Protein 8PQR (pdb70)

Secondary structure (DSSP, 8-state):
---EEEEE-SGGGBHHHHHHTHHHHHHHHHHTTPEEE-HHHHTTTS-TTSTTHHHHHHHHHHHHHHH-SEEEEE--TTTT-HHHHHHHHHHHHTT-EEEEE--B--EEESSSSSSB-GGGGTTS-SSSGGGGEE-SGGGTT-TTSHHHHHHHT-/---EEEEE-SGGGBHHHHHHTHHHHHHHHHHTTPEEE-HHHHTTTS-TTSTTHHHHHHHHHHHHHHH-SEEEEE--TTTT-HHHHHHHHHHHHTT-EEEEE--B--EEESSSSSSB-GGGGTTS-SSSGGGGEE-SGGGTT-TTSHHHHHHHT-/---EEEEE-SGGGBHHHHHHTHHHHHHHHHHTTPEEE-HHHHTTTS-TTSTTHHHHHHHHHHHHHHH-SEEEEE--TTTT-HHHHHHHHHHHHTT-EEEEE--B--EEESSSSSSB-GGGGTTS-SSSGGGGEE-SGGGGG-TTSHHHHHHHT-/---EEEEE-SGGGBHHHHHHTHHHHHHHHHHTTPEEE-HHHHGGGS-TTSTTHHHHHHHHHHHHHHH-SEEEEE--SSS--HHHHHHHHHHHHTT-EEEEE--B--EEESSSS-SB-GGGGTTS-SSSGGGGEE-SGGGGG-TTSHHHHHH-

Radius of gyration: 23.98 Å; Cα contacts (8 Å, |Δi|>4): 1236; chains: 4; bounding box: 65×73×54 Å

Solvent-accessible surface area: 23538 Å² total; per-residue (Å²): 212,138,72,9,0,0,0,0,6,20,2,5,13,2,104,13,19,96,88,56,0,7,68,50,0,31,187,8,0,94,69,32,39,2,39,24,26,15,9,46,56,104,12,98,161,18,72,102,96,97,66,52,44,1,45,124,17,0,47,32,7,13,84,12,0,83,88,0,59,0,0,0,0,0,0,7,22,15,13,0,11,4,4,3,0,0,9,0,0,0,0,14,17,52,139,46,22,6,1,0,0,5,12,10,123,24,98,2,8,15,15,138,83,1,19,0,5,9,6,0,1,6,37,6,54,58,138,31,17,92,47,66,22,0,69,21,27,136,49,0,80,35,108,106,25,6,0,50,60,58,39,71,72,139,222,140,68,11,0,0,0,0,6,20,3,7,15,3,106,14,19,94,88,62,0,6,49,31,0,29,144,7,0,87,72,32,38,2,43,23,31,18,9,48,54,109,14,104,179,31,82,105,96,103,76,25,32,1,44,138,14,1,46,33,9,17,83,13,0,90,88,1,59,0,0,0,0,0,0,7,21,16,11,0,12,5,4,3,0,0,10,0,0,2,0,10,14,56,138,46,28,5,2,0,0,4,10,9,122,23,80,2,7,14,6,148,80,1,22,0,7,9,6,0,1,4,35,7,60,74,153,40,38,92,36,56,18,0,71,19,28,130,48,0,75,34,114,108,12,7,0,61,72,56,52,68,69,188,220,135,71,10,0,0,0,0,6,20,4,5,13,2,106,12,19,94,87,58,0,6,47,33,0,29,144,6,0,88,75,32,39,2,51,23,30,18,8,44,53,107,14,105,181,31,94,107,101,91,74,20,32,2,47,120,14,1,44,37,7,20,79,15,0,93,91,1,57,0,0,0,0,0,0,8,21,17,12,0,11,4,5,3,0,0,8,0,0,2,0,13,8,49,131,45,26,8,2,0,0,6,10,8,119,23,79,2,5,13,10,147,100,2,23,0,6,8,5,0,1,5,34,7,53,67,142,34,18,91,42,67,22,0,69,21,26,126,46,0,73,36,113,109,26,6,0,76,105,58,56,150,214,140,69,8,0,0,0,0,6,20,3,6,14,3,98,13,19,93,88,58,0,7,47,32,0,30,140,7,0,88,72,30,38,1,52,23,31,17,10,48,52,110,11,92,160,34,77,99,101,103,76,35,44,1,42,136,15,1,46,36,8,14,87,15,0,90,84,0,46,0,0,0,0,0,0,7,21,15,12,0,11,5,3,3,0,0,9,0,0,0,0,12,14,52,138,44,26,4,2,0,0,6,10,9,126,24,93,3,7,12,10,139,79,1,24,0,6,10,6,0,1,5,35,7,58,74,152,40,39,96,40,57,19,0,70,22,24,134,48,0,69,31,112,110,13,5,0,61,70,55,53,64,70,189

Sequence (614 aa):
KRKIIYLASPYGFSQQQKTLLLPPIVRALEALGIEVWEPFARNNQIDFSQADWAYRVAQADLQDVKNCDGIFAVVNGTPPDEGVMVELGMAIALNKAIFLFRDDFRRCSDNERYPLNLMLFAGLPEIGWENYYYTSVDEIQSHDKALYKWLTGMKRKIIYLASPYGFSQQQKTLLLPPIVRALEALGIEVWEPFARNNQIDFSQADWAYRVAQADLQDVKNCDGIFAVVNGTPPDEGVMVELGMAIALNKAIFLFRDDFRRCSDNERYPLNLMLFAGLPEIGWENYYYTSVDEIQSHDKALYKWLTGMKRKIIYLASPYGFSQQQKTLLLPPIVRALEALGIEVWEPFARNNQIDFSQADWAYRVAQADLQDVKNCDGIFAVVNGTPPDEGVMVELGMAIALNKAIFLFRDDFRRCSDNERYPLNLMLFAGLPEIGWENYYYTSVDEIQQSHDKALYKWLTKRKIIYLASPYGFSQQQKTLLLPPIVRALEALGIEVWEPFARNNQIDFSQADWAYRVAQADLQDVKNCDGIFAVVNGTPPDEGVMVELGMAIALNKAIFLFRDDFRRCSDNERYPLNLMLFAGLPEIGWENYYYTSVDEIQSHDKALYKWLTGM

InterPro domains:
  IPR007710 Nucleoside 2-deoxyribosyltransferase [PF05014] (6-120)
  IPR051239 2'-Deoxynucleoside 5'-phosphate N-hydrolase [PTHR15364] (2-120)

B-factor: mean 40.91, std 13.9, range [23.42, 128.22]

Foldseek 3Di:
DAAEEEEAAPQLVDPVSVVPVPVLLVVLCVVLVHHYHYLVVVLPPQDPVDPCSVVVSVVVLLVSLLPGQEYEAEQEDQGGDPVSVVSLVSNLVNLHHYAYEYLHPQAREDDDPDSHDPVSCPSPDPPPSVLRYHNDSVCSNDCSGDVSCVRVVD/DAAEEEEAAPQLVDPVSVVPPPVLLVVLLVVLVHHYHYLSVVLVPQDPVDPCSVVVSVVVLLVVLLPGQEYEAEQEDQGGDPVSVVSLVSNLVSLHHYAYEYLHPQAREDDDPDSHDCVSQPSPDPPPSCLRYHNDSVCSNPCSGDSNCVVVVD/DAAEEEEAAPQLVDPVSVVPVPVLLVVLCVVLVHHYDYLSVVLVPFDPPPPCSVVVSVVVLLVSLLPGQEYEAECEDQGRDPVSVVSLVSNLVNLHHYAYEYLHPQAREPDDPDSHDCVSCPSPDPPPSVLRYHNDSVCSNDCSGDVSVVSD/DAAEEEEAAPQLVDPVSVVPVPVLLCVLCVVLVHHYHYLSVVLVPQDVVDPCSVVVSVVVLLVVLLVGQEYEAEQEDQGGDPVSVVSLVSNLVNLHHYAYEYLHPDAREDDDPDSHDCVSQVSPDPPPSCLRYHNDSVCSNPCSGDSVCVVVVD

Organism: Chroococcidiopsis thermalis (strain PCC 7203) (NCBI:txid251229)

Structure (mmCIF, N/CA/C/O backbone):
data_8PQR
#
_entry.id   8PQR
#
_cell.length_a   97.280
_cell.length_b   97.280
_cell.length_c   65.850
_cell.angle_alpha   90.00
_cell.angle_beta   90.00
_cell.angle_gamma   120.00
#
_symmetry.space_group_name_H-M   'P 32'
#
loop_
_entity.id
_entity.type
_entity.pdbx_description
1 polymer 'Nucleoside 2-deoxyribosyltransferase'
2 non-polymer 7-[[(3R,4R)-3-(hydroxymethyl)-4-oxidanyl-pyrrolidin-1-ium-1-yl]methyl]-3,5-dihydropyrrolo[3,2-d]pyrimidin-4-one
3 water water
#
loop_
_atom_site.group_PDB
_atom_site.id
_atom_site.type_symbol
_atom_site.label_atom_id
_atom_site.label_alt_id
_atom_site.label_comp_id
_atom_site.label_asym_id
_atom_site.label_entity_id
_atom_site.label_seq_id
_atom_site.pdbx_PDB_ins_code
_atom_site.Cartn_x
_atom_site.Cartn_y
_atom_site.Cartn_z
_atom_site.occupancy
_atom_site.B_iso_or_equiv
_atom_site.auth_seq_id
_atom_site.auth_comp_id
_atom_site.auth_asym_id
_atom_site.auth_atom_id
_atom_site.pdbx_PDB_model_num
ATOM 1 N N . LYS A 1 1 ? -10.466 -66.533 10.134 1.00 70.70 2 LYS B N 1
ATOM 2 C CA . LYS A 1 1 ? -10.133 -65.485 9.183 1.00 68.42 2 LYS B CA 1
ATOM 3 C C . LYS A 1 1 ? -10.398 -64.048 9.659 1.00 62.22 2 LYS B C 1
ATOM 4 O O . LYS A 1 1 ? -11.453 -63.739 10.221 1.00 59.98 2 LYS B O 1
ATOM 10 N N . ARG A 1 2 ? -9.409 -63.184 9.405 1.00 56.46 3 ARG B N 1
ATOM 11 C CA . ARG A 1 2 ? -9.499 -61.781 9.783 1.00 49.57 3 ARG B CA 1
ATOM 12 C C . ARG A 1 2 ? -10.610 -61.105 8.993 1.00 44.79 3 ARG B C 1
ATOM 13 O O . ARG A 1 2 ? -10.817 -61.402 7.814 1.00 46.64 3 ARG B O 1
ATOM 21 N N . LYS A 1 3 ? -11.328 -60.194 9.645 1.00 40.58 4 LYS B N 1
ATOM 22 C CA . LYS A 1 3 ? -12.252 -59.337 8.914 1.00 36.27 4 LYS B CA 1
ATOM 23 C C . LYS A 1 3 ? -11.463 -58.457 7.948 1.00 40.95 4 LYS B C 1
ATOM 24 O O . LYS A 1 3 ? -10.343 -58.025 8.245 1.00 42.00 4 LYS B O 1
ATOM 30 N N . ILE A 1 4 ? -12.058 -58.175 6.788 1.00 34.22 5 ILE B N 1
ATOM 31 C CA . ILE A 1 4 ? -11.398 -57.402 5.738 1.00 33.96 5 ILE B CA 1
ATOM 32 C C . ILE A 1 4 ? -11.984 -55.994 5.709 1.00 34.14 5 ILE B C 1
ATOM 33 O O . ILE A 1 4 ? -13.197 -55.819 5.516 1.00 34.85 5 ILE B O 1
ATOM 38 N N . ILE A 1 5 ? -11.121 -54.991 5.877 1.00 32.64 6 ILE B N 1
ATOM 39 C CA . ILE A 1 5 ? -11.501 -53.586 5.752 1.00 33.67 6 ILE B CA 1
ATOM 40 C C . ILE A 1 5 ? -10.903 -53.025 4.472 1.00 31.89 6 ILE B C 1
ATOM 41 O O . ILE A 1 5 ? -9.689 -53.128 4.244 1.00 32.50 6 ILE B O 1
ATOM 46 N N . TYR A 1 6 ? -11.756 -52.403 3.654 1.00 31.65 7 TYR B N 1
ATOM 47 C CA . TYR A 1 6 ? -11.322 -51.596 2.520 1.00 29.69 7 TYR B CA 1
ATOM 48 C C . TYR A 1 6 ? -11.088 -50.176 3.019 1.00 29.75 7 TYR B C 1
ATOM 49 O O . TYR A 1 6 ? -12.031 -49.521 3.486 1.00 29.86 7 TYR B O 1
ATOM 58 N N . LEU A 1 7 ? -9.837 -49.725 2.948 1.00 30.23 8 LEU B N 1
ATOM 59 C CA . LEU A 1 7 ? -9.419 -48.413 3.451 1.00 27.74 8 LEU B CA 1
ATOM 60 C C . LEU A 1 7 ? -9.477 -47.415 2.300 1.00 28.09 8 LEU B C 1
ATOM 61 O O . LEU A 1 7 ? -8.527 -47.258 1.542 1.00 30.82 8 LEU B O 1
ATOM 66 N N . ALA A 1 8 ? -10.614 -46.732 2.160 1.00 31.28 9 ALA B N 1
ATOM 67 C CA . ALA A 1 8 ? -10.802 -45.782 1.070 1.00 30.05 9 ALA B CA 1
ATOM 68 C C . ALA A 1 8 ? -10.321 -44.409 1.501 1.00 29.51 9 ALA B C 1
ATOM 69 O O . ALA A 1 8 ? -10.704 -43.922 2.567 1.00 30.63 9 ALA B O 1
ATOM 71 N N . SER A 1 9 ? -9.486 -43.781 0.677 1.00 27.48 10 SER B N 1
ATOM 72 C CA . SER A 1 9 ? -8.956 -42.472 1.035 1.00 26.19 10 SER B CA 1
ATOM 73 C C . SER A 1 9 ? -8.469 -41.780 -0.238 1.00 28.57 10 SER B C 1
ATOM 74 O O . SER A 1 9 ? -8.218 -42.436 -1.252 1.00 28.96 10 SER B O 1
ATOM 77 N N . PRO A 1 10 ? -8.353 -40.454 -0.201 1.00 28.08 11 PRO B N 1
ATOM 78 C CA . PRO A 1 10 ? -7.640 -39.727 -1.273 1.00 27.08 11 PRO B CA 1
ATOM 79 C C . PRO A 1 10 ? -6.149 -39.580 -1.034 1.00 27.82 11 PRO B C 1
ATOM 80 O O . PRO A 1 10 ? -5.489 -38.835 -1.772 1.00 28.97 11 PRO B O 1
ATOM 84 N N . TYR A 1 11 ? -5.610 -40.257 -0.026 1.00 27.67 12 TYR B N 1
ATOM 85 C CA . TYR A 1 11 ? -4.256 -39.950 0.408 1.00 29.51 12 TYR B CA 1
ATOM 86 C C . TYR A 1 11 ? -3.198 -40.468 -0.560 1.00 29.52 12 TYR B C 1
ATOM 87 O O . TYR A 1 11 ? -2.053 -40.005 -0.510 1.00 35.42 12 TYR B O 1
ATOM 96 N N . GLY A 1 12 ? -3.554 -41.397 -1.448 1.00 26.68 13 GLY B N 1
ATOM 97 C CA . GLY A 1 12 ? -2.616 -41.858 -2.453 1.00 24.64 13 GLY B CA 1
ATOM 98 C C . GLY A 1 12 ? -2.338 -40.850 -3.553 1.00 28.73 13 GLY B C 1
ATOM 99 O O . GLY A 1 12 ? -1.390 -41.049 -4.317 1.00 30.48 13 GLY B O 1
ATOM 100 N N . PHE A 1 13 ? -3.147 -39.790 -3.664 1.00 31.69 14 PHE B N 1
ATOM 101 C CA . PHE A 1 13 ? -2.946 -38.823 -4.737 1.00 28.23 14 PHE B CA 1
ATOM 102 C C . PHE A 1 13 ? -1.793 -37.869 -4.465 1.00 29.21 14 PHE B C 1
ATOM 103 O O . PHE A 1 13 ? -1.269 -37.270 -5.410 1.00 33.06 14 PHE B O 1
ATOM 111 N N . SER A 1 14 ? -1.405 -37.686 -3.206 1.00 29.06 15 SER B N 1
ATOM 112 C CA . SER A 1 14 ? -0.334 -36.767 -2.843 1.00 30.17 15 SER B CA 1
ATOM 113 C C . SER A 1 14 ? 0.864 -37.581 -2.383 1.00 30.93 15 SER B C 1
ATOM 114 O O . SER A 1 14 ? 0.726 -38.453 -1.518 1.00 29.94 15 SER B O 1
ATOM 117 N N . GLN A 1 15 ? 2.033 -37.284 -2.947 1.00 27.54 16 GLN B N 1
ATOM 118 C CA . GLN A 1 15 ? 3.219 -38.089 -2.647 1.00 29.41 16 GLN B CA 1
ATOM 119 C C . GLN A 1 15 ? 3.502 -38.108 -1.150 1.00 33.90 16 GLN B C 1
ATOM 120 O O . GLN A 1 15 ? 3.749 -39.168 -0.562 1.00 31.78 16 GLN B O 1
ATOM 126 N N . GLN A 1 16 ? 3.454 -36.932 -0.512 1.00 30.67 17 GLN B N 1
ATOM 127 C CA . GLN A 1 16 ? 3.723 -36.846 0.918 1.00 30.39 17 GLN B CA 1
ATOM 128 C C . GLN A 1 16 ? 2.618 -37.501 1.738 1.00 29.41 17 GLN B C 1
ATOM 129 O O . GLN A 1 16 ? 2.893 -38.174 2.736 1.00 32.53 17 GLN B O 1
ATOM 135 N N . GLN A 1 17 ? 1.363 -37.310 1.342 1.00 27.15 18 GLN B N 1
ATOM 136 C CA . GLN A 1 17 ? 0.273 -37.903 2.109 1.00 26.83 18 GLN B CA 1
ATOM 137 C C . GLN A 1 17 ? 0.306 -39.422 2.021 1.00 30.03 18 GLN B C 1
ATOM 138 O O . GLN A 1 17 ? 0.005 -40.120 2.998 1.00 31.90 18 GLN B O 1
ATOM 144 N N . LYS A 1 18 ? 0.645 -39.949 0.845 1.00 31.00 19 LYS B N 1
ATOM 145 C CA . LYS A 1 18 ? 0.727 -41.392 0.690 1.00 32.50 19 LYS B CA 1
ATOM 146 C C . LYS A 1 18 ? 1.779 -41.969 1.623 1.00 37.15 19 LYS B C 1
ATOM 147 O O . LYS A 1 18 ? 1.525 -42.961 2.318 1.00 33.82 19 LYS B O 1
ATOM 153 N N . THR A 1 19 ? 2.937 -41.307 1.701 1.00 32.21 20 THR B N 1
ATOM 154 C CA . THR A 1 19 ? 4.079 -41.802 2.470 1.00 33.62 20 THR B CA 1
ATOM 155 C C . THR A 1 19 ? 3.849 -41.671 3.967 1.00 28.97 20 THR B C 1
ATOM 156 O O . THR A 1 19 ? 4.272 -42.541 4.741 1.00 33.57 20 THR B O 1
ATOM 160 N N . LEU A 1 20 ? 3.206 -40.574 4.397 1.00 30.21 21 LEU B N 1
ATOM 161 C CA . LEU A 1 20 ? 3.159 -40.204 5.809 1.00 30.29 21 LEU B CA 1
ATOM 162 C C . LEU A 1 20 ? 1.823 -40.453 6.489 1.00 28.81 21 LEU B C 1
ATOM 163 O O . LEU A 1 20 ? 1.810 -40.819 7.666 1.00 35.44 21 LEU B O 1
ATOM 168 N N . LEU A 1 21 ? 0.693 -40.261 5.797 1.00 27.48 22 LEU B N 1
ATOM 169 C CA . LEU A 1 21 ? -0.613 -40.350 6.452 1.00 28.46 22 LEU B CA 1
ATOM 170 C C . LEU A 1 21 ? -1.175 -41.761 6.455 1.00 30.05 22 LEU B C 1
ATOM 171 O O . LEU A 1 21 ? -1.795 -42.178 7.441 1.00 30.18 22 LEU B O 1
ATOM 176 N N . LEU A 1 22 ? -0.979 -42.502 5.365 1.00 27.79 23 LEU B N 1
ATOM 177 C CA . LEU A 1 22 ? -1.621 -43.808 5.255 1.00 29.66 23 LEU B CA 1
ATOM 178 C C . LEU A 1 22 ? -0.989 -44.859 6.169 1.00 29.61 23 LEU B C 1
ATOM 179 O O . LEU A 1 22 ? -1.737 -45.579 6.841 1.00 32.14 23 LEU B O 1
ATOM 184 N N . PRO A 1 23 ? 0.339 -44.988 6.249 1.00 30.65 24 PRO B N 1
ATOM 185 C CA . PRO A 1 23 ? 0.906 -46.082 7.067 1.00 29.52 24 PRO B CA 1
ATOM 186 C C . PRO A 1 23 ? 0.419 -46.064 8.504 1.00 36.46 24 PRO B C 1
ATOM 187 O O . PRO A 1 23 ? 0.053 -47.129 9.032 1.00 33.29 24 PRO B O 1
ATOM 191 N N . PRO A 1 24 ? 0.352 -44.906 9.184 1.00 30.74 25 PRO B N 1
ATOM 192 C CA . PRO A 1 24 ? -0.181 -44.921 10.560 1.00 33.76 25 PRO B CA 1
ATOM 193 C C . PRO A 1 24 ? -1.612 -45.423 10.659 1.00 30.96 25 PRO B C 1
ATOM 194 O O . PRO A 1 24 ? -1.965 -46.099 11.635 1.00 33.17 25 PRO B O 1
ATOM 198 N N . ILE A 1 25 ? -2.453 -45.111 9.671 1.00 30.47 26 ILE B N 1
ATOM 199 C CA . ILE A 1 25 ? -3.837 -45.568 9.689 1.00 30.77 26 ILE B CA 1
ATOM 200 C C . ILE A 1 25 ? -3.904 -47.066 9.431 1.00 32.56 26 ILE B C 1
ATOM 201 O O . ILE A 1 25 ? -4.587 -47.807 10.144 1.00 33.19 26 ILE B O 1
ATOM 206 N N . VAL A 1 26 ? -3.173 -47.532 8.414 1.00 28.87 27 VAL B N 1
ATOM 207 C CA . VAL A 1 26 ? -3.081 -48.967 8.144 1.00 29.48 27 VAL B CA 1
ATOM 208 C C . VAL A 1 26 ? -2.628 -49.707 9.395 1.00 36.42 27 VAL B C 1
ATOM 209 O O . VAL A 1 26 ? -3.181 -50.752 9.768 1.00 35.30 27 VAL B O 1
ATOM 213 N N . ARG A 1 27 ? -1.603 -49.173 10.057 1.00 31.88 28 ARG B N 1
ATOM 214 C CA . ARG A 1 27 ? -1.048 -49.842 11.226 1.00 32.77 28 ARG B CA 1
ATOM 215 C C . ARG A 1 27 ? -2.052 -49.887 12.375 1.00 34.23 28 ARG B C 1
ATOM 216 O O . ARG A 1 27 ? -2.148 -50.906 13.082 1.00 36.68 28 ARG B O 1
ATOM 224 N N . ALA A 1 28 ? -2.811 -48.802 12.577 1.00 34.93 29 ALA B N 1
ATOM 225 C CA . ALA A 1 28 ? -3.831 -48.814 13.626 1.00 35.01 29 ALA B CA 1
ATOM 226 C C . ALA A 1 28 ? -4.888 -49.873 13.346 1.00 35.39 29 ALA B C 1
ATOM 227 O O . ALA A 1 28 ? -5.287 -50.622 14.251 1.00 32.80 29 ALA B O 1
ATOM 229 N N . LEU A 1 29 ? -5.330 -49.983 12.091 1.00 35.78 30 LEU B N 1
ATOM 230 C CA . LEU A 1 29 ? -6.330 -51.001 11.766 1.00 33.21 30 LEU B CA 1
ATOM 231 C C . LEU A 1 29 ? -5.757 -52.406 11.922 1.00 37.18 30 LEU B C 1
ATOM 232 O O . LEU A 1 29 ? -6.417 -53.303 12.472 1.00 36.62 30 LEU B O 1
ATOM 237 N N . GLU A 1 30 ? -4.517 -52.615 11.471 1.00 37.82 31 GLU B N 1
ATOM 238 C CA . GLU A 1 30 ? -3.918 -53.943 11.568 1.00 36.19 31 GLU B CA 1
ATOM 239 C C . GLU A 1 30 ? -3.720 -54.366 13.017 1.00 40.47 31 GLU B C 1
ATOM 240 O O . GLU A 1 30 ? -3.795 -55.561 13.325 1.00 40.41 31 GLU B O 1
ATOM 246 N N . ALA A 1 31 ? -3.510 -53.404 13.923 1.00 39.14 32 ALA B N 1
ATOM 247 C CA . ALA A 1 31 ? -3.340 -53.731 15.333 1.00 41.63 32 ALA B CA 1
ATOM 248 C C . ALA A 1 31 ? -4.605 -54.320 15.937 1.00 46.12 32 ALA B C 1
ATOM 249 O O . ALA A 1 31 ? -4.533 -55.002 16.963 1.00 48.94 32 ALA B O 1
ATOM 251 N N . LEU A 1 32 ? -5.757 -54.065 15.327 1.00 41.09 33 LEU B N 1
ATOM 252 C CA . LEU A 1 32 ? -7.006 -54.691 15.730 1.00 41.55 33 LEU B CA 1
ATOM 253 C C . LEU A 1 32 ? -7.168 -56.102 15.184 1.00 46.20 33 LEU B C 1
ATOM 254 O O . LEU A 1 32 ? -8.170 -56.753 15.495 1.00 41.46 33 LEU B O 1
ATOM 259 N N . GLY A 1 33 ? -6.252 -56.569 14.342 1.00 40.18 34 GLY B N 1
ATOM 260 C CA . GLY A 1 33 ? -6.392 -57.878 13.738 1.00 42.64 34 GLY B CA 1
ATOM 261 C C . GLY A 1 33 ? -7.107 -57.879 12.410 1.00 42.16 34 GLY B C 1
ATOM 262 O O . GLY A 1 33 ? -7.537 -58.944 11.954 1.00 43.55 34 GLY B O 1
ATOM 263 N N . ILE A 1 34 ? -7.248 -56.720 11.781 1.00 36.75 35 ILE B N 1
ATOM 264 C CA . ILE A 1 34 ? -7.964 -56.546 10.525 1.00 37.30 35 ILE B CA 1
ATOM 265 C C . ILE A 1 34 ? -7.025 -56.805 9.356 1.00 39.88 35 ILE B C 1
ATOM 266 O O . ILE A 1 34 ? -5.847 -56.427 9.386 1.00 40.03 35 ILE B O 1
ATOM 271 N N . GLU A 1 35 ? -7.540 -57.458 8.317 1.00 39.05 36 GLU B N 1
ATOM 272 C CA . GLU A 1 35 ? -6.844 -57.460 7.038 1.00 35.32 36 GLU B CA 1
ATOM 273 C C . GLU A 1 35 ? -7.233 -56.188 6.292 1.00 31.71 36 GLU B C 1
ATOM 274 O O . GLU A 1 35 ? -8.411 -55.995 5.964 1.00 35.03 36 GLU B O 1
ATOM 280 N N . VAL A 1 36 ? -6.250 -55.331 6.005 1.00 33.62 37 VAL B N 1
ATOM 281 C CA . VAL A 1 36 ? -6.495 -54.021 5.403 1.00 30.68 37 VAL B CA 1
ATOM 282 C C . VAL A 1 36 ? -6.216 -54.125 3.914 1.00 31.65 37 VAL B C 1
ATOM 283 O O . VAL A 1 36 ? -5.128 -54.560 3.498 1.00 34.04 37 VAL B O 1
ATOM 287 N N . TRP A 1 37 ? -7.216 -53.749 3.125 1.00 31.69 38 TRP B N 1
ATOM 288 C CA . TRP A 1 37 ? -7.108 -53.601 1.683 1.00 34.03 38 TRP B CA 1
ATOM 289 C C . TRP A 1 37 ? -7.044 -52.107 1.418 1.00 32.14 38 TRP B C 1
ATOM 290 O O . TRP A 1 37 ? -8.057 -51.407 1.484 1.00 32.36 38 TRP B O 1
ATOM 301 N N . GLU A 1 38 ? -5.848 -51.619 1.142 1.00 31.60 39 GLU B N 1
ATOM 302 C CA . GLU A 1 38 ? -5.641 -50.216 0.827 1.00 34.00 39 GLU B CA 1
ATOM 303 C C . GLU A 1 38 ? -5.402 -50.112 -0.672 1.00 32.84 39 GLU B C 1
ATOM 304 O O . GLU A 1 38 ? -4.425 -50.688 -1.173 1.00 33.41 39 GLU B O 1
ATOM 310 N N . PRO A 1 39 ? -6.271 -49.427 -1.421 1.00 31.21 40 PRO B N 1
ATOM 311 C CA . PRO A 1 39 ? -6.257 -49.568 -2.890 1.00 32.76 40 PRO B CA 1
ATOM 312 C C . PRO A 1 39 ? -4.993 -49.083 -3.571 1.00 29.80 40 PRO B C 1
ATOM 313 O O . PRO A 1 39 ? -4.603 -49.660 -4.594 1.00 34.13 40 PRO B O 1
ATOM 317 N N . PHE A 1 40 ? -4.353 -48.032 -3.075 1.00 31.23 41 PHE B N 1
ATOM 318 C CA . PHE A 1 40 ? -3.160 -47.564 -3.771 1.00 30.85 41 PHE B CA 1
ATOM 319 C C . PHE A 1 40 ? -2.060 -48.613 -3.677 1.00 36.15 41 PHE B C 1
ATOM 320 O O . PHE A 1 40 ? -1.379 -48.906 -4.666 1.00 42.52 41 PHE B O 1
ATOM 328 N N . ALA A 1 41 ? -1.958 -49.272 -2.524 1.00 33.02 42 ALA B N 1
ATOM 329 C CA . ALA A 1 41 ? -1.008 -50.364 -2.370 1.00 35.39 42 ALA B CA 1
ATOM 330 C C . ALA A 1 41 ? -1.437 -51.582 -3.174 1.00 40.19 42 ALA B C 1
ATOM 331 O O . ALA A 1 41 ? -0.600 -52.245 -3.805 1.00 39.13 42 ALA B O 1
ATOM 333 N N . ARG A 1 42 ? -2.737 -51.887 -3.173 1.00 36.37 43 ARG B N 1
ATOM 334 C CA . ARG A 1 42 ? -3.188 -53.129 -3.783 1.00 39.88 43 ARG B CA 1
ATOM 335 C C . ARG A 1 42 ? -3.101 -53.112 -5.299 1.00 40.51 43 ARG B C 1
ATOM 336 O O . ARG A 1 42 ? -3.080 -54.185 -5.913 1.00 44.74 43 ARG B O 1
ATOM 344 N N . ASN A 1 43 ? -3.031 -51.941 -5.925 1.00 37.05 44 ASN B N 1
ATOM 345 C CA . ASN A 1 43 ? -2.943 -51.886 -7.375 1.00 46.14 44 ASN B CA 1
ATOM 346 C C . ASN A 1 43 ? -1.554 -51.479 -7.847 1.00 38.48 44 ASN B C 1
ATOM 347 O O . ASN A 1 43 ? -1.394 -50.947 -8.949 1.00 50.34 44 ASN B O 1
ATOM 352 N N . ASN A 1 44 ? -0.528 -51.802 -7.071 1.00 44.98 45 ASN B N 1
ATOM 353 C CA . ASN A 1 44 ? 0.822 -51.387 -7.424 1.00 51.61 45 ASN B CA 1
ATOM 354 C C . ASN A 1 44 ? 1.503 -52.344 -8.388 1.00 51.37 45 ASN B C 1
ATOM 355 O O . ASN A 1 44 ? 2.661 -52.127 -8.742 1.00 50.27 45 ASN B O 1
ATOM 360 N N . GLN A 1 45 ? 0.809 -53.379 -8.843 1.00 54.38 46 GLN B N 1
ATOM 361 C CA . GLN A 1 45 ? 1.360 -54.258 -9.862 1.00 56.81 46 GLN B CA 1
ATOM 362 C C . GLN A 1 45 ? 0.613 -54.106 -11.174 1.00 51.31 46 GLN B C 1
ATOM 363 O O . GLN A 1 45 ? 0.870 -54.856 -12.122 1.00 58.75 46 GLN B O 1
ATOM 369 N N . ILE A 1 46 ? -0.278 -53.120 -11.258 1.00 46.36 47 ILE B N 1
ATOM 370 C CA . ILE A 1 46 ? -0.838 -52.697 -12.530 1.00 47.88 47 ILE B CA 1
ATOM 371 C C . ILE A 1 46 ? 0.227 -51.940 -13.309 1.00 54.93 47 ILE B C 1
ATOM 372 O O . ILE A 1 46 ? 1.047 -51.207 -12.733 1.00 50.91 47 ILE B O 1
ATOM 377 N N . ASP A 1 47 ? 0.264 -52.164 -14.617 1.00 48.79 48 ASP B N 1
ATOM 378 C CA . ASP A 1 47 ? 1.199 -51.465 -15.492 1.00 47.45 48 ASP B CA 1
ATOM 379 C C . ASP A 1 47 ? 0.608 -50.099 -15.806 1.00 46.38 48 ASP B C 1
ATOM 380 O O . ASP A 1 47 ? -0.279 -49.972 -16.653 1.00 50.56 48 ASP B O 1
ATOM 385 N N . PHE A 1 48 ? 1.107 -49.064 -15.135 1.00 48.99 49 PHE B N 1
ATOM 386 C CA . PHE A 1 48 ? 0.546 -47.734 -15.329 1.00 49.99 49 PHE B CA 1
ATOM 387 C C . PHE A 1 48 ? 1.056 -47.054 -16.596 1.00 51.39 49 PHE B C 1
ATOM 388 O O . PHE A 1 48 ? 0.629 -45.934 -16.890 1.00 56.73 49 PHE B O 1
ATOM 396 N N . SER A 1 49 ? 1.937 -47.707 -17.357 1.00 55.97 50 SER B N 1
ATOM 397 C CA . SER A 1 49 ? 2.314 -47.220 -18.678 1.00 55.67 50 SER B CA 1
ATOM 398 C C . SER A 1 49 ? 1.291 -47.595 -19.747 1.00 63.84 50 SER B C 1
ATOM 399 O O . SER A 1 49 ? 1.326 -47.024 -20.843 1.00 58.07 50 SER B O 1
ATOM 402 N N . GLN A 1 50 ? 0.392 -48.542 -19.462 1.00 58.52 51 GLN B N 1
ATOM 403 C CA . GLN A 1 50 ? -0.577 -49.009 -20.444 1.00 56.27 51 GLN B CA 1
ATOM 404 C C . GLN A 1 50 ? -1.875 -48.225 -20.316 1.00 60.16 51 GLN B C 1
ATOM 405 O O . GLN A 1 50 ? -2.289 -47.841 -19.218 1.00 52.02 51 GLN B O 1
ATOM 411 N N . ALA A 1 51 ? -2.529 -48.012 -21.459 1.00 66.53 52 ALA B N 1
ATOM 412 C CA . ALA A 1 51 ? -3.639 -47.068 -21.510 1.00 62.92 52 ALA B CA 1
ATOM 413 C C . ALA A 1 51 ? -4.846 -47.552 -20.714 1.00 62.57 52 ALA B C 1
ATOM 414 O O . ALA A 1 51 ? -5.634 -46.732 -20.227 1.00 55.48 52 ALA B O 1
ATOM 416 N N . ASP A 1 52 ? -5.003 -48.862 -20.555 1.00 53.44 53 ASP B N 1
ATOM 417 C CA . ASP A 1 52 ? -6.163 -49.393 -19.851 1.00 47.77 53 ASP B CA 1
ATOM 418 C C . ASP A 1 52 ? -5.983 -49.432 -18.338 1.00 40.75 53 ASP B C 1
ATOM 419 O O . ASP A 1 52 ? -6.844 -49.992 -17.648 1.00 41.05 53 ASP B O 1
ATOM 424 N N . TRP A 1 53 ? -4.909 -48.847 -17.795 1.00 41.71 54 TRP B N 1
ATOM 425 C CA . TRP A 1 53 ? -4.669 -48.979 -16.361 1.00 38.29 54 TRP B CA 1
ATOM 426 C C . TRP A 1 53 ? -5.809 -48.389 -15.543 1.00 33.76 54 TRP B C 1
ATOM 427 O O . TRP A 1 53 ? -6.124 -48.903 -14.464 1.00 37.57 54 TRP B O 1
ATOM 438 N N . ALA A 1 54 ? -6.452 -47.320 -16.036 1.00 33.44 55 ALA B N 1
ATOM 439 C CA . ALA A 1 54 ? -7.520 -46.690 -15.264 1.00 32.34 55 ALA B CA 1
ATOM 440 C C . ALA A 1 54 ? -8.743 -47.589 -15.161 1.00 33.92 55 ALA B C 1
ATOM 441 O O . ALA A 1 54 ? -9.372 -47.669 -14.100 1.00 34.89 55 ALA B O 1
ATOM 443 N N . TYR A 1 55 ? -9.095 -48.275 -16.250 1.00 37.53 56 TYR B N 1
ATOM 444 C CA . TYR A 1 55 ? -10.189 -49.235 -16.175 1.00 33.47 56 TYR B CA 1
ATOM 445 C C . TYR A 1 55 ? -9.829 -50.394 -15.254 1.00 38.77 56 TYR B C 1
ATOM 446 O O . TYR A 1 55 ? -10.676 -50.882 -14.496 1.00 36.29 56 TYR B O 1
ATOM 455 N N . ARG A 1 56 ? -8.559 -50.797 -15.241 1.00 39.03 57 ARG B N 1
ATOM 456 C CA . ARG A 1 56 ? -8.219 -51.956 -14.426 1.00 37.60 57 ARG B CA 1
ATOM 457 C C . ARG A 1 56 ? -8.225 -51.602 -12.949 1.00 38.77 57 ARG B C 1
ATOM 458 O O . ARG A 1 56 ? -8.681 -52.408 -12.125 1.00 41.14 57 ARG B O 1
ATOM 466 N N . VAL A 1 57 ? -7.877 -50.360 -12.612 1.00 37.45 58 VAL B N 1
ATOM 467 C CA . VAL A 1 57 ? -7.979 -49.940 -11.221 1.00 40.17 58 VAL B CA 1
ATOM 468 C C . VAL A 1 57 ? -9.444 -49.857 -10.807 1.00 33.82 58 VAL B C 1
ATOM 469 O O . VAL A 1 57 ? -9.826 -50.339 -9.730 1.00 36.68 58 VAL B O 1
ATOM 473 N N . ALA A 1 58 ? -10.296 -49.305 -11.678 1.00 29.40 59 ALA B N 1
ATOM 474 C CA . ALA A 1 58 ? -11.721 -49.201 -11.365 1.00 30.13 59 ALA B CA 1
ATOM 475 C C . ALA A 1 58 ? -12.325 -50.568 -11.081 1.00 31.94 59 ALA B C 1
ATOM 476 O O . ALA A 1 58 ? -13.066 -50.742 -10.106 1.00 33.20 59 ALA B O 1
ATOM 478 N N . GLN A 1 59 ? -12.030 -51.553 -11.938 1.00 35.26 60 GLN B N 1
ATOM 479 C CA . GLN A 1 59 ? -12.607 -52.880 -11.746 1.00 35.72 60 GLN B CA 1
ATOM 480 C C . GLN A 1 59 ? -12.009 -53.572 -10.526 1.00 35.95 60 GLN B C 1
ATOM 481 O O . GLN A 1 59 ? -12.722 -54.266 -9.790 1.00 39.56 60 GLN B O 1
ATOM 487 N N . ALA A 1 60 ? -10.706 -53.392 -10.294 1.00 36.77 61 ALA B N 1
ATOM 488 C CA . ALA A 1 60 ? -10.088 -53.962 -9.099 1.00 37.49 61 ALA B CA 1
ATOM 489 C C . ALA A 1 60 ? -10.710 -53.381 -7.837 1.00 38.03 61 ALA B C 1
ATOM 490 O O . ALA A 1 60 ? -11.024 -54.117 -6.896 1.00 37.86 61 ALA B O 1
ATOM 492 N N . ASP A 1 61 ? -10.925 -52.065 -7.807 1.00 35.17 62 ASP B N 1
ATOM 493 C CA . ASP A 1 61 ? -11.526 -51.473 -6.617 1.00 35.32 62 ASP B CA 1
ATOM 494 C C . ASP A 1 61 ? -12.985 -51.881 -6.474 1.00 34.76 62 ASP B C 1
ATOM 495 O O . ASP A 1 61 ? -13.465 -52.105 -5.356 1.00 36.02 62 ASP B O 1
ATOM 500 N N . LEU A 1 62 ? -13.711 -51.984 -7.591 1.00 34.89 63 LEU B N 1
ATOM 501 C CA . LEU A 1 62 ? -15.081 -52.484 -7.535 1.00 33.98 63 LEU B CA 1
ATOM 502 C C . LEU A 1 62 ? -15.130 -53.878 -6.922 1.00 39.93 63 LEU B C 1
ATOM 503 O O . LEU A 1 62 ? -15.958 -54.159 -6.043 1.00 37.77 63 LEU B O 1
ATOM 508 N N . GLN A 1 63 ? -14.240 -54.764 -7.372 1.00 37.36 64 GLN B N 1
ATOM 509 C CA . GLN A 1 63 ? -14.214 -56.115 -6.828 1.00 38.21 64 GLN B CA 1
ATOM 510 C C . GLN A 1 63 ? -13.837 -56.116 -5.353 1.00 34.49 64 GLN B C 1
ATOM 511 O O . GLN A 1 63 ? -14.395 -56.896 -4.567 1.00 38.61 64 GLN B O 1
ATOM 517 N N . ASP A 1 64 ? -12.893 -55.254 -4.958 1.00 33.53 65 ASP B N 1
ATOM 518 C CA . ASP A 1 64 ? -12.456 -55.229 -3.565 1.00 36.30 65 ASP B CA 1
ATOM 519 C C . ASP A 1 64 ? -13.571 -54.743 -2.638 1.00 34.09 65 ASP B C 1
ATOM 520 O O . ASP A 1 64 ? -13.718 -55.256 -1.521 1.00 35.95 65 ASP B O 1
ATOM 525 N N . VAL A 1 65 ? -14.372 -53.767 -3.078 1.00 32.93 66 VAL B N 1
ATOM 526 C CA . VAL A 1 65 ? -15.484 -53.333 -2.235 1.00 32.78 66 VAL B CA 1
ATOM 527 C C . VAL A 1 65 ? -16.532 -54.437 -2.139 1.00 34.60 66 VAL B C 1
ATOM 528 O O . VAL A 1 65 ? -17.116 -54.674 -1.073 1.00 36.74 66 VAL B O 1
ATOM 532 N N . LYS A 1 66 ? -16.761 -55.157 -3.241 1.00 35.70 67 LYS B N 1
ATOM 533 C CA . LYS A 1 66 ? -17.690 -56.282 -3.209 1.00 36.72 67 LYS B CA 1
ATOM 534 C C . LYS A 1 66 ? -17.216 -57.381 -2.270 1.00 38.50 67 LYS B C 1
ATOM 535 O O . LYS A 1 66 ? -18.037 -58.062 -1.650 1.00 38.54 67 LYS B O 1
ATOM 541 N N . ASN A 1 67 ? -15.904 -57.562 -2.138 1.00 35.93 68 ASN B N 1
ATOM 542 C CA . ASN A 1 67 ? -15.361 -58.696 -1.404 1.00 34.77 68 ASN B CA 1
ATOM 543 C C . ASN A 1 67 ? -14.928 -58.356 0.015 1.00 34.36 68 ASN B C 1
ATOM 544 O O . ASN A 1 67 ? -14.670 -59.282 0.795 1.00 36.84 68 ASN B O 1
ATOM 549 N N . CYS A 1 68 ? -14.819 -57.072 0.361 1.00 34.43 69 CYS B N 1
ATOM 550 C CA . CYS A 1 68 ? -14.511 -56.682 1.730 1.00 39.18 69 CYS B CA 1
ATOM 551 C C . CYS A 1 68 ? -15.680 -57.003 2.662 1.00 42.12 69 CYS B C 1
ATOM 552 O O . CYS A 1 68 ? -16.805 -57.264 2.230 1.00 37.33 69 CYS B O 1
ATOM 555 N N . ASP A 1 69 ? -15.394 -56.978 3.964 1.00 33.48 70 ASP B N 1
ATOM 556 C CA . ASP A 1 69 ? -16.432 -57.052 4.988 1.00 37.25 70 ASP B CA 1
ATOM 557 C C . ASP A 1 69 ? -16.906 -55.677 5.447 1.00 33.85 70 ASP B C 1
ATOM 558 O O . ASP A 1 69 ? -18.080 -55.521 5.817 1.00 36.01 70 ASP B O 1
ATOM 563 N N . GLY A 1 70 ? -16.023 -54.683 5.429 1.00 32.66 71 GLY B N 1
ATOM 564 C CA . GLY A 1 70 ? -16.387 -53.334 5.818 1.00 28.25 71 GLY B CA 1
ATOM 565 C C . GLY A 1 70 ? -15.516 -52.343 5.081 1.00 30.04 71 GLY B C 1
ATOM 566 O O . GLY A 1 70 ? -14.442 -52.689 4.571 1.00 29.86 71 GLY B O 1
ATOM 567 N N . ILE A 1 71 ? -15.997 -51.106 5.017 1.00 30.25 72 ILE B N 1
ATOM 568 C CA . ILE A 1 71 ? -15.226 -49.998 4.468 1.00 28.84 72 ILE B CA 1
ATOM 569 C C . ILE A 1 71 ? -14.878 -49.050 5.604 1.00 29.81 72 ILE B C 1
ATOM 570 O O . ILE A 1 71 ? -15.707 -48.780 6.481 1.00 30.85 72 ILE B O 1
ATOM 575 N N . PHE A 1 72 ? -13.635 -48.579 5.610 1.00 25.89 73 PHE B N 1
ATOM 576 C CA . PHE A 1 72 ? -13.182 -47.514 6.500 1.00 28.36 73 PHE B CA 1
ATOM 577 C C . PHE A 1 72 ? -12.851 -46.356 5.565 1.00 31.51 73 PHE B C 1
ATOM 578 O O . PHE A 1 72 ? -11.864 -46.409 4.832 1.00 29.04 73 PHE B O 1
ATOM 586 N N . ALA A 1 73 ? -13.726 -45.357 5.514 1.00 27.68 74 ALA B N 1
ATOM 587 C CA . ALA A 1 73 ? -13.632 -44.292 4.523 1.00 26.10 74 ALA B CA 1
ATOM 588 C C . ALA A 1 73 ? -13.067 -43.039 5.171 1.00 31.16 74 ALA B C 1
ATOM 589 O O . ALA A 1 73 ? -13.680 -42.482 6.088 1.00 28.22 74 ALA B O 1
ATOM 591 N N . VAL A 1 74 ? -11.915 -42.585 4.675 1.00 27.49 75 VAL B N 1
ATOM 592 C CA . VAL A 1 74 ? -11.359 -41.298 5.076 1.00 27.28 75 VAL B CA 1
ATOM 593 C C . VAL A 1 74 ? -12.145 -40.230 4.319 1.00 31.81 75 VAL B C 1
ATOM 594 O O . VAL A 1 74 ? -12.054 -40.131 3.095 1.00 29.56 75 VAL B O 1
ATOM 598 N N . VAL A 1 75 ? -12.947 -39.450 5.040 1.00 25.57 76 VAL B N 1
ATOM 599 C CA . VAL A 1 75 ? -13.808 -38.464 4.388 1.00 26.76 76 VAL B CA 1
ATOM 600 C C . VAL A 1 75 ? -13.392 -37.049 4.785 1.00 31.61 76 VAL B C 1
ATOM 601 O O . VAL A 1 75 ? -14.237 -36.156 4.945 1.00 33.67 76 VAL B O 1
ATOM 605 N N . ASN A 1 76 ? -12.080 -36.834 4.936 1.00 28.05 77 ASN B N 1
ATOM 606 C CA . ASN A 1 76 ? -11.528 -35.492 5.034 1.00 28.47 77 ASN B CA 1
ATOM 607 C C . ASN A 1 76 ? -11.698 -34.745 3.717 1.00 29.39 77 ASN B C 1
ATOM 608 O O . ASN A 1 76 ? -11.858 -35.339 2.643 1.00 33.75 77 ASN B O 1
ATOM 613 N N . GLY A 1 77 ? -11.623 -33.428 3.810 1.00 34.08 78 GLY B N 1
ATOM 614 C CA . GLY A 1 77 ? -11.683 -32.547 2.667 1.00 37.39 78 GLY B CA 1
ATOM 615 C C . GLY A 1 77 ? -13.020 -31.833 2.586 1.00 33.60 78 GLY B C 1
ATOM 616 O O . GLY A 1 77 ? -13.998 -32.197 3.240 1.00 33.84 78 GLY B O 1
ATOM 617 N N . THR A 1 78 ? -13.041 -30.758 1.802 1.00 34.74 79 THR B N 1
ATOM 618 C CA . THR A 1 78 ? -14.283 -30.043 1.527 1.00 36.27 79 THR B CA 1
ATOM 619 C C . THR A 1 78 ? -14.401 -29.914 0.017 1.00 47.09 79 THR B C 1
ATOM 620 O O . THR A 1 78 ? -13.850 -28.979 -0.578 1.00 51.65 79 THR B O 1
ATOM 624 N N . PRO A 1 79 ? -15.113 -30.844 -0.648 1.00 38.75 80 PRO B N 1
ATOM 625 C CA . PRO A 1 79 ? -15.865 -31.954 -0.061 1.00 34.10 80 PRO B CA 1
ATOM 626 C C . PRO A 1 79 ? -15.034 -33.230 0.064 1.00 32.82 80 PRO B C 1
ATOM 627 O O . PRO A 1 79 ? -13.904 -33.271 -0.414 1.00 33.41 80 PRO B O 1
ATOM 631 N N . PRO A 1 80 ? -15.596 -34.269 0.677 1.00 29.81 81 PRO B N 1
ATOM 632 C CA . PRO A 1 80 ? -14.939 -35.585 0.644 1.00 28.49 81 PRO B CA 1
ATOM 633 C C . PRO A 1 80 ? -14.693 -36.032 -0.789 1.00 30.78 81 PRO B C 1
ATOM 634 O O . PRO A 1 80 ? -15.380 -35.614 -1.726 1.00 30.54 81 PRO B O 1
ATOM 638 N N . ASP A 1 81 ? -13.692 -36.897 -0.945 1.00 28.02 82 ASP B N 1
ATOM 639 C CA . ASP A 1 81 ? -13.237 -37.336 -2.261 1.00 31.37 82 ASP B CA 1
ATOM 640 C C . ASP A 1 81 ? -14.313 -38.115 -3.019 1.00 27.20 82 ASP B C 1
ATOM 641 O O . ASP A 1 81 ? -14.957 -39.018 -2.475 1.00 27.58 82 ASP B O 1
ATOM 646 N N . GLU A 1 82 ? -14.455 -37.796 -4.310 1.00 26.54 83 GLU B N 1
ATOM 647 C CA . GLU A 1 82 ? -15.550 -38.360 -5.105 1.00 27.58 83 GLU B CA 1
ATOM 648 C C . GLU A 1 82 ? -15.381 -39.858 -5.355 1.00 34.22 83 GLU B C 1
ATOM 649 O O . GLU A 1 82 ? -16.382 -40.575 -5.447 1.00 29.29 83 GLU B O 1
ATOM 655 N N . GLY A 1 83 ? -14.143 -40.344 -5.498 1.00 28.78 84 GLY B N 1
ATOM 656 C CA . GLY A 1 83 ? -13.930 -41.781 -5.615 1.00 28.15 84 GLY B CA 1
ATOM 657 C C . GLY A 1 83 ? -14.240 -42.515 -4.324 1.00 29.96 84 GLY B C 1
ATOM 658 O O . GLY A 1 83 ? -14.849 -43.590 -4.339 1.00 28.33 84 GLY B O 1
ATOM 659 N N . VAL A 1 84 ? -13.811 -41.951 -3.191 1.00 30.45 85 VAL B N 1
ATOM 660 C CA . VAL A 1 84 ? -14.185 -42.494 -1.889 1.00 31.03 85 VAL B CA 1
ATOM 661 C C . VAL A 1 84 ? -15.701 -42.550 -1.751 1.00 28.68 85 VAL B C 1
ATOM 662 O O . VAL A 1 84 ? -16.254 -43.513 -1.202 1.00 27.29 85 VAL B O 1
ATOM 666 N N . MET A 1 85 ? -16.397 -41.516 -2.231 1.00 27.42 86 MET B N 1
ATOM 667 C CA . MET A 1 85 ? -17.855 -41.474 -2.120 1.00 25.97 86 MET B CA 1
ATOM 668 C C . MET A 1 85 ? -18.518 -42.548 -2.972 1.00 29.11 86 MET B C 1
ATOM 669 O O . MET A 1 85 ? -19.493 -43.165 -2.537 1.00 28.31 86 MET B O 1
ATOM 674 N N . VAL A 1 86 ? -18.015 -42.784 -4.187 1.00 26.67 87 VAL B N 1
ATOM 675 C CA . VAL A 1 86 ? -18.548 -43.877 -5.007 1.00 26.85 87 VAL B CA 1
ATOM 676 C C . VAL A 1 86 ? -18.365 -45.208 -4.287 1.00 28.24 87 VAL B C 1
ATOM 677 O O . VAL A 1 86 ? -19.282 -46.037 -4.227 1.00 29.84 87 VAL B O 1
ATOM 681 N N . GLU A 1 87 ? -17.174 -45.433 -3.729 1.00 26.77 88 GLU B N 1
ATOM 682 C CA . GLU A 1 87 ? -16.926 -46.690 -3.017 1.00 27.75 88 GLU B CA 1
ATOM 683 C C . GLU A 1 87 ? -17.814 -46.809 -1.782 1.00 25.97 88 GLU B C 1
ATOM 684 O O . GLU A 1 87 ? -18.276 -47.906 -1.441 1.00 28.90 88 GLU B O 1
ATOM 690 N N . LEU A 1 88 ? -18.050 -45.689 -1.091 1.00 27.38 89 LEU B N 1
ATOM 691 C CA . LEU A 1 88 ? -18.957 -45.692 0.055 1.00 25.37 89 LEU B CA 1
ATOM 692 C C . LEU A 1 88 ? -20.384 -46.041 -0.360 1.00 28.38 89 LEU B C 1
ATOM 693 O O . LEU A 1 88 ? -21.055 -46.843 0.306 1.00 27.56 89 LEU B O 1
ATOM 698 N N . GLY A 1 89 ? -20.862 -45.457 -1.462 1.00 28.96 90 GLY B N 1
ATOM 699 C CA . GLY A 1 89 ? -22.189 -45.793 -1.951 1.00 27.21 90 GLY B CA 1
ATOM 700 C C . GLY A 1 89 ? -22.303 -47.262 -2.314 1.00 29.94 90 GLY B C 1
ATOM 701 O O . GLY A 1 89 ? -23.315 -47.902 -2.024 1.00 30.20 90 GLY B O 1
ATOM 702 N N . MET A 1 90 ? -21.260 -47.816 -2.947 1.00 28.82 91 MET B N 1
ATOM 703 C CA . MET A 1 90 ? -21.235 -49.253 -3.208 1.00 28.10 91 MET B CA 1
ATOM 704 C C . MET A 1 90 ? -21.350 -50.045 -1.910 1.00 31.68 91 MET B C 1
ATOM 705 O O . MET A 1 90 ? -22.168 -50.967 -1.802 1.00 31.24 91 MET B O 1
ATOM 710 N N . ALA A 1 91 ? -20.554 -49.679 -0.902 1.00 32.29 92 ALA B N 1
ATOM 711 C CA . ALA A 1 91 ? -20.571 -50.405 0.365 1.00 31.92 92 ALA B CA 1
ATOM 712 C C . ALA A 1 91 ? -21.943 -50.356 1.028 1.00 34.71 92 ALA B C 1
ATOM 713 O O . ALA A 1 91 ? -22.411 -51.365 1.570 1.00 35.64 92 ALA B O 1
ATOM 715 N N . ILE A 1 92 ? -22.593 -49.188 1.019 1.00 31.96 93 ILE B N 1
ATOM 716 C CA . ILE A 1 92 ? -23.932 -49.076 1.597 1.00 34.81 93 ILE B CA 1
ATOM 717 C C . ILE A 1 92 ? -24.899 -50.008 0.873 1.00 33.61 93 ILE B C 1
ATOM 718 O O . ILE A 1 92 ? -25.630 -50.789 1.497 1.00 32.35 93 ILE B O 1
ATOM 723 N N . ALA A 1 93 ? -24.893 -49.959 -0.463 1.00 33.65 94 ALA B N 1
ATOM 724 C CA . ALA A 1 93 ? -25.837 -50.763 -1.238 1.00 37.13 94 ALA B CA 1
ATOM 725 C C . ALA A 1 93 ? -25.583 -52.258 -1.073 1.00 35.55 94 ALA B C 1
ATOM 726 O O . ALA A 1 93 ? -26.523 -53.060 -1.172 1.00 35.05 94 ALA B O 1
ATOM 728 N N . LEU A 1 94 ? -24.334 -52.647 -0.812 1.00 34.22 95 LEU B N 1
ATOM 729 C CA . LEU A 1 94 ? -23.953 -54.045 -0.675 1.00 35.37 95 LEU B CA 1
ATOM 730 C C . LEU A 1 94 ? -23.986 -54.528 0.768 1.00 37.68 95 LEU B C 1
ATOM 731 O O . LEU A 1 94 ? -23.563 -55.654 1.043 1.00 37.62 95 LEU B O 1
ATOM 736 N N . ASN A 1 95 ? -24.545 -53.724 1.678 1.00 34.38 96 ASN B N 1
ATOM 737 C CA . ASN A 1 95 ? -24.737 -54.057 3.099 1.00 34.06 96 ASN B CA 1
ATOM 738 C C . ASN A 1 95 ? -23.426 -54.362 3.798 1.00 34.75 96 ASN B C 1
ATOM 739 O O . ASN A 1 95 ? -23.376 -55.187 4.716 1.00 38.31 96 ASN B O 1
ATOM 744 N N . LYS A 1 96 ? -22.356 -53.704 3.366 1.00 30.06 97 LYS B N 1
ATOM 745 C CA . LYS A 1 96 ? -21.107 -53.819 4.096 1.00 29.45 97 LYS B CA 1
ATOM 746 C C . LYS A 1 96 ? -21.138 -52.995 5.388 1.00 31.91 97 LYS B C 1
ATOM 747 O O . LYS A 1 96 ? -21.888 -52.024 5.530 1.00 34.07 97 LYS B O 1
ATOM 753 N N . ALA A 1 97 ? -20.275 -53.373 6.330 1.00 29.13 98 ALA B N 1
ATOM 754 C CA . ALA A 1 97 ? -20.059 -52.513 7.488 1.00 31.96 98 ALA B CA 1
ATOM 755 C C . ALA A 1 97 ? -19.440 -51.190 7.056 1.00 31.60 98 ALA B C 1
ATOM 756 O O . ALA A 1 97 ? -18.606 -51.140 6.146 1.00 29.38 98 ALA B O 1
ATOM 758 N N . ILE A 1 98 ? -19.862 -50.110 7.713 1.00 27.95 99 ILE B N 1
ATOM 759 C CA . ILE A 1 98 ? -19.482 -48.752 7.335 1.00 30.58 99 ILE B CA 1
ATOM 760 C C . ILE A 1 98 ? -18.837 -48.061 8.528 1.00 28.91 99 ILE B C 1
ATOM 761 O O . ILE A 1 98 ? -19.459 -47.944 9.590 1.00 32.98 99 ILE B O 1
ATOM 766 N N . PHE A 1 99 ? -17.616 -47.559 8.342 1.00 27.69 100 PHE B N 1
ATOM 767 C CA . PHE A 1 99 ? -16.960 -46.714 9.332 1.00 25.60 100 PHE B CA 1
ATOM 768 C C . PHE A 1 99 ? -16.386 -45.496 8.632 1.00 29.97 100 PHE B C 1
ATOM 769 O O . PHE A 1 99 ? -15.805 -45.616 7.550 1.00 28.78 100 PHE B O 1
ATOM 777 N N . LEU A 1 100 ? -16.546 -44.325 9.252 1.00 27.16 101 LEU B N 1
ATOM 778 C CA . LEU A 1 100 ? -16.137 -43.060 8.648 1.00 29.04 101 LEU B CA 1
ATOM 779 C C . LEU A 1 100 ? -15.026 -42.435 9.478 1.00 31.12 101 LEU B C 1
ATOM 780 O O . LEU A 1 100 ? -15.016 -42.557 10.705 1.00 30.64 101 LEU B O 1
ATOM 785 N N . PHE A 1 101 ? -14.062 -41.804 8.802 1.00 27.35 102 PHE B N 1
ATOM 786 C CA . PHE A 1 101 ? -12.939 -41.156 9.465 1.00 29.34 102 PHE B CA 1
ATOM 787 C C . PHE A 1 101 ? -12.841 -39.718 8.982 1.00 27.58 102 PHE B C 1
ATOM 788 O O . PHE A 1 101 ? -12.703 -39.482 7.779 1.00 29.20 102 PHE B O 1
ATOM 796 N N . ARG A 1 102 ? -12.868 -38.766 9.914 1.00 28.86 103 ARG B N 1
ATOM 797 C CA . ARG A 1 102 ? -12.680 -37.362 9.557 1.00 28.57 103 ARG B CA 1
ATOM 798 C C . ARG A 1 102 ? -11.994 -36.655 10.717 1.00 29.95 103 ARG B C 1
ATOM 799 O O . ARG A 1 102 ? -12.612 -36.466 11.768 1.00 29.69 103 ARG B O 1
ATOM 807 N N . ASP A 1 103 ? -10.718 -36.290 10.550 1.00 29.02 104 ASP B N 1
ATOM 808 C CA . ASP A 1 103 ? -10.041 -35.472 11.548 1.00 27.44 104 ASP B CA 1
ATOM 809 C C . ASP A 1 103 ? -9.884 -34.024 11.080 1.00 32.50 104 ASP B C 1
ATOM 810 O O . ASP A 1 103 ? -9.145 -33.249 11.695 1.00 31.17 104 ASP B O 1
ATOM 815 N N . ASP A 1 104 ? -10.585 -33.674 9.999 1.00 30.84 105 ASP B N 1
ATOM 816 C CA . ASP A 1 104 ? -10.777 -32.317 9.485 1.00 30.95 105 ASP B CA 1
ATOM 817 C C . ASP A 1 104 ? -11.876 -31.630 10.298 1.00 34.29 105 ASP B C 1
ATOM 818 O O . ASP A 1 104 ? -13.005 -32.135 10.359 1.00 33.97 105 ASP B O 1
ATOM 823 N N . PHE A 1 105 ? -11.561 -30.509 10.957 1.00 30.33 106 PHE B N 1
ATOM 824 C CA . PHE A 1 105 ? -12.572 -29.870 11.802 1.00 33.32 106 PHE B CA 1
ATOM 825 C C . PHE A 1 105 ? -13.535 -28.947 11.048 1.00 33.40 106 PHE B C 1
ATOM 826 O O . PHE A 1 105 ? -14.473 -28.438 11.666 1.00 40.26 106 PHE B O 1
ATOM 834 N N . ARG A 1 106 ? -13.337 -28.702 9.757 1.00 34.59 107 ARG B N 1
ATOM 835 C CA . ARG A 1 106 ? -14.257 -27.845 9.018 1.00 34.18 107 ARG B CA 1
ATOM 836 C C . ARG A 1 106 ? -15.596 -28.543 8.814 1.00 37.10 107 ARG B C 1
ATOM 837 O O . ARG A 1 106 ? -15.685 -29.774 8.733 1.00 37.44 107 ARG B O 1
ATOM 845 N N . ARG A 1 107 ? -16.656 -27.750 8.785 1.00 33.15 108 ARG B N 1
ATOM 846 C CA . ARG A 1 107 ? -17.958 -28.305 8.462 1.00 36.01 108 ARG B CA 1
ATOM 847 C C . ARG A 1 107 ? -18.322 -28.045 7.008 1.00 46.21 108 ARG B C 1
ATOM 848 O O . ARG A 1 107 ? -18.078 -26.965 6.475 1.00 49.65 108 ARG B O 1
ATOM 856 N N . CYS A 1 108 ? -18.849 -29.081 6.352 1.00 39.73 109 CYS B N 1
ATOM 857 C CA . CYS A 1 108 ? -19.197 -29.063 4.941 1.00 40.23 109 CYS B CA 1
ATOM 858 C C . CYS A 1 108 ? -20.478 -29.899 4.853 1.00 41.12 109 CYS B C 1
ATOM 859 O O . CYS A 1 108 ? -20.469 -31.092 4.534 1.00 42.93 109 CYS B O 1
ATOM 862 N N . SER A 1 109 ? -21.615 -29.264 5.147 1.00 35.97 110 SER B N 1
ATOM 863 C CA . SER A 1 109 ? -22.820 -30.037 5.408 1.00 39.67 110 SER B CA 1
ATOM 864 C C . SER A 1 109 ? -24.047 -29.355 4.825 1.00 40.42 110 SER B C 1
ATOM 865 O O . SER A 1 109 ? -24.097 -28.133 4.664 1.00 45.51 110 SER B O 1
ATOM 868 N N . ASP A 1 110 ? -25.066 -30.168 4.552 1.00 44.26 111 ASP B N 1
ATOM 869 C CA . ASP A 1 110 ? -26.343 -29.675 4.063 1.00 45.55 111 ASP B CA 1
ATOM 870 C C . ASP A 1 110 ? -27.450 -29.799 5.108 1.00 47.52 111 ASP B C 1
ATOM 871 O O . ASP A 1 110 ? -28.629 -29.706 4.763 1.00 47.92 111 ASP B O 1
ATOM 876 N N . ASN A 1 111 ? -27.090 -30.020 6.372 1.00 44.47 112 ASN B N 1
ATOM 877 C CA . ASN A 1 111 ? -28.069 -30.292 7.416 1.00 44.02 112 ASN B CA 1
ATOM 878 C C . ASN A 1 111 ? -27.431 -29.989 8.764 1.00 51.08 112 ASN B C 1
ATOM 879 O O . ASN A 1 111 ? -26.230 -29.725 8.857 1.00 53.72 112 ASN B O 1
ATOM 884 N N . GLU A 1 112 ? -28.253 -30.023 9.819 1.00 51.42 113 GLU B N 1
ATOM 885 C CA . GLU A 1 112 ? -27.757 -29.725 11.160 1.00 55.26 113 GLU B CA 1
ATOM 886 C C . GLU A 1 112 ? -27.374 -30.963 11.955 1.00 52.64 113 GLU B C 1
ATOM 887 O O . GLU A 1 112 ? -26.651 -30.841 12.949 1.00 68.44 113 GLU B O 1
ATOM 893 N N . ARG A 1 113 ? -27.842 -32.144 11.557 1.00 47.66 114 ARG B N 1
ATOM 894 C CA . ARG A 1 113 ? -27.587 -33.334 12.360 1.00 45.41 114 ARG B CA 1
ATOM 895 C C . ARG A 1 113 ? -26.169 -33.849 12.138 1.00 48.32 114 ARG B C 1
ATOM 896 O O . ARG A 1 113 ? -25.487 -34.241 13.093 1.00 52.54 114 ARG B O 1
ATOM 904 N N . TYR A 1 114 ? -25.720 -33.872 10.885 1.00 44.03 115 TYR B N 1
ATOM 905 C CA . TYR A 1 114 ? -24.449 -34.454 10.494 1.00 37.98 115 TYR B CA 1
ATOM 906 C C . TYR A 1 114 ? -23.431 -33.385 10.104 1.00 38.89 115 TYR B C 1
ATOM 907 O O . TYR A 1 114 ? -23.801 -32.305 9.622 1.00 37.54 115 TYR B O 1
ATOM 916 N N . PRO A 1 115 ? -22.135 -33.665 10.290 1.00 42.37 116 PRO B N 1
ATOM 917 C CA . PRO A 1 115 ? -21.099 -32.716 9.862 1.00 39.99 116 PRO B CA 1
ATOM 918 C C . PRO A 1 115 ? -20.819 -32.743 8.369 1.00 39.24 116 PRO B C 1
ATOM 919 O O . PRO A 1 115 ? -20.080 -31.875 7.884 1.00 39.00 116 PRO B O 1
ATOM 923 N N . LEU A 1 116 ? -21.381 -33.698 7.629 1.00 35.59 117 LEU B N 1
ATOM 924 C CA . LEU A 1 116 ? -21.187 -33.804 6.190 1.00 34.88 117 LEU B CA 1
ATOM 925 C C . LEU A 1 116 ? -22.541 -34.005 5.510 1.00 35.55 117 LEU B C 1
ATOM 926 O O . LEU A 1 116 ? -23.577 -34.134 6.174 1.00 34.50 117 LEU B O 1
ATOM 931 N N . ASN A 1 117 ? -22.513 -34.023 4.173 1.00 34.53 118 ASN B N 1
ATOM 932 C CA . ASN A 1 117 ? -23.697 -34.335 3.367 1.00 34.56 118 ASN B CA 1
ATOM 933 C C . ASN A 1 117 ? -24.412 -35.559 3.925 1.00 34.88 118 ASN B C 1
ATOM 934 O O . ASN A 1 117 ? -23.780 -36.579 4.223 1.00 32.36 118 ASN B O 1
ATOM 939 N N . LEU A 1 118 ? -25.740 -35.440 4.073 1.00 36.14 119 LEU B N 1
ATOM 940 C CA . LEU A 1 118 ? -26.522 -36.465 4.757 1.00 34.49 119 LEU B CA 1
ATOM 941 C C . LEU A 1 118 ? -26.416 -37.831 4.081 1.00 40.97 119 LEU B C 1
ATOM 942 O O . LEU A 1 118 ? -26.593 -38.848 4.759 1.00 37.01 119 LEU B O 1
ATOM 947 N N . MET A 1 119 ? -26.105 -37.886 2.778 1.00 32.41 120 MET B N 1
ATOM 948 C CA . MET A 1 119 ? -26.032 -39.180 2.090 1.00 36.05 120 MET B CA 1
ATOM 949 C C . MET A 1 119 ? -24.926 -40.066 2.645 1.00 42.07 120 MET B C 1
ATOM 950 O O . MET A 1 119 ? -25.005 -41.297 2.537 1.00 36.82 120 MET B O 1
ATOM 955 N N . LEU A 1 120 ? -23.864 -39.468 3.188 1.00 34.11 121 LEU B N 1
ATOM 956 C CA . LEU A 1 120 ? -22.737 -40.262 3.678 1.00 32.69 121 LEU B CA 1
ATOM 957 C C . LEU A 1 120 ? -23.122 -41.137 4.859 1.00 36.08 121 LEU B C 1
ATOM 958 O O . LEU A 1 120 ? -22.385 -42.073 5.193 1.00 36.85 121 LEU B O 1
ATOM 963 N N . PHE A 1 121 ? -24.242 -40.836 5.507 1.00 35.21 122 PHE B N 1
ATOM 964 C CA . PHE A 1 121 ? -24.689 -41.526 6.710 1.00 36.55 122 PHE B CA 1
ATOM 965 C C . PHE A 1 121 ? -25.869 -42.451 6.441 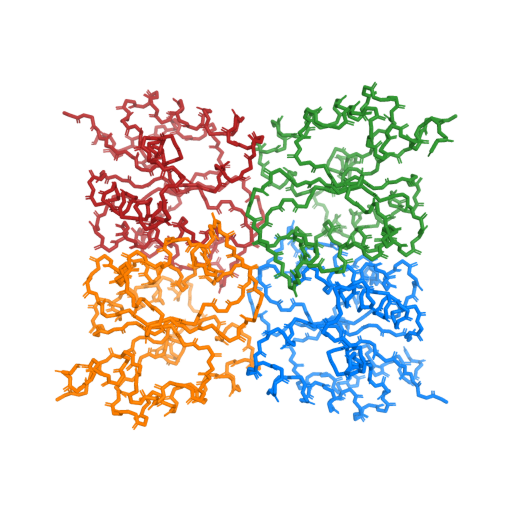1.00 40.71 122 PHE B C 1
ATOM 966 O O . PHE A 1 121 ? -26.485 -42.954 7.388 1.00 44.57 122 PHE B O 1
ATOM 974 N N . ALA A 1 122 ? -26.188 -42.698 5.165 1.00 41.39 123 ALA B N 1
ATOM 975 C CA . ALA A 1 122 ? -27.380 -43.469 4.821 1.00 42.17 123 ALA B CA 1
ATOM 976 C C . ALA A 1 122 ? -27.273 -44.931 5.247 1.00 45.99 123 ALA B C 1
ATOM 977 O O . ALA A 1 122 ? -28.298 -45.585 5.456 1.00 49.83 123 ALA B O 1
ATOM 979 N N . GLY A 1 123 ? -26.058 -45.462 5.369 1.00 40.87 124 GLY B N 1
ATOM 980 C CA . GLY A 1 123 ? -25.836 -46.814 5.834 1.00 43.43 124 GLY B CA 1
ATOM 981 C C . GLY A 1 123 ? -25.560 -46.939 7.311 1.00 43.70 124 GLY B C 1
ATOM 982 O O . GLY A 1 123 ? -25.248 -48.035 7.783 1.00 48.34 124 GLY B O 1
ATOM 983 N N . LEU A 1 124 ? -25.634 -45.843 8.056 1.00 41.30 125 LEU B N 1
ATOM 984 C CA . LEU A 1 124 ? -25.431 -45.828 9.496 1.00 39.56 125 LEU B CA 1
ATOM 985 C C . LEU A 1 124 ? -26.764 -45.697 10.217 1.00 39.50 125 LEU B C 1
ATOM 986 O O . LEU A 1 124 ? -27.754 -45.233 9.639 1.00 39.32 125 LEU B O 1
ATOM 991 N N . PRO A 1 125 ? -26.845 -46.133 11.473 1.00 46.64 126 PRO B N 1
ATOM 992 C CA . PRO A 1 125 ? -28.120 -46.035 12.193 1.00 45.89 126 PRO B CA 1
ATOM 993 C C . PRO A 1 125 ? -28.511 -44.588 12.464 1.00 45.52 126 PRO B C 1
ATOM 994 O O . PRO A 1 125 ? -27.669 -43.690 12.541 1.00 44.08 126 PRO B O 1
ATOM 998 N N . GLU A 1 126 ? -29.827 -44.369 12.610 1.00 49.32 127 GLU B N 1
ATOM 999 C CA . GLU A 1 126 ? -30.319 -43.032 12.941 1.00 47.74 127 GLU B CA 1
ATOM 1000 C C . GLU A 1 126 ? -29.746 -42.549 14.269 1.00 50.73 127 GLU B C 1
ATOM 1001 O O . GLU A 1 126 ? -29.319 -41.393 14.391 1.00 55.30 127 GLU B O 1
ATOM 1007 N N . ILE A 1 127 ? -29.742 -43.415 15.278 1.00 50.67 128 ILE B N 1
ATOM 1008 C CA . ILE A 1 127 ? -29.189 -43.110 16.589 1.00 53.81 128 ILE B CA 1
ATOM 1009 C C . ILE A 1 127 ? -27.901 -43.902 16.757 1.00 55.65 128 ILE B C 1
ATOM 1010 O O . ILE A 1 127 ? -27.834 -45.083 16.397 1.00 55.40 128 ILE B O 1
ATOM 1015 N N . GLY A 1 128 ? -26.888 -43.253 17.324 1.00 51.53 129 GLY B N 1
ATOM 1016 C CA . GLY A 1 128 ? -25.602 -43.867 17.563 1.00 46.19 129 GLY B CA 1
ATOM 1017 C C . GLY A 1 128 ? -24.681 -43.954 16.365 1.00 41.03 129 GLY B C 1
ATOM 1018 O O . GLY A 1 128 ? -23.671 -44.666 16.440 1.00 39.49 129 GLY B O 1
ATOM 1019 N N . TRP A 1 129 ? -24.975 -43.230 15.275 1.00 43.39 130 TRP B N 1
ATOM 1020 C CA . TRP A 1 129 ? -24.055 -43.187 14.135 1.00 39.29 130 TRP B CA 1
ATOM 1021 C C . TRP A 1 129 ? -22.692 -42.644 14.543 1.00 40.15 130 TRP B C 1
ATOM 1022 O O . TRP A 1 129 ? -21.676 -42.973 13.915 1.00 35.96 130 TRP B O 1
ATOM 1033 N N . GLU A 1 130 ? -22.646 -41.809 15.585 1.00 36.29 131 GLU B N 1
ATOM 1034 C CA . GLU A 1 130 ? -21.378 -41.225 15.997 1.00 39.30 131 GLU B CA 1
ATOM 1035 C C . GLU A 1 130 ? -20.396 -42.281 16.497 1.00 42.54 131 GLU B C 1
ATOM 1036 O O . GLU A 1 130 ? -19.177 -42.057 16.442 1.00 35.70 131 GLU B O 1
ATOM 1042 N N . ASN A 1 131 ? -20.892 -43.439 16.947 1.00 36.76 132 ASN B N 1
ATOM 1043 C CA . ASN A 1 131 ? -19.999 -44.515 17.367 1.00 36.37 132 ASN B CA 1
ATOM 1044 C C . ASN A 1 131 ? -19.213 -45.097 16.201 1.00 34.94 132 ASN B C 1
ATOM 1045 O O . ASN A 1 131 ? -18.185 -45.746 16.425 1.00 34.85 132 ASN B O 1
ATOM 1050 N N . TYR A 1 132 ? -19.669 -44.868 14.970 1.00 34.42 133 TYR B N 1
ATOM 1051 C CA . TYR A 1 132 ? -19.013 -45.331 13.752 1.00 31.57 133 TYR B CA 1
ATOM 1052 C C . TYR A 1 132 ? -18.157 -44.258 13.108 1.00 32.15 133 TYR B C 1
ATOM 1053 O O . TYR A 1 132 ? -17.603 -44.487 12.029 1.00 30.86 133 TYR B O 1
ATOM 1062 N N . TYR A 1 133 ? -18.073 -43.089 13.733 1.00 32.01 134 TYR B N 1
ATOM 1063 C CA . TYR A 1 133 ? -17.477 -41.885 13.166 1.00 30.24 134 TYR B CA 1
ATOM 1064 C C . TYR A 1 133 ? -16.224 -41.553 13.965 1.00 31.07 134 TYR B C 1
ATOM 1065 O O . TYR A 1 133 ? -16.321 -41.183 15.140 1.00 33.94 134 TYR B O 1
ATOM 1074 N N . TYR A 1 134 ? -15.065 -41.672 13.323 1.00 29.72 135 TYR B N 1
ATOM 1075 C CA . TYR A 1 134 ? -13.763 -41.516 13.967 1.00 31.96 135 TYR B CA 1
ATOM 1076 C C . TYR A 1 134 ? -13.176 -40.152 13.625 1.00 35.26 135 TYR B C 1
ATOM 1077 O O . TYR A 1 134 ? -13.154 -39.766 12.456 1.00 32.73 135 TYR B O 1
ATOM 1086 N N . THR A 1 135 ? -12.688 -39.431 14.640 1.00 32.60 136 THR B N 1
ATOM 1087 C CA . THR A 1 135 ? -12.188 -38.078 14.434 1.00 30.57 136 THR B CA 1
ATOM 1088 C C . THR A 1 135 ? -10.701 -37.946 14.759 1.00 32.77 136 THR B C 1
ATOM 1089 O O . THR A 1 135 ? -10.176 -36.828 14.758 1.00 33.90 136 THR B O 1
ATOM 1093 N N . SER A 1 136 ? -10.013 -39.053 15.033 1.00 35.66 137 SER B N 1
ATOM 1094 C CA . SER A 1 136 ? -8.560 -39.022 15.174 1.00 38.65 137 SER B CA 1
ATOM 1095 C C . SER A 1 136 ? -8.010 -40.423 14.968 1.00 36.17 137 SER B C 1
ATOM 1096 O O . SER A 1 136 ? -8.690 -41.418 15.234 1.00 34.82 137 SER B O 1
ATOM 1099 N N . VAL A 1 137 ? -6.751 -40.490 14.520 1.00 34.46 138 VAL B N 1
ATOM 1100 C CA . VAL A 1 137 ? -6.128 -41.790 14.314 1.00 34.94 138 VAL B CA 1
ATOM 1101 C C . VAL A 1 137 ? -6.032 -42.542 15.635 1.00 36.53 138 VAL B C 1
ATOM 1102 O O . VAL A 1 137 ? -6.189 -43.767 15.674 1.00 36.04 138 VAL B O 1
ATOM 1106 N N . ASP A 1 138 ? -5.827 -41.819 16.741 1.00 41.02 139 ASP B N 1
ATOM 1107 C CA . ASP A 1 138 ? -5.734 -42.457 18.052 1.00 41.07 139 ASP B CA 1
ATOM 1108 C C . ASP A 1 138 ? -7.039 -43.120 18.482 1.00 40.50 139 ASP B C 1
ATOM 1109 O O . ASP A 1 138 ? -7.014 -44.036 19.311 1.00 48.43 139 ASP B O 1
ATOM 1114 N N . GLU A 1 139 ? -8.173 -42.671 17.950 1.00 39.28 140 GLU B N 1
ATOM 1115 C CA . GLU A 1 139 ? -9.479 -43.219 18.308 1.00 36.42 140 GLU B CA 1
ATOM 1116 C C . GLU A 1 139 ? -9.779 -44.558 17.635 1.00 34.39 140 GLU B C 1
ATOM 1117 O O . GLU A 1 139 ? -10.695 -45.267 18.070 1.00 34.09 140 GLU B O 1
ATOM 1123 N N . ILE A 1 140 ? -9.030 -44.915 16.589 1.00 31.62 141 ILE B N 1
ATOM 1124 C CA . ILE A 1 140 ? -9.375 -46.072 15.767 1.00 29.36 141 ILE B CA 1
ATOM 1125 C C . ILE A 1 140 ? -9.407 -47.345 16.602 1.00 35.78 141 ILE B C 1
ATOM 1126 O O . ILE A 1 140 ? -10.264 -48.212 16.406 1.00 38.31 141 ILE B O 1
ATOM 1131 N N . GLN A 1 141 ? -8.478 -47.481 17.537 1.00 37.01 142 GLN B N 1
ATOM 1132 C CA . GLN A 1 141 ? -8.383 -48.708 18.309 1.00 44.19 142 GLN B CA 1
ATOM 1133 C C . GLN A 1 141 ? -9.244 -48.690 19.572 1.00 45.09 142 GLN B C 1
ATOM 1134 O O . GLN A 1 141 ? -9.145 -49.613 20.389 1.00 43.82 142 GLN B O 1
ATOM 1140 N N . SER A 1 142 ? -10.116 -47.696 19.728 1.00 34.97 143 SER B N 1
ATOM 1141 C CA . SER A 1 142 ? -10.933 -47.604 20.933 1.00 42.06 143 SER B CA 1
ATOM 1142 C C . SER A 1 142 ? -11.900 -48.780 21.053 1.00 40.97 143 SER B C 1
ATOM 1143 O O . SER A 1 142 ? -12.672 -49.073 20.133 1.00 38.57 143 SER B O 1
ATOM 1146 N N . HIS A 1 143 ? -11.895 -49.423 22.220 1.00 38.58 144 HIS B N 1
ATOM 1147 C CA . HIS A 1 143 ? -12.833 -50.511 22.465 1.00 45.52 144 HIS B CA 1
ATOM 1148 C C . HIS A 1 143 ? -14.265 -50.021 22.648 1.00 45.31 144 HIS B C 1
ATOM 1149 O O . HIS A 1 143 ? -15.182 -50.849 22.706 1.00 42.25 144 HIS B O 1
ATOM 1156 N N . ASP A 1 144 ? -14.470 -48.709 22.765 1.00 45.92 145 ASP B N 1
ATOM 1157 C CA . ASP A 1 144 ? -15.797 -48.126 22.917 1.00 50.59 145 ASP B CA 1
ATOM 1158 C C . ASP A 1 144 ? -16.440 -47.756 21.590 1.00 48.54 145 ASP B C 1
ATOM 1159 O O . ASP A 1 144 ? -17.596 -47.323 21.583 1.00 50.21 145 ASP B O 1
ATOM 1164 N N . LYS A 1 145 ? -15.719 -47.880 20.482 1.00 38.25 146 LYS B N 1
ATOM 1165 C CA . LYS A 1 145 ? -16.224 -47.459 19.186 1.00 37.40 146 LYS B CA 1
ATOM 1166 C C . LYS A 1 145 ? -16.577 -48.674 18.336 1.00 37.77 146 LYS B C 1
ATOM 1167 O O . LYS A 1 145 ? -16.236 -49.816 18.654 1.00 37.95 146 LYS B O 1
ATOM 1173 N N . ALA A 1 146 ? -17.267 -48.397 17.228 1.00 38.30 147 ALA B N 1
ATOM 1174 C CA . ALA A 1 146 ? -18.013 -49.435 16.527 1.00 35.49 147 ALA B CA 1
ATOM 1175 C C . ALA A 1 146 ? -17.116 -50.442 15.818 1.00 35.88 147 ALA B C 1
ATOM 1176 O O . ALA A 1 146 ? -17.478 -51.619 15.731 1.00 36.92 147 ALA B O 1
ATOM 1178 N N . LEU A 1 147 ? -15.963 -50.012 15.293 1.00 33.52 148 LEU B N 1
ATOM 1179 C CA . LEU A 1 147 ? -15.064 -50.949 14.619 1.00 34.01 148 LEU B CA 1
ATOM 1180 C C . LEU A 1 147 ? -14.643 -52.090 15.548 1.00 38.68 148 LEU B C 1
ATOM 1181 O O . LEU A 1 147 ? -14.728 -53.269 15.180 1.00 38.02 148 LEU B O 1
ATOM 1186 N N . TYR A 1 148 ? -14.222 -51.768 16.774 1.00 37.33 149 TYR B N 1
ATOM 1187 C CA . TYR A 1 148 ? -13.805 -52.821 17.697 1.00 37.49 149 TYR B CA 1
ATOM 1188 C C . TYR A 1 148 ? -14.982 -53.709 18.095 1.00 44.24 149 TYR B C 1
ATOM 1189 O O . TYR A 1 148 ? -14.840 -54.937 18.189 1.00 44.72 149 TYR B O 1
ATOM 1198 N N . LYS A 1 149 ? -16.143 -53.103 18.365 1.00 44.72 150 LYS B N 1
ATOM 1199 C CA . LYS A 1 149 ? -17.324 -53.889 18.721 1.00 49.90 150 LYS B CA 1
ATOM 1200 C C . LYS A 1 149 ? -17.723 -54.833 17.592 1.00 45.54 150 LYS B C 1
ATOM 1201 O O . LYS A 1 149 ? -18.136 -55.974 17.836 1.00 46.80 150 LYS B O 1
ATOM 1207 N N . TRP A 1 150 ? -17.640 -54.351 16.351 1.00 42.10 151 TRP B N 1
ATOM 1208 C CA . TRP A 1 150 ? -17.935 -55.171 15.179 1.00 43.28 151 TRP B CA 1
ATOM 1209 C C . TRP A 1 150 ? -17.011 -56.379 15.098 1.00 50.19 151 TRP B C 1
ATOM 1210 O O . TRP A 1 150 ? -17.458 -57.499 14.819 1.00 49.12 151 TRP B O 1
ATOM 1221 N N . LEU A 1 151 ? -15.711 -56.172 15.333 1.00 42.28 152 LEU B N 1
ATOM 1222 C CA . LEU A 1 151 ? -14.759 -57.270 15.208 1.00 46.89 152 LEU B CA 1
ATOM 1223 C C . LEU A 1 151 ? -14.980 -58.340 16.262 1.00 55.24 152 LEU B C 1
ATOM 1224 O O . LEU A 1 151 ? -14.682 -59.515 16.022 1.00 56.32 152 LEU B O 1
ATOM 1229 N N . THR A 1 152 ? -15.494 -57.964 17.426 1.00 58.06 153 THR B N 1
ATOM 1230 C CA . THR A 1 152 ? -15.671 -58.899 18.524 1.00 59.23 153 THR B CA 1
ATOM 1231 C C . THR A 1 152 ? -17.116 -59.348 18.687 1.00 69.75 153 THR B C 1
ATOM 1232 O O . THR A 1 152 ? -17.420 -60.078 19.635 1.00 74.96 153 THR B O 1
ATOM 1236 N N . GLY A 1 153 ? -18.004 -58.941 17.782 1.00 68.07 154 GLY B N 1
ATOM 1237 C CA . GLY A 1 153 ? -19.401 -59.341 17.839 1.00 76.21 154 GLY B CA 1
ATOM 1238 C C . GLY A 1 153 ? -20.148 -58.831 19.050 1.00 82.69 154 GLY B C 1
ATOM 1239 O O . GLY A 1 153 ? -21.083 -59.490 19.519 1.00 87.46 154 GLY B O 1
ATOM 1240 N N . MET A 1 154 ? -19.772 -57.666 19.565 1.00 83.02 155 MET B N 1
ATOM 1241 C CA . MET A 1 154 ? -20.449 -57.091 20.721 1.00 88.56 155 MET B CA 1
ATOM 1242 C C . MET A 1 154 ? -21.101 -55.767 20.340 1.00 83.93 155 MET B C 1
ATOM 1243 O O . MET A 1 154 ? -21.338 -54.900 21.184 1.00 83.04 155 MET B O 1
ATOM 1249 N N . LYS B 1 1 ? 19.296 -9.764 6.483 1.00 67.47 2 LYS A N 1
ATOM 1250 C CA . LYS B 1 1 ? 17.995 -10.219 6.974 1.00 69.67 2 LYS A CA 1
ATOM 1251 C C . LYS B 1 1 ? 17.453 -11.348 6.096 1.00 60.78 2 LYS A C 1
ATOM 1252 O O . LYS B 1 1 ? 17.493 -11.267 4.864 1.00 56.97 2 LYS A O 1
ATOM 1258 N N . ARG B 1 2 ? 16.936 -12.392 6.741 1.00 49.62 3 ARG A N 1
ATOM 1259 C CA . ARG B 1 2 ? 16.385 -13.527 6.018 1.00 40.44 3 ARG A CA 1
ATOM 1260 C C . ARG B 1 2 ? 15.133 -13.131 5.249 1.00 42.98 3 ARG A C 1
ATOM 1261 O O . ARG B 1 2 ? 14.317 -12.339 5.728 1.00 44.12 3 ARG A O 1
ATOM 1269 N N . LYS B 1 3 ? 14.970 -13.708 4.061 1.00 36.59 4 LYS A N 1
ATOM 1270 C CA . LYS B 1 3 ? 13.696 -13.597 3.364 1.00 34.51 4 LYS A CA 1
ATOM 1271 C C . LYS B 1 3 ? 12.611 -14.316 4.152 1.00 33.86 4 LYS A C 1
ATOM 1272 O O . LYS B 1 3 ? 12.869 -15.332 4.804 1.00 38.26 4 LYS A O 1
ATOM 1278 N N . ILE B 1 4 ? 11.401 -13.763 4.110 1.00 32.52 5 ILE A N 1
ATOM 1279 C CA . ILE B 1 4 ? 10.251 -14.286 4.848 1.00 29.90 5 ILE A CA 1
ATOM 1280 C C . ILE B 1 4 ? 9.303 -14.943 3.858 1.00 32.93 5 ILE A C 1
ATOM 1281 O O . ILE B 1 4 ? 8.847 -14.294 2.908 1.00 32.90 5 ILE A O 1
ATOM 1286 N N . ILE B 1 5 ? 8.988 -16.221 4.087 1.00 31.41 6 ILE A N 1
ATOM 1287 C CA . ILE B 1 5 ? 7.998 -16.949 3.297 1.00 31.68 6 ILE A CA 1
ATOM 1288 C C . ILE B 1 5 ? 6.758 -17.168 4.148 1.00 31.66 6 ILE A C 1
ATOM 1289 O O . ILE B 1 5 ? 6.855 -17.659 5.277 1.00 33.04 6 ILE A O 1
ATOM 1294 N N . TYR B 1 6 ? 5.597 -16.810 3.602 1.00 30.25 7 TYR A N 1
ATOM 1295 C CA . TYR B 1 6 ? 4.309 -17.181 4.174 1.00 28.08 7 TYR A CA 1
ATOM 1296 C C . TYR B 1 6 ? 3.927 -18.534 3.588 1.00 30.07 7 TYR A C 1
ATOM 1297 O O . TYR B 1 6 ? 3.748 -18.652 2.372 1.00 31.30 7 TYR A O 1
ATOM 1306 N N . LEU B 1 7 ? 3.830 -19.550 4.453 1.00 28.54 8 LEU A N 1
ATOM 1307 C CA . LEU B 1 7 ? 3.536 -20.931 4.059 1.00 27.54 8 LEU A CA 1
ATOM 1308 C C . LEU B 1 7 ? 2.034 -21.151 4.187 1.00 29.28 8 LEU A C 1
ATOM 1309 O O . LEU B 1 7 ? 1.524 -21.502 5.251 1.00 30.86 8 LEU A O 1
ATOM 1314 N N . ALA B 1 8 ? 1.318 -20.934 3.086 1.00 28.90 9 ALA A N 1
ATOM 1315 C CA . ALA B 1 8 ? -0.132 -21.060 3.051 1.00 27.57 9 ALA A CA 1
ATOM 1316 C C . ALA B 1 8 ? -0.507 -22.495 2.711 1.00 28.35 9 ALA A C 1
ATOM 1317 O O . ALA B 1 8 ? 0.045 -23.075 1.771 1.00 30.25 9 ALA A O 1
ATOM 1319 N N . SER B 1 9 ? -1.407 -23.085 3.496 1.00 28.06 10 SER A N 1
ATOM 1320 C CA . SER B 1 9 ? -1.762 -24.483 3.281 1.00 26.50 10 SER A CA 1
ATOM 1321 C C . SER B 1 9 ? -3.105 -24.753 3.932 1.00 28.12 10 SER A C 1
ATOM 1322 O O . SER B 1 9 ? -3.518 -24.017 4.841 1.00 28.08 10 SER A O 1
ATOM 1325 N N . PRO B 1 10 ? -3.815 -25.792 3.492 1.00 29.75 11 PRO A N 1
ATOM 1326 C CA . PRO B 1 10 ? -4.969 -26.299 4.247 1.00 27.15 11 PRO A CA 1
ATOM 1327 C C . PRO B 1 10 ? -4.618 -27.346 5.292 1.00 27.91 11 PRO A C 1
ATOM 1328 O O . PRO B 1 10 ? -5.529 -27.983 5.830 1.00 27.71 11 PRO A O 1
ATOM 1332 N N . TYR B 1 11 ? -3.330 -27.561 5.563 1.00 27.00 12 TYR A N 1
ATOM 1333 C CA . TYR B 1 11 ? -2.942 -28.714 6.359 1.00 27.75 12 TYR A CA 1
ATOM 1334 C C . TYR B 1 11 ? -3.259 -28.544 7.841 1.00 30.02 12 TYR A C 1
ATOM 1335 O O . TYR B 1 11 ? -3.354 -29.548 8.557 1.00 34.20 12 TYR A O 1
ATOM 1344 N N . GLY B 1 12 ? -3.494 -27.317 8.307 1.00 28.78 13 GLY A N 1
ATOM 1345 C CA . GLY B 1 12 ? -3.885 -27.110 9.692 1.00 29.56 13 GLY A CA 1
ATOM 1346 C C . GLY B 1 12 ? -5.298 -27.562 10.032 1.00 28.64 13 GLY A C 1
ATOM 1347 O O . GLY B 1 12 ? -5.638 -27.625 11.219 1.00 32.31 13 GLY A O 1
ATOM 1348 N N . PHE B 1 13 ? -6.133 -27.857 9.028 1.00 29.24 14 PHE A N 1
ATOM 1349 C CA . PHE B 1 13 ? -7.513 -28.247 9.293 1.00 29.91 14 PHE A CA 1
ATOM 1350 C C . PHE B 1 13 ? -7.640 -29.694 9.746 1.00 30.53 14 PHE A C 1
ATOM 1351 O O . PHE B 1 13 ? -8.632 -30.049 10.396 1.00 28.68 14 PHE A O 1
ATOM 1359 N N . SER B 1 14 ? -6.675 -30.542 9.406 1.00 30.74 15 SER A N 1
ATOM 1360 C CA . SER B 1 14 ? -6.705 -31.957 9.752 1.00 30.35 15 SER A CA 1
ATOM 1361 C C . SER B 1 14 ? -5.636 -32.233 10.800 1.00 31.33 15 SER A C 1
ATOM 1362 O O . SER B 1 14 ? -4.484 -31.825 10.631 1.00 31.69 15 SER A O 1
ATOM 1365 N N . GLN B 1 15 ? -6.020 -32.925 11.876 1.00 29.35 16 GLN A N 1
ATOM 1366 C CA . GLN B 1 15 ? -5.090 -33.153 12.979 1.00 32.21 16 GLN A CA 1
ATOM 1367 C C . GLN B 1 15 ? -3.829 -33.865 12.503 1.00 34.31 16 GLN A C 1
ATOM 1368 O O . GLN B 1 15 ? -2.709 -33.451 12.824 1.00 34.42 16 GLN A O 1
ATOM 1374 N N . GLN B 1 16 ? -3.995 -34.934 11.719 1.00 32.54 17 GLN A N 1
ATOM 1375 C CA . GLN B 1 16 ? -2.845 -35.706 11.255 1.00 29.58 17 GLN A CA 1
ATOM 1376 C C . GLN B 1 16 ? -2.016 -34.920 10.245 1.00 30.24 17 GLN A C 1
ATOM 1377 O O . GLN B 1 16 ? -0.776 -34.971 10.272 1.00 31.34 17 GLN A O 1
ATOM 1383 N N . GLN B 1 17 ? -2.676 -34.191 9.341 1.00 28.10 18 GLN A N 1
ATOM 1384 C CA . GLN B 1 17 ? -1.937 -33.424 8.342 1.00 28.63 18 GLN A CA 1
ATOM 1385 C C . GLN B 1 17 ? -1.134 -32.302 8.990 1.00 30.60 18 GLN A C 1
ATOM 1386 O O . GLN B 1 17 ? 0.015 -32.045 8.600 1.00 29.02 18 GLN A O 1
ATOM 1392 N N . LYS B 1 18 ? -1.710 -31.640 9.993 1.00 28.78 19 LYS A N 1
ATOM 1393 C CA . LYS B 1 18 ? -0.994 -30.580 10.690 1.00 29.37 19 LYS A CA 1
ATOM 1394 C C . LYS B 1 18 ? 0.262 -31.120 11.353 1.00 29.81 19 LYS A C 1
ATOM 1395 O O . LYS B 1 18 ? 1.334 -30.500 11.285 1.00 33.67 19 LYS A O 1
ATOM 1401 N N . THR B 1 19 ? 0.148 -32.281 11.994 1.00 31.14 20 THR A N 1
ATOM 1402 C CA . THR B 1 19 ? 1.255 -32.847 12.753 1.00 31.58 20 THR A CA 1
ATOM 1403 C C . THR B 1 19 ? 2.343 -33.405 11.841 1.00 34.98 20 THR A C 1
ATOM 1404 O O . THR B 1 19 ? 3.533 -33.321 12.170 1.00 35.04 20 THR A O 1
ATOM 1408 N N . LEU B 1 20 ? 1.962 -34.021 10.719 1.00 29.98 21 LEU A N 1
ATOM 1409 C CA . LEU B 1 20 ? 2.921 -34.786 9.926 1.00 30.70 21 LEU A CA 1
ATOM 1410 C C . LEU B 1 20 ? 3.377 -34.093 8.643 1.00 30.32 21 LEU A C 1
ATOM 1411 O O . LEU B 1 20 ? 4.530 -34.291 8.234 1.00 32.25 21 LEU A O 1
ATOM 1416 N N . LEU B 1 21 ? 2.515 -33.324 7.975 1.00 28.84 22 LEU A N 1
ATOM 1417 C CA . LEU B 1 21 ? 2.864 -32.784 6.660 1.00 30.03 22 LEU A CA 1
ATOM 1418 C C . LEU B 1 21 ? 3.571 -31.447 6.727 1.00 29.58 22 LEU A C 1
ATOM 1419 O O . LEU B 1 21 ? 4.455 -31.174 5.905 1.00 33.52 22 LEU A O 1
ATOM 1424 N N . LEU B 1 22 ? 3.180 -30.586 7.654 1.00 29.70 23 LEU A N 1
ATOM 1425 C CA . LEU B 1 22 ? 3.762 -29.251 7.651 1.00 24.81 23 LEU A CA 1
ATOM 1426 C C . LEU B 1 22 ? 5.209 -29.195 8.147 1.00 29.65 23 LEU A C 1
ATOM 1427 O O . LEU B 1 22 ? 6.017 -28.486 7.530 1.00 30.54 23 LEU A O 1
ATOM 1432 N N . PRO B 1 23 ? 5.589 -29.860 9.239 1.00 31.05 24 PRO A N 1
ATOM 1433 C CA . PRO B 1 23 ? 6.979 -29.710 9.735 1.00 30.49 24 PRO A CA 1
ATOM 1434 C C . PRO B 1 23 ? 8.021 -30.028 8.669 1.00 30.86 24 PRO A C 1
ATOM 1435 O O . PRO B 1 23 ? 9.012 -29.295 8.566 1.00 32.63 24 PRO A O 1
ATOM 1439 N N . PRO B 1 24 ? 7.859 -31.090 7.853 1.00 30.50 25 PRO A N 1
ATOM 1440 C CA . PRO B 1 24 ? 8.870 -31.319 6.796 1.00 32.09 25 PRO A CA 1
ATOM 1441 C C . PRO B 1 24 ? 8.961 -30.196 5.775 1.00 34.65 25 PRO A C 1
ATOM 1442 O O . PRO B 1 24 ? 10.065 -29.907 5.280 1.00 32.49 25 PRO A O 1
ATOM 1446 N N . ILE B 1 25 ? 7.832 -29.576 5.422 1.00 30.56 26 ILE A N 1
ATOM 1447 C CA . ILE B 1 25 ? 7.872 -28.457 4.487 1.00 27.50 26 ILE A CA 1
ATOM 1448 C C . ILE B 1 25 ? 8.530 -27.252 5.148 1.00 32.84 26 ILE A C 1
ATOM 1449 O O . ILE B 1 25 ? 9.376 -26.582 4.546 1.00 31.40 26 ILE A O 1
ATOM 1454 N N . VAL B 1 26 ? 8.145 -26.955 6.396 1.00 30.66 27 VAL A N 1
ATOM 1455 C CA . VAL B 1 26 ? 8.808 -25.892 7.148 1.00 29.57 27 VAL A CA 1
ATOM 1456 C C . VAL B 1 26 ? 10.317 -26.126 7.187 1.00 30.73 27 VAL A C 1
ATOM 1457 O O . VAL B 1 26 ? 11.108 -25.217 6.923 1.00 34.17 27 VAL A O 1
ATOM 1461 N N . ARG B 1 27 ? 10.742 -27.353 7.497 1.00 31.25 28 ARG A N 1
ATOM 1462 C CA . ARG B 1 27 ? 12.177 -27.624 7.602 1.00 32.19 28 ARG A CA 1
ATOM 1463 C C . ARG B 1 27 ? 12.885 -27.456 6.260 1.00 34.20 28 ARG A C 1
ATOM 1464 O O . ARG B 1 27 ? 14.035 -26.997 6.210 1.00 33.59 28 ARG A O 1
ATOM 1472 N N . ALA B 1 28 ? 12.224 -27.847 5.164 1.00 33.15 29 ALA A N 1
ATOM 1473 C CA . ALA B 1 28 ? 12.829 -27.705 3.843 1.00 34.88 29 ALA A CA 1
ATOM 1474 C C . ALA B 1 28 ? 13.061 -26.243 3.502 1.00 33.82 29 ALA A C 1
ATOM 1475 O O . ALA B 1 28 ? 14.122 -25.875 2.971 1.00 35.89 29 ALA A O 1
ATOM 1477 N N . LEU B 1 29 ? 12.091 -25.390 3.815 1.00 29.44 30 LEU A N 1
ATOM 1478 C CA . LEU B 1 29 ? 12.259 -23.960 3.557 1.00 29.69 30 LEU A CA 1
ATOM 1479 C C . LEU B 1 29 ? 13.333 -23.368 4.456 1.00 39.33 30 LEU A C 1
ATOM 1480 O O . LEU B 1 29 ? 14.165 -22.574 4.000 1.00 34.04 30 LEU A O 1
ATOM 1485 N N . GLU B 1 30 ? 13.348 -23.766 5.733 1.00 33.69 31 GLU A N 1
ATOM 1486 C CA . GLU B 1 30 ? 14.338 -23.227 6.659 1.00 35.78 31 GLU A CA 1
ATOM 1487 C C . GLU B 1 30 ? 15.745 -23.635 6.266 1.00 40.30 31 GLU A C 1
ATOM 1488 O O . GLU B 1 30 ? 16.695 -22.882 6.505 1.00 39.93 31 GLU A O 1
ATOM 1494 N N . ALA B 1 31 ? 15.896 -24.803 5.635 1.00 33.85 32 ALA A N 1
ATOM 1495 C CA . ALA B 1 31 ? 17.220 -25.251 5.220 1.00 34.99 32 ALA A CA 1
ATOM 1496 C C . ALA B 1 31 ? 17.805 -24.369 4.132 1.00 37.38 32 ALA A C 1
ATOM 1497 O O . ALA B 1 31 ? 19.032 -24.335 3.973 1.00 40.47 32 ALA A O 1
ATOM 1499 N N . LEU B 1 32 ? 16.962 -23.647 3.395 1.00 37.07 33 LEU A N 1
ATOM 1500 C CA . LEU B 1 32 ? 17.433 -22.653 2.439 1.00 34.32 33 LEU A CA 1
ATOM 1501 C C . LEU B 1 32 ? 17.831 -21.343 3.106 1.00 40.44 33 LEU A C 1
ATOM 1502 O O . LEU B 1 32 ? 18.380 -20.460 2.434 1.00 41.38 33 LEU A O 1
ATOM 1507 N N . GLY B 1 33 ? 17.587 -21.203 4.403 1.00 34.66 34 GLY A N 1
ATOM 1508 C CA . GLY B 1 33 ? 17.840 -19.973 5.120 1.00 36.56 34 GLY A CA 1
ATOM 1509 C C . GLY B 1 33 ? 16.660 -19.034 5.191 1.00 38.62 34 GLY A C 1
ATOM 1510 O O . GLY B 1 33 ? 16.841 -17.864 5.556 1.00 41.79 34 GLY A O 1
ATOM 1511 N N . ILE B 1 34 ? 15.456 -19.513 4.874 1.00 37.98 35 ILE A N 1
ATOM 1512 C CA . ILE B 1 34 ? 14.242 -18.701 4.845 1.00 35.13 35 ILE A CA 1
ATOM 1513 C C . ILE B 1 34 ? 13.630 -18.672 6.241 1.00 40.00 35 ILE A C 1
ATOM 1514 O O . ILE B 1 34 ? 13.632 -19.690 6.954 1.00 37.60 35 ILE A O 1
ATOM 1519 N N . GLU B 1 35 ? 13.105 -17.510 6.639 1.00 36.17 36 GLU A N 1
ATOM 1520 C CA . GLU B 1 35 ? 12.233 -17.425 7.807 1.00 34.75 36 GLU A CA 1
ATOM 1521 C C . GLU B 1 35 ? 10.817 -17.784 7.382 1.00 35.83 36 GLU A C 1
ATOM 1522 O O . GLU B 1 35 ? 10.254 -17.133 6.496 1.00 34.40 36 GLU A O 1
ATOM 1528 N N . VAL B 1 36 ? 10.245 -18.821 8.001 1.00 32.71 37 VAL A N 1
ATOM 1529 C CA . VAL B 1 36 ? 8.949 -19.358 7.601 1.00 31.17 37 VAL A CA 1
ATOM 1530 C C . VAL B 1 36 ? 7.870 -18.842 8.545 1.00 35.98 37 VAL A C 1
ATOM 1531 O O . VAL B 1 36 ? 7.964 -19.006 9.769 1.00 35.80 37 VAL A O 1
ATOM 1535 N N . TRP B 1 37 ? 6.842 -18.232 7.971 1.00 32.51 38 TRP A N 1
ATOM 1536 C CA . TRP B 1 37 ? 5.642 -17.803 8.687 1.00 39.24 38 TRP A CA 1
ATOM 1537 C C . TRP B 1 37 ? 4.532 -18.794 8.365 1.00 35.90 38 TRP A C 1
ATOM 1538 O O . TRP B 1 37 ? 3.971 -18.779 7.268 1.00 33.19 38 TRP A O 1
ATOM 1549 N N . GLU B 1 38 ? 4.222 -19.659 9.322 1.00 30.99 39 GLU A N 1
ATOM 1550 C CA . GLU B 1 38 ? 3.175 -20.645 9.140 1.00 34.49 39 GLU A CA 1
ATOM 1551 C C . GLU B 1 38 ? 1.944 -20.219 9.926 1.00 33.68 39 GLU A C 1
ATOM 1552 O O . GLU B 1 38 ? 1.994 -20.192 11.166 1.00 33.18 39 GLU A O 1
ATOM 1558 N N . PRO B 1 39 ? 0.824 -19.920 9.257 1.00 30.91 40 PRO A N 1
ATOM 1559 C CA . PRO B 1 39 ? -0.296 -19.242 9.939 1.00 31.06 40 PRO A CA 1
ATOM 1560 C C . PRO B 1 39 ? -0.960 -20.070 11.035 1.00 32.64 40 PRO A C 1
ATOM 1561 O O . PRO B 1 39 ? -1.424 -19.488 12.025 1.00 35.51 40 PRO A O 1
ATOM 1565 N N . PHE B 1 40 ? -1.061 -21.393 10.888 1.00 34.26 41 PHE A N 1
ATOM 1566 C CA . PHE B 1 40 ? -1.722 -22.170 11.935 1.00 31.83 41 PHE A CA 1
ATOM 1567 C C . PHE B 1 40 ? -0.924 -22.096 13.231 1.00 40.92 41 PHE A C 1
ATOM 1568 O O . PHE B 1 40 ? -1.498 -21.966 14.319 1.00 42.63 41 PHE A O 1
ATOM 1576 N N . ALA B 1 41 ? 0.404 -22.101 13.125 1.00 34.36 42 ALA A N 1
ATOM 1577 C CA . ALA B 1 41 ? 1.244 -21.913 14.302 1.00 37.05 42 ALA A CA 1
ATOM 1578 C C . ALA B 1 41 ? 1.208 -20.466 14.795 1.00 39.97 42 ALA A C 1
ATOM 1579 O O . ALA B 1 41 ? 1.150 -20.222 16.005 1.00 46.57 42 ALA A O 1
ATOM 1581 N N . ARG B 1 42 ? 1.230 -19.494 13.876 1.00 35.39 43 ARG A N 1
ATOM 1582 C CA . ARG B 1 42 ? 1.374 -18.092 14.268 1.00 35.71 43 ARG A CA 1
ATOM 1583 C C . ARG B 1 42 ? 0.135 -17.522 14.947 1.00 42.14 43 ARG A C 1
ATOM 1584 O O . ARG B 1 42 ? 0.232 -16.485 15.608 1.00 44.17 43 ARG A O 1
ATOM 1592 N N . ASN B 1 43 ? -1.014 -18.182 14.844 1.00 42.43 44 ASN A N 1
ATOM 1593 C CA . ASN B 1 43 ? -2.233 -17.677 15.454 1.00 50.77 44 ASN A CA 1
ATOM 1594 C C . ASN B 1 43 ? -2.533 -18.382 16.771 1.00 63.91 44 ASN A C 1
ATOM 1595 O O . ASN B 1 43 ? -3.700 -18.556 17.135 1.00 61.91 44 ASN A O 1
ATOM 1600 N N . ASN B 1 44 ? -1.488 -18.759 17.511 1.00 67.99 45 ASN A N 1
ATOM 1601 C CA . ASN B 1 44 ? -1.632 -19.489 18.763 1.00 77.60 45 ASN A CA 1
ATOM 1602 C C . ASN B 1 44 ? -1.846 -18.605 19.982 1.00 80.06 45 ASN A C 1
ATOM 1603 O O . ASN B 1 44 ? -1.998 -19.145 21.083 1.00 89.48 45 ASN A O 1
ATOM 1608 N N . GLN B 1 45 ? -1.883 -17.282 19.830 1.00 82.90 46 GLN A N 1
ATOM 1609 C CA . GLN B 1 45 ? -2.228 -16.435 20.963 1.00 97.27 46 GLN A CA 1
ATOM 1610 C C . GLN B 1 45 ? -3.492 -15.632 20.700 1.00 94.10 46 GLN A C 1
ATOM 1611 O O . GLN B 1 45 ? -3.799 -14.703 21.460 1.00 96.25 46 GLN A O 1
ATOM 1617 N N . ILE B 1 46 ? -4.235 -15.972 19.647 1.00 82.02 47 ILE A N 1
ATOM 1618 C CA . ILE B 1 46 ? -5.598 -15.484 19.512 1.00 64.85 47 ILE A CA 1
ATOM 1619 C C . ILE B 1 46 ? -6.469 -16.219 20.520 1.00 59.56 47 ILE A C 1
ATOM 1620 O O . ILE B 1 46 ? -6.300 -17.424 20.753 1.00 57.18 47 ILE A O 1
ATOM 1625 N N . ASP B 1 47 ? -7.380 -15.494 21.155 1.00 55.38 48 ASP A N 1
ATOM 1626 C CA . ASP B 1 47 ? -8.287 -16.097 22.127 1.00 53.43 48 ASP A CA 1
ATOM 1627 C C . ASP B 1 47 ? -9.446 -16.732 21.368 1.00 59.91 48 ASP A C 1
ATOM 1628 O O . ASP B 1 47 ? -10.377 -16.048 20.937 1.00 56.18 48 ASP A O 1
ATOM 1633 N N . PHE B 1 48 ? -9.400 -18.054 21.209 1.00 51.49 49 PHE A N 1
ATOM 1634 C CA . PHE B 1 48 ? -10.432 -18.744 20.449 1.00 51.07 49 PHE A CA 1
ATOM 1635 C C . PHE B 1 48 ? -11.702 -18.969 21.262 1.00 53.09 49 PHE A C 1
ATOM 1636 O O . PHE B 1 48 ? -12.658 -19.555 20.737 1.00 55.20 49 PHE A O 1
ATOM 1644 N N . SER B 1 49 ? -11.712 -18.433 22.481 1.00 51.26 50 SER A N 1
ATOM 1645 C CA . SER B 1 49 ? -12.920 -18.505 23.339 1.00 51.02 50 SER A CA 1
ATOM 1646 C C . SER B 1 49 ? -13.814 -17.315 23.007 1.00 61.30 50 SER A C 1
ATOM 1647 O O . SER B 1 49 ? -14.981 -17.320 23.409 1.00 67.57 50 SER A O 1
ATOM 1650 N N . GLN B 1 50 ? -13.263 -16.337 22.297 1.00 58.57 51 GLN A N 1
ATOM 1651 C CA . GLN B 1 50 ? -14.024 -15.112 21.970 1.00 56.08 51 GLN A CA 1
ATOM 1652 C C . GLN B 1 50 ? -14.635 -15.239 20.574 1.00 53.25 51 GLN A C 1
ATOM 1653 O O . GLN B 1 50 ? -13.970 -15.761 19.681 1.00 47.72 51 GLN A O 1
ATOM 1659 N N . ALA B 1 51 ? -15.835 -14.707 20.403 1.00 53.34 52 ALA A N 1
ATOM 1660 C CA . ALA B 1 51 ? -16.588 -14.858 19.142 1.00 53.11 52 ALA A CA 1
ATOM 1661 C C . ALA B 1 51 ? -15.908 -14.215 17.930 1.00 43.19 52 ALA A C 1
ATOM 1662 O O . ALA B 1 51 ? -16.224 -14.632 16.844 1.00 51.27 52 ALA A O 1
ATOM 1664 N N . ASP B 1 52 ? -15.086 -13.198 18.121 1.00 46.34 53 ASP A N 1
ATOM 1665 C CA . ASP B 1 52 ? -14.431 -12.508 17.018 1.00 39.46 53 ASP A CA 1
ATOM 1666 C C . ASP B 1 52 ? -13.140 -13.188 16.560 1.00 36.11 53 ASP A C 1
ATOM 1667 O O . ASP B 1 52 ? -12.429 -12.612 15.726 1.00 36.56 53 ASP A O 1
ATOM 1672 N N . TRP B 1 53 ? -12.823 -14.392 17.060 1.00 36.24 54 TRP A N 1
ATOM 1673 C CA . TRP B 1 53 ? -11.523 -14.987 16.747 1.00 37.70 54 TRP A CA 1
ATOM 1674 C C . TRP B 1 53 ? -11.322 -15.135 15.248 1.00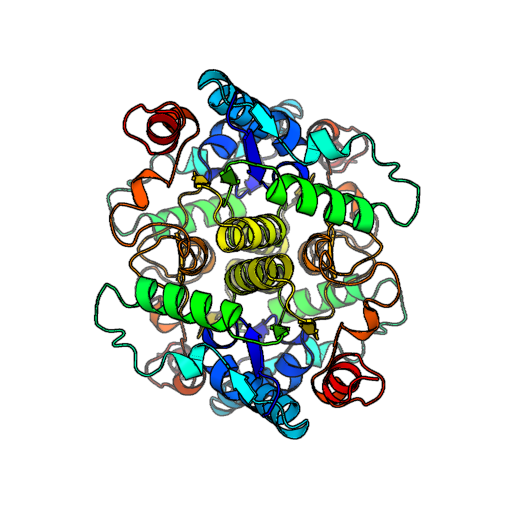 33.07 54 TRP A C 1
ATOM 1675 O O . TRP B 1 53 ? -10.207 -14.945 14.749 1.00 34.22 54 TRP A O 1
ATOM 1686 N N . ALA B 1 54 ? -12.391 -15.428 14.507 1.00 32.62 55 ALA A N 1
ATOM 1687 C CA . ALA B 1 54 ? -12.244 -15.632 13.069 1.00 36.24 55 ALA A CA 1
ATOM 1688 C C . ALA B 1 54 ? -11.885 -14.337 12.358 1.00 34.13 55 ALA A C 1
ATOM 1689 O O . ALA B 1 54 ? -11.066 -14.338 11.426 1.00 34.24 55 ALA A O 1
ATOM 1691 N N . TYR B 1 55 ? -12.485 -13.226 12.791 1.00 33.14 56 TYR A N 1
ATOM 1692 C CA . TYR B 1 55 ? -12.085 -11.927 12.262 1.00 33.88 56 TYR A CA 1
ATOM 1693 C C . TYR B 1 55 ? -10.642 -11.604 12.634 1.00 33.26 56 TYR A C 1
ATOM 1694 O O . TYR B 1 55 ? -9.897 -11.062 11.809 1.00 33.33 56 TYR A O 1
ATOM 1703 N N . ARG B 1 56 ? -10.194 -11.991 13.838 1.00 33.09 57 ARG A N 1
ATOM 1704 C CA . ARG B 1 56 ? -8.840 -11.591 14.204 1.00 35.38 57 ARG A CA 1
ATOM 1705 C C . ARG B 1 56 ? -7.826 -12.471 13.474 1.00 33.17 57 ARG A C 1
ATOM 1706 O O . ARG B 1 56 ? -6.710 -12.044 13.163 1.00 33.71 57 ARG A O 1
ATOM 1714 N N . VAL B 1 57 ? -8.196 -13.718 13.185 1.00 32.92 58 VAL A N 1
ATOM 1715 C CA . VAL B 1 57 ? -7.307 -14.558 12.399 1.00 35.22 58 VAL A CA 1
ATOM 1716 C C . VAL B 1 57 ? -7.219 -13.995 10.991 1.00 32.43 58 VAL A C 1
ATOM 1717 O O . VAL B 1 57 ? -6.136 -13.903 10.404 1.00 33.76 58 VAL A O 1
ATOM 1721 N N . ALA B 1 58 ? -8.366 -13.634 10.415 1.00 28.82 59 ALA A N 1
ATOM 1722 C CA . ALA B 1 58 ? -8.363 -13.109 9.061 1.00 31.21 59 ALA A CA 1
ATOM 1723 C C . ALA B 1 58 ? -7.448 -11.894 8.955 1.00 36.40 59 ALA A C 1
ATOM 1724 O O . ALA B 1 58 ? -6.634 -11.806 8.032 1.00 34.06 59 ALA A O 1
ATOM 1726 N N . GLN B 1 59 ? -7.548 -10.957 9.911 1.00 31.30 60 GLN A N 1
ATOM 1727 C CA . GLN B 1 59 ? -6.730 -9.748 9.854 1.00 32.87 60 GLN A CA 1
ATOM 1728 C C . GLN B 1 59 ? -5.258 -10.056 10.098 1.00 39.99 60 GLN A C 1
ATOM 1729 O O . GLN B 1 59 ? -4.377 -9.444 9.478 1.00 36.13 60 GLN A O 1
ATOM 1735 N N . ALA B 1 60 ? -4.976 -10.979 11.016 1.00 34.27 61 ALA A N 1
ATOM 1736 C CA . ALA B 1 60 ? -3.593 -11.374 11.268 1.00 36.76 61 ALA A CA 1
ATOM 1737 C C . ALA B 1 60 ? -2.960 -11.984 10.023 1.00 33.19 61 ALA A C 1
ATOM 1738 O O . ALA B 1 60 ? -1.813 -11.678 9.682 1.00 34.94 61 ALA A O 1
ATOM 1740 N N . ASP B 1 61 ? -3.701 -12.840 9.322 1.00 32.94 62 ASP A N 1
ATOM 1741 C CA . ASP B 1 61 ? -3.155 -13.460 8.123 1.00 35.70 62 ASP A CA 1
ATOM 1742 C C . ASP B 1 61 ? -3.000 -12.444 6.995 1.00 36.29 62 ASP A C 1
ATOM 1743 O O . ASP B 1 61 ? -2.030 -12.503 6.230 1.00 35.94 62 ASP A O 1
ATOM 1748 N N . LEU B 1 62 ? -3.946 -11.516 6.867 1.00 34.55 63 LEU A N 1
ATOM 1749 C CA . LEU B 1 62 ? -3.795 -10.457 5.876 1.00 31.98 63 LEU A CA 1
ATOM 1750 C C . LEU B 1 62 ? -2.527 -9.652 6.143 1.00 38.39 63 LEU A C 1
ATOM 1751 O O . LEU B 1 62 ? -1.739 -9.389 5.226 1.00 35.91 63 LEU A O 1
ATOM 1756 N N . GLN B 1 63 ? -2.290 -9.292 7.405 1.00 34.51 64 GLN A N 1
ATOM 1757 C CA . GLN B 1 63 ? -1.089 -8.534 7.748 1.00 31.93 64 GLN A CA 1
ATOM 1758 C C . GLN B 1 63 ? 0.174 -9.338 7.456 1.00 31.91 64 GLN A C 1
ATOM 1759 O O . GLN B 1 63 ? 1.193 -8.772 7.035 1.00 35.87 64 GLN A O 1
ATOM 1765 N N . ASP B 1 64 ? 0.138 -10.653 7.699 1.00 32.82 65 ASP A N 1
ATOM 1766 C CA . ASP B 1 64 ? 1.318 -11.475 7.435 1.00 33.51 65 ASP A CA 1
ATOM 1767 C C . ASP B 1 64 ? 1.620 -11.546 5.948 1.00 32.78 65 ASP A C 1
ATOM 1768 O O . ASP B 1 64 ? 2.785 -11.510 5.547 1.00 34.44 65 ASP A O 1
ATOM 1773 N N . VAL B 1 65 ? 0.587 -11.638 5.110 1.00 31.76 66 VAL A N 1
ATOM 1774 C CA . VAL B 1 65 ? 0.831 -11.651 3.672 1.00 33.37 66 VAL A CA 1
ATOM 1775 C C . VAL B 1 65 ? 1.362 -10.296 3.206 1.00 29.26 66 VAL A C 1
ATOM 1776 O O . VAL B 1 65 ? 2.245 -10.230 2.341 1.00 34.78 66 VAL A O 1
ATOM 1780 N N . LYS B 1 66 ? 0.862 -9.194 3.790 1.00 32.81 67 LYS A N 1
ATOM 1781 C CA . LYS B 1 66 ? 1.392 -7.875 3.459 1.00 34.86 67 LYS A CA 1
ATOM 1782 C C . LYS B 1 66 ? 2.856 -7.742 3.838 1.00 40.24 67 LYS A C 1
ATOM 1783 O O . LYS B 1 66 ? 3.599 -6.998 3.187 1.00 37.68 67 LYS A O 1
ATOM 1789 N N . ASN B 1 67 ? 3.278 -8.422 4.902 1.00 31.85 68 ASN A N 1
ATOM 1790 C CA . ASN B 1 67 ? 4.615 -8.230 5.452 1.00 32.69 68 ASN A CA 1
ATOM 1791 C C . ASN B 1 67 ? 5.618 -9.295 5.033 1.00 34.26 68 ASN A C 1
ATOM 1792 O O . ASN B 1 67 ? 6.815 -9.117 5.285 1.00 37.77 68 ASN A O 1
ATOM 1797 N N . CYS B 1 68 ? 5.168 -10.398 4.440 1.00 32.39 69 CYS A N 1
ATOM 1798 C CA . CYS B 1 68 ? 6.084 -11.404 3.918 1.00 31.97 69 CYS A CA 1
ATOM 1799 C C . CYS B 1 68 ? 6.842 -10.875 2.696 1.00 34.81 69 CYS A C 1
ATOM 1800 O O . CYS B 1 68 ? 6.516 -9.835 2.123 1.00 36.16 69 CYS A O 1
ATOM 1803 N N . ASP B 1 69 ? 7.891 -11.601 2.308 1.00 30.00 70 ASP A N 1
ATOM 1804 C CA . ASP B 1 69 ? 8.541 -11.356 1.023 1.00 30.65 70 ASP A CA 1
ATOM 1805 C C . ASP B 1 69 ? 7.991 -12.242 -0.089 1.00 33.47 70 ASP A C 1
ATOM 1806 O O . ASP B 1 69 ? 7.983 -11.840 -1.259 1.00 31.01 70 ASP A O 1
ATOM 1811 N N . GLY B 1 70 ? 7.545 -13.444 0.249 1.00 28.97 71 GLY A N 1
ATOM 1812 C CA . GLY B 1 70 ? 6.982 -14.344 -0.738 1.00 28.60 71 GLY A CA 1
ATOM 1813 C C . GLY B 1 70 ? 5.991 -15.262 -0.063 1.00 28.51 71 GLY A C 1
ATOM 1814 O O . GLY B 1 70 ? 6.001 -15.424 1.157 1.00 30.11 71 GLY A O 1
ATOM 1815 N N . ILE B 1 71 ? 5.131 -15.864 -0.874 1.00 28.52 72 ILE A N 1
ATOM 1816 C CA . ILE B 1 71 ? 4.199 -16.881 -0.400 1.00 25.31 72 ILE A CA 1
ATOM 1817 C C . ILE B 1 71 ? 4.639 -18.219 -0.980 1.00 29.10 72 ILE A C 1
ATOM 1818 O O . ILE B 1 71 ? 5.075 -18.288 -2.134 1.00 27.46 72 ILE A O 1
ATOM 1823 N N . PHE B 1 72 ? 4.599 -19.264 -0.157 1.00 25.34 73 PHE A N 1
ATOM 1824 C CA . PHE B 1 72 ? 4.771 -20.645 -0.611 1.00 29.00 73 PHE A CA 1
ATOM 1825 C C . PHE B 1 72 ? 3.411 -21.292 -0.382 1.00 25.97 73 PHE A C 1
ATOM 1826 O O . PHE B 1 72 ? 3.031 -21.566 0.758 1.00 29.27 73 PHE A O 1
ATOM 1834 N N . ALA B 1 73 ? 2.645 -21.473 -1.461 1.00 26.04 74 ALA A N 1
ATOM 1835 C CA . ALA B 1 73 ? 1.248 -21.877 -1.356 1.00 23.42 74 ALA A CA 1
ATOM 1836 C C . ALA B 1 73 ? 1.112 -23.357 -1.670 1.00 26.49 74 ALA A C 1
ATOM 1837 O O . ALA B 1 73 ? 1.438 -23.789 -2.782 1.00 26.89 74 ALA A O 1
ATOM 1839 N N . VAL B 1 74 ? 0.647 -24.126 -0.689 1.00 25.57 75 VAL A N 1
ATOM 1840 C CA . VAL B 1 74 ? 0.350 -25.535 -0.900 1.00 26.22 75 VAL A CA 1
ATOM 1841 C C . VAL B 1 74 ? -0.999 -25.592 -1.605 1.00 26.02 75 VAL A C 1
ATOM 1842 O O . VAL B 1 74 ? -2.037 -25.256 -1.019 1.00 27.49 75 VAL A O 1
ATOM 1846 N N . VAL B 1 75 ? -0.982 -25.989 -2.875 1.00 25.69 76 VAL A N 1
ATOM 1847 C CA . VAL B 1 75 ? -2.181 -25.963 -3.707 1.00 26.10 76 VAL A CA 1
ATOM 1848 C C . VAL B 1 75 ? -2.575 -27.386 -4.100 1.00 31.21 76 VAL A C 1
ATOM 1849 O O . VAL B 1 75 ? -3.116 -27.629 -5.187 1.00 31.60 76 VAL A O 1
ATOM 1853 N N . ASN B 1 76 ? -2.362 -28.323 -3.184 1.00 26.99 77 ASN A N 1
ATOM 1854 C CA . ASN B 1 76 ? -2.932 -29.654 -3.301 1.00 28.25 77 ASN A CA 1
ATOM 1855 C C . ASN B 1 76 ? -4.454 -29.607 -3.173 1.00 31.26 77 ASN A C 1
ATOM 1856 O O . ASN B 1 76 ? -5.028 -28.655 -2.636 1.00 33.16 77 ASN A O 1
ATOM 1861 N N . GLY B 1 77 ? -5.100 -30.666 -3.667 1.00 31.41 78 GLY A N 1
ATOM 1862 C CA . GLY B 1 77 ? -6.529 -30.851 -3.552 1.00 32.10 78 GLY A CA 1
ATOM 1863 C C . GLY B 1 77 ? -7.254 -30.552 -4.859 1.00 30.39 78 GLY A C 1
ATOM 1864 O O . GLY B 1 77 ? -6.722 -29.915 -5.776 1.00 32.47 78 GLY A O 1
ATOM 1865 N N . THR B 1 78 ? -8.498 -31.002 -4.937 1.00 31.67 79 THR A N 1
ATOM 1866 C CA . THR B 1 78 ? -9.352 -30.721 -6.090 1.00 31.15 79 THR A CA 1
ATOM 1867 C C . THR B 1 78 ? -10.646 -30.108 -5.565 1.00 37.23 79 THR A C 1
ATOM 1868 O O . THR B 1 78 ? -11.577 -30.825 -5.178 1.00 41.16 79 THR A O 1
ATOM 1872 N N . PRO B 1 79 ? -10.735 -28.772 -5.509 1.00 34.26 80 PRO A N 1
ATOM 1873 C CA . PRO B 1 79 ? -9.746 -27.791 -5.955 1.00 33.87 80 PRO A CA 1
ATOM 1874 C C . PRO B 1 79 ? -8.771 -27.389 -4.845 1.00 30.15 80 PRO A C 1
ATOM 1875 O O . PRO B 1 79 ? -8.917 -27.847 -3.711 1.00 29.21 80 PRO A O 1
ATOM 1879 N N . PRO B 1 80 ? -7.798 -26.547 -5.172 1.00 29.43 81 PRO A N 1
ATOM 1880 C CA . PRO B 1 80 ? -6.981 -25.928 -4.119 1.00 27.43 81 PRO A CA 1
ATOM 1881 C C . PRO B 1 80 ? -7.846 -25.192 -3.102 1.00 28.67 81 PRO A C 1
ATOM 1882 O O . PRO B 1 80 ? -8.954 -24.727 -3.399 1.00 29.89 81 PRO A O 1
ATOM 1886 N N . ASP B 1 81 ? -7.306 -25.072 -1.893 1.00 29.46 82 ASP A N 1
ATOM 1887 C CA . ASP B 1 81 ? -8.044 -24.516 -0.763 1.00 30.40 82 ASP A CA 1
ATOM 1888 C C . ASP B 1 81 ? -8.411 -23.054 -0.989 1.00 28.14 82 ASP A C 1
ATOM 1889 O O . ASP B 1 81 ? -7.576 -22.250 -1.402 1.00 28.36 82 ASP A O 1
ATOM 1894 N N . GLU B 1 82 ? -9.658 -22.703 -0.655 1.00 29.74 83 GLU A N 1
ATOM 1895 C CA . GLU B 1 82 ? -10.151 -21.358 -0.961 1.00 28.91 83 GLU A CA 1
ATOM 1896 C C . GLU B 1 82 ? -9.453 -20.289 -0.130 1.00 32.00 83 GLU A C 1
ATOM 1897 O O . GLU B 1 82 ? -9.222 -19.184 -0.631 1.00 28.68 83 GLU A O 1
ATOM 1903 N N . GLY B 1 83 ? -9.088 -20.595 1.117 1.00 27.29 84 GLY A N 1
ATOM 1904 C CA . GLY B 1 83 ? -8.324 -19.639 1.912 1.00 30.19 84 GLY A CA 1
ATOM 1905 C C . GLY B 1 83 ? -6.921 -19.407 1.373 1.00 29.52 84 GLY A C 1
ATOM 1906 O O . GLY B 1 83 ? -6.444 -18.267 1.320 1.00 29.78 84 GLY A O 1
ATOM 1907 N N . VAL B 1 84 ? -6.241 -20.485 0.973 1.00 25.87 85 VAL A N 1
ATOM 1908 C CA . VAL B 1 84 ? -4.953 -20.365 0.300 1.00 24.89 85 VAL A CA 1
ATOM 1909 C C . VAL B 1 84 ? -5.084 -19.517 -0.958 1.00 24.68 85 VAL A C 1
ATOM 1910 O O . VAL B 1 84 ? -4.220 -18.694 -1.261 1.00 26.71 85 VAL A O 1
ATOM 1914 N N . MET B 1 85 ? -6.165 -19.706 -1.713 1.00 24.95 86 MET A N 1
ATOM 1915 C CA . MET B 1 85 ? -6.326 -18.946 -2.947 1.00 28.60 86 MET A CA 1
ATOM 1916 C C . MET B 1 85 ? -6.513 -17.457 -2.680 1.00 28.25 86 MET A C 1
ATOM 1917 O O . MET B 1 85 ? -5.999 -16.618 -3.433 1.00 26.72 86 MET A O 1
ATOM 1922 N N . VAL B 1 86 ? -7.271 -17.101 -1.641 1.00 26.68 87 VAL A N 1
ATOM 1923 C CA . VAL B 1 86 ? -7.404 -15.690 -1.281 1.00 26.45 87 VAL A CA 1
ATOM 1924 C C . VAL B 1 86 ? -6.033 -15.106 -0.947 1.00 27.33 87 VAL A C 1
ATOM 1925 O O . VAL B 1 86 ? -5.642 -14.037 -1.445 1.00 27.65 87 VAL A O 1
ATOM 1929 N N . GLU B 1 87 ? -5.256 -15.833 -0.131 1.00 27.74 88 GLU A N 1
ATOM 1930 C CA . GLU B 1 87 ? -3.928 -15.353 0.249 1.00 27.87 88 GLU A CA 1
ATOM 1931 C C . GLU B 1 87 ? -3.006 -15.262 -0.960 1.00 27.79 88 GLU A C 1
ATOM 1932 O O . GLU B 1 87 ? -2.200 -14.329 -1.066 1.00 28.53 88 GLU A O 1
ATOM 1938 N N . LEU B 1 88 ? -3.123 -16.218 -1.891 1.00 25.88 89 LEU A N 1
ATOM 1939 C CA . LEU B 1 88 ? -2.358 -16.153 -3.133 1.00 27.17 89 LEU A CA 1
ATOM 1940 C C . LEU B 1 88 ? -2.733 -14.925 -3.957 1.00 29.90 89 LEU A C 1
ATOM 1941 O O . LEU B 1 88 ? -1.857 -14.262 -4.531 1.00 27.91 89 LEU A O 1
ATOM 1946 N N . GLY B 1 89 ? -4.034 -14.632 -4.066 1.00 25.97 90 GLY A N 1
ATOM 1947 C CA . GLY B 1 89 ? -4.456 -13.438 -4.787 1.00 25.85 90 GLY A CA 1
ATOM 1948 C C . GLY B 1 89 ? -3.930 -12.169 -4.144 1.00 26.98 90 GLY A C 1
ATOM 1949 O O . GLY B 1 89 ? -3.500 -11.239 -4.838 1.00 30.24 90 GLY A O 1
ATOM 1950 N N . MET B 1 90 ? -3.965 -12.109 -2.810 1.00 30.41 91 MET A N 1
ATOM 1951 C CA . MET B 1 90 ? -3.352 -10.982 -2.104 1.00 31.56 91 MET A CA 1
ATOM 1952 C C . MET B 1 90 ? -1.876 -10.848 -2.463 1.00 28.74 91 MET A C 1
ATOM 1953 O O . MET B 1 90 ? -1.402 -9.755 -2.799 1.00 29.19 91 MET A O 1
ATOM 1958 N N . ALA B 1 91 ? -1.138 -11.964 -2.412 1.00 30.80 92 ALA A N 1
ATOM 1959 C CA . ALA B 1 91 ? 0.298 -11.937 -2.698 1.00 31.85 92 ALA A CA 1
ATOM 1960 C C . ALA B 1 91 ? 0.577 -11.457 -4.119 1.00 32.12 92 ALA A C 1
ATOM 1961 O O . ALA B 1 91 ? 1.504 -10.668 -4.348 1.00 31.49 92 ALA A O 1
ATOM 1963 N N . ILE B 1 92 ? -0.211 -11.932 -5.090 1.00 32.82 93 ILE A N 1
ATOM 1964 C CA . ILE B 1 92 ? -0.050 -11.487 -6.472 1.00 29.16 93 ILE A CA 1
ATOM 1965 C C . ILE B 1 92 ? -0.262 -9.979 -6.576 1.00 33.66 93 ILE A C 1
ATOM 1966 O O . ILE B 1 92 ? 0.554 -9.259 -7.167 1.00 33.78 93 ILE A O 1
ATOM 1971 N N . ALA B 1 93 ? -1.360 -9.474 -5.999 1.00 30.20 94 ALA A N 1
ATOM 1972 C CA . ALA B 1 93 ? -1.663 -8.049 -6.109 1.00 33.26 94 ALA A CA 1
ATOM 1973 C C . ALA B 1 93 ? -0.628 -7.187 -5.389 1.00 33.07 94 ALA A C 1
ATOM 1974 O O . ALA B 1 93 ? -0.420 -6.018 -5.758 1.00 34.11 94 ALA A O 1
ATOM 1976 N N . LEU B 1 94 ? 0.014 -7.725 -4.359 1.00 32.53 95 LEU A N 1
ATOM 1977 C CA . LEU B 1 94 ? 1.024 -6.989 -3.606 1.00 31.81 95 LEU A CA 1
ATOM 1978 C C . LEU B 1 94 ? 2.440 -7.211 -4.143 1.00 31.75 95 LEU A C 1
ATOM 1979 O O . LEU B 1 94 ? 3.409 -6.797 -3.492 1.00 33.36 95 LEU A O 1
ATOM 1984 N N . ASN B 1 95 ? 2.575 -7.851 -5.309 1.00 31.90 96 ASN A N 1
ATOM 1985 C CA . ASN B 1 95 ? 3.866 -8.055 -5.978 1.00 29.74 96 ASN A CA 1
ATOM 1986 C C . ASN B 1 95 ? 4.845 -8.824 -5.106 1.00 31.85 96 ASN A C 1
ATOM 1987 O O . ASN B 1 95 ? 6.054 -8.566 -5.129 1.00 33.09 96 ASN A O 1
ATOM 1992 N N . LYS B 1 96 ? 4.331 -9.757 -4.310 1.00 31.04 97 LYS A N 1
ATOM 1993 C CA . LYS B 1 96 ? 5.200 -10.653 -3.572 1.00 29.63 97 LYS A CA 1
ATOM 1994 C C . LYS B 1 96 ? 5.761 -11.725 -4.504 1.00 30.20 97 LYS A C 1
ATOM 1995 O O . LYS B 1 96 ? 5.197 -12.023 -5.560 1.00 31.50 97 LYS A O 1
ATOM 2001 N N . ALA B 1 97 ? 6.869 -12.324 -4.091 1.00 30.13 98 ALA A N 1
ATOM 2002 C CA . ALA B 1 97 ? 7.340 -13.523 -4.773 1.00 31.17 98 ALA A CA 1
ATOM 2003 C C . ALA B 1 97 ? 6.331 -14.652 -4.581 1.00 31.05 98 ALA A C 1
ATOM 2004 O O . ALA B 1 97 ? 5.740 -14.799 -3.506 1.00 28.81 98 ALA A O 1
ATOM 2006 N N . ILE B 1 98 ? 6.120 -15.450 -5.630 1.00 28.20 99 ILE A N 1
ATOM 2007 C CA . ILE B 1 98 ? 5.062 -16.469 -5.643 1.00 25.47 99 ILE A CA 1
ATOM 2008 C C . ILE B 1 98 ? 5.702 -17.816 -5.928 1.00 29.31 99 ILE A C 1
ATOM 2009 O O . ILE B 1 98 ? 6.367 -17.982 -6.960 1.00 29.01 99 ILE A O 1
ATOM 2014 N N . PHE B 1 99 ? 5.481 -18.782 -5.034 1.00 27.90 100 PHE A N 1
ATOM 2015 C CA . PHE B 1 99 ? 5.934 -20.156 -5.230 1.00 26.34 100 PHE A CA 1
ATOM 2016 C C . PHE B 1 99 ? 4.775 -21.095 -4.934 1.00 28.57 100 PHE A C 1
ATOM 2017 O O . PHE B 1 99 ? 4.024 -20.887 -3.976 1.00 28.57 100 PHE A O 1
ATOM 2025 N N . LEU B 1 100 ? 4.608 -22.105 -5.783 1.00 28.22 101 LEU A N 1
ATOM 2026 C CA . LEU B 1 100 ? 3.469 -23.007 -5.697 1.00 25.23 101 LEU A CA 1
ATOM 2027 C C . LEU B 1 100 ? 3.960 -24.421 -5.428 1.00 24.93 101 LEU A C 1
ATOM 2028 O O . LEU B 1 100 ? 4.986 -24.850 -5.972 1.00 28.82 101 LEU A O 1
ATOM 2033 N N . PHE B 1 101 ? 3.229 -25.145 -4.583 1.00 27.01 102 PHE A N 1
ATOM 2034 C CA . PHE B 1 101 ? 3.578 -26.521 -4.245 1.00 27.92 102 PHE A CA 1
ATOM 2035 C C . PHE B 1 101 ? 2.382 -27.424 -4.496 1.00 27.93 102 PHE A C 1
ATOM 2036 O O . PHE B 1 101 ? 1.315 -27.221 -3.909 1.00 28.90 102 PHE A O 1
ATOM 2044 N N . ARG B 1 102 ? 2.572 -28.449 -5.322 1.00 26.34 103 ARG A N 1
ATOM 2045 C CA . ARG B 1 102 ? 1.509 -29.424 -5.546 1.00 26.14 103 ARG A CA 1
ATOM 2046 C C . ARG B 1 102 ? 2.156 -30.774 -5.820 1.00 26.94 103 ARG A C 1
ATOM 2047 O O . ARG B 1 102 ? 2.727 -30.975 -6.900 1.00 27.97 103 ARG A O 1
ATOM 2055 N N . ASP B 1 103 ? 2.070 -31.697 -4.859 1.00 26.23 104 ASP A N 1
ATOM 2056 C CA . ASP B 1 103 ? 2.529 -33.062 -5.084 1.00 26.91 104 ASP A CA 1
ATOM 2057 C C . ASP B 1 103 ? 1.363 -34.018 -5.279 1.00 29.32 104 ASP A C 1
ATOM 2058 O O . ASP B 1 103 ? 1.559 -35.238 -5.292 1.00 29.87 104 ASP A O 1
ATOM 2063 N N . ASP B 1 104 ? 0.167 -33.460 -5.429 1.00 29.02 105 ASP A N 1
ATOM 2064 C CA . ASP B 1 104 ? -1.059 -34.138 -5.832 1.00 28.87 105 ASP A CA 1
ATOM 2065 C C . ASP B 1 104 ? -0.992 -34.345 -7.341 1.00 36.41 105 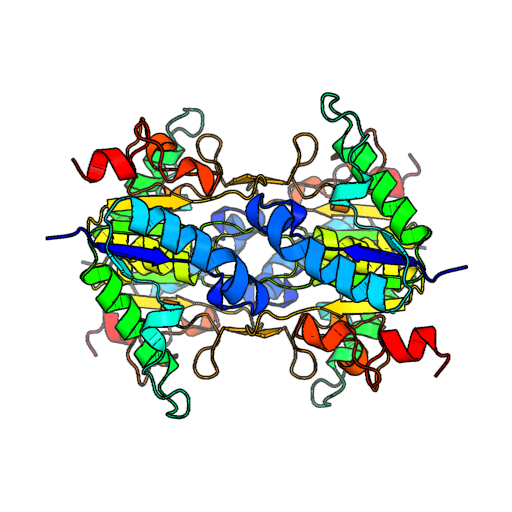ASP A C 1
ATOM 2066 O O . ASP B 1 104 ? -0.885 -33.369 -8.097 1.00 37.17 105 ASP A O 1
ATOM 2071 N N . PHE B 1 105 ? -1.013 -35.599 -7.794 1.00 30.80 106 PHE A N 1
ATOM 2072 C CA . PHE B 1 105 ? -0.820 -35.788 -9.226 1.00 35.97 106 PHE A CA 1
ATOM 2073 C C . PHE B 1 105 ? -2.089 -35.590 -10.041 1.00 35.35 106 PHE A C 1
ATOM 2074 O O . PHE B 1 105 ? -2.018 -35.627 -11.273 1.00 38.57 106 PHE A O 1
ATOM 2082 N N . ARG B 1 106 ? -3.235 -35.358 -9.409 1.00 30.47 107 ARG A N 1
ATOM 2083 C CA . ARG B 1 106 ? -4.452 -35.165 -10.185 1.00 27.54 107 ARG A CA 1
ATOM 2084 C C . ARG B 1 106 ? -4.377 -33.846 -10.949 1.00 32.51 107 ARG A C 1
ATOM 2085 O O . ARG B 1 106 ? -3.878 -32.835 -10.437 1.00 33.21 107 ARG A O 1
ATOM 2093 N N . ARG B 1 107 ? -4.929 -33.839 -12.156 1.00 34.38 108 ARG A N 1
ATOM 2094 C CA . ARG B 1 107 ? -5.000 -32.624 -12.953 1.00 38.81 108 ARG A CA 1
ATOM 2095 C C . ARG B 1 107 ? -6.367 -32.001 -12.742 1.00 33.44 108 ARG A C 1
ATOM 2096 O O . ARG B 1 107 ? -7.394 -32.684 -12.834 1.00 40.38 108 ARG A O 1
ATOM 2104 N N . CYS B 1 108 ? -6.376 -30.694 -12.476 1.00 31.60 109 CYS A N 1
ATOM 2105 C CA . CYS B 1 108 ? -7.587 -29.974 -12.111 1.00 33.79 109 CYS A CA 1
ATOM 2106 C C . CYS B 1 108 ? -7.480 -28.602 -12.776 1.00 32.58 109 CYS A C 1
ATOM 2107 O O . CYS B 1 108 ? -7.097 -27.621 -12.146 1.00 38.26 109 CYS A O 1
ATOM 2110 N N . SER B 1 109 ? -7.846 -28.527 -14.053 1.00 31.63 110 SER A N 1
ATOM 2111 C CA . SER B 1 109 ? -7.467 -27.369 -14.848 1.00 31.99 110 SER A CA 1
ATOM 2112 C C . SER B 1 109 ? -8.550 -27.003 -15.848 1.00 32.10 110 SER A C 1
ATOM 2113 O O . SER B 1 109 ? -9.374 -27.827 -16.250 1.00 32.49 110 SER A O 1
ATOM 2116 N N . ASP B 1 110 ? -8.514 -25.741 -16.268 1.00 34.34 111 ASP A N 1
ATOM 2117 C CA . ASP B 1 110 ? -9.389 -25.238 -17.314 1.00 34.39 111 ASP A CA 1
ATOM 2118 C C . ASP B 1 110 ? -8.623 -24.963 -18.600 1.00 41.99 111 ASP A C 1
ATOM 2119 O O . ASP B 1 110 ? -9.154 -24.304 -19.501 1.00 38.80 111 ASP A O 1
ATOM 2124 N N . ASN B 1 111 ? -7.397 -25.463 -18.717 1.00 32.86 112 ASN A N 1
ATOM 2125 C CA . ASN B 1 111 ? -6.558 -25.096 -19.846 1.00 32.57 112 ASN A CA 1
ATOM 2126 C C . ASN B 1 111 ? -5.511 -26.179 -20.057 1.00 37.76 112 ASN A C 1
ATOM 2127 O O . ASN B 1 111 ? -5.392 -27.123 -19.271 1.00 39.73 112 ASN A O 1
ATOM 2132 N N . GLU B 1 112 ? -4.768 -26.041 -21.153 1.00 34.99 113 GLU A N 1
ATOM 2133 C CA . GLU B 1 112 ? -3.768 -27.031 -21.532 1.00 39.07 113 GLU A CA 1
ATOM 2134 C C . GLU B 1 112 ? -2.357 -26.675 -21.082 1.00 42.29 113 GLU A C 1
ATOM 2135 O O . GLU B 1 112 ? -1.495 -27.559 -21.042 1.00 44.73 113 GLU A O 1
ATOM 2141 N N . ARG B 1 113 ? -2.093 -25.406 -20.761 1.00 36.66 114 ARG A N 1
ATOM 2142 C CA . ARG B 1 113 ? -0.729 -25.012 -20.424 1.00 37.81 114 ARG A CA 1
ATOM 2143 C C . ARG B 1 113 ? -0.393 -25.332 -18.974 1.00 33.39 114 ARG A C 1
ATOM 2144 O O . ARG B 1 113 ? 0.678 -25.877 -18.681 1.00 33.88 114 ARG A O 1
ATOM 2152 N N . TYR B 1 114 ? -1.305 -25.002 -18.052 1.00 32.90 115 TYR A N 1
ATOM 2153 C CA . TYR B 1 114 ? -1.046 -25.114 -16.629 1.00 30.51 115 TYR A CA 1
ATOM 2154 C C . TYR B 1 114 ? -1.824 -26.281 -16.034 1.00 29.45 115 TYR A C 1
ATOM 2155 O O . TYR B 1 114 ? -2.907 -26.615 -16.518 1.00 31.96 115 TYR A O 1
ATOM 2164 N N . PRO B 1 115 ? -1.319 -26.889 -14.957 1.00 29.59 116 PRO A N 1
ATOM 2165 C CA . PRO B 1 115 ? -2.030 -28.019 -14.335 1.00 32.97 116 PRO A CA 1
ATOM 2166 C C . PRO B 1 115 ? -3.200 -27.619 -13.457 1.00 33.85 116 PRO A C 1
ATOM 2167 O O . PRO B 1 115 ? -3.940 -28.505 -13.005 1.00 32.08 116 PRO A O 1
ATOM 2171 N N . LEU B 1 116 ? -3.383 -26.328 -13.186 1.00 30.75 117 LEU A N 1
ATOM 2172 C CA . LEU B 1 116 ? -4.480 -25.841 -12.364 1.00 27.98 117 LEU A CA 1
ATOM 2173 C C . LEU B 1 116 ? -5.141 -24.665 -13.073 1.00 27.93 117 LEU A C 1
ATOM 2174 O O . LEU B 1 116 ? -4.665 -24.197 -14.118 1.00 29.30 117 LEU A O 1
ATOM 2179 N N . ASN B 1 117 ? -6.235 -24.176 -12.480 1.00 26.34 118 ASN A N 1
ATOM 2180 C CA . ASN B 1 117 ? -6.911 -22.969 -12.964 1.00 27.84 118 ASN A CA 1
ATOM 2181 C C . ASN B 1 117 ? -5.885 -21.891 -13.307 1.00 30.42 118 ASN A C 1
ATOM 2182 O O . ASN B 1 117 ? -4.979 -21.610 -12.525 1.00 29.63 118 ASN A O 1
ATOM 2187 N N . LEU B 1 118 ? -6.035 -21.290 -14.489 1.00 27.54 119 LEU A N 1
ATOM 2188 C CA . LEU B 1 118 ? -5.009 -20.380 -14.996 1.00 30.19 119 LEU A CA 1
ATOM 2189 C C . LEU B 1 118 ? -4.776 -19.201 -14.061 1.00 30.26 119 LEU A C 1
ATOM 2190 O O . LEU B 1 118 ? -3.672 -18.638 -14.047 1.00 30.14 119 LEU A O 1
ATOM 2195 N N . MET B 1 119 ? -5.779 -18.830 -13.251 1.00 28.22 120 MET A N 1
ATOM 2196 C CA . MET B 1 119 ? -5.612 -17.662 -12.386 1.00 29.61 120 MET A CA 1
ATOM 2197 C C . MET B 1 119 ? -4.499 -17.854 -11.365 1.00 28.80 120 MET A C 1
ATOM 2198 O O . MET B 1 119 ? -3.906 -16.868 -10.909 1.00 31.95 120 MET A O 1
ATOM 2203 N N . LEU B 1 120 ? -4.230 -19.098 -10.959 1.00 27.60 121 LEU A N 1
ATOM 2204 C CA . LEU B 1 120 ? -3.211 -19.332 -9.942 1.00 28.27 121 LEU A CA 1
ATOM 2205 C C . LEU B 1 120 ? -1.824 -18.928 -10.416 1.00 32.05 121 LEU A C 1
ATOM 2206 O O . LEU B 1 120 ? -0.926 -18.720 -9.589 1.00 30.75 121 LEU A O 1
ATOM 2211 N N . PHE B 1 121 ? -1.635 -18.798 -11.725 1.00 32.94 122 PHE A N 1
ATOM 2212 C CA . PHE B 1 121 ? -0.330 -18.509 -12.310 1.00 33.02 122 PHE A CA 1
ATOM 2213 C C . PHE B 1 121 ? -0.225 -17.077 -12.809 1.00 34.99 122 PHE A C 1
ATOM 2214 O O . PHE B 1 121 ? 0.763 -16.724 -13.458 1.00 31.84 122 PHE A O 1
ATOM 2222 N N . ALA B 1 122 ? -1.212 -16.241 -12.503 1.00 31.74 123 ALA A N 1
ATOM 2223 C CA . ALA B 1 122 ? -1.260 -14.888 -13.041 1.00 30.08 123 ALA A CA 1
ATOM 2224 C C . ALA B 1 122 ? -0.132 -14.012 -12.517 1.00 36.18 123 ALA A C 1
ATOM 2225 O O . ALA B 1 122 ? 0.210 -13.017 -13.164 1.00 35.99 123 ALA A O 1
ATOM 2227 N N . GLY B 1 123 ? 0.435 -14.344 -11.356 1.00 34.51 124 GLY A N 1
ATOM 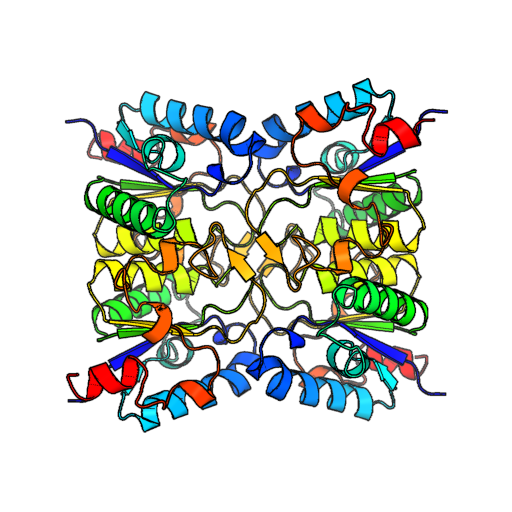2228 C CA . GLY B 1 123 ? 1.550 -13.611 -10.798 1.00 31.79 124 GLY A CA 1
ATOM 2229 C C . GLY B 1 123 ? 2.911 -14.164 -11.161 1.00 31.27 124 GLY A C 1
ATOM 2230 O O . GLY B 1 123 ? 3.928 -13.634 -10.702 1.00 35.73 124 GLY A O 1
ATOM 2231 N N . LEU B 1 124 ? 2.968 -15.181 -11.995 1.00 27.72 125 LEU A N 1
ATOM 2232 C CA . LEU B 1 124 ? 4.219 -15.769 -12.450 1.00 32.53 125 LEU A CA 1
ATOM 2233 C C . LEU B 1 124 ? 4.524 -15.304 -13.866 1.00 33.87 125 LEU A C 1
ATOM 2234 O O . LEU B 1 124 ? 3.623 -14.898 -14.608 1.00 34.54 125 LEU A O 1
ATOM 2239 N N . PRO B 1 125 ? 5.788 -15.316 -14.274 1.00 29.22 126 PRO A N 1
ATOM 2240 C CA . PRO B 1 125 ? 6.117 -14.872 -15.631 1.00 31.53 126 PRO A CA 1
ATOM 2241 C C . PRO B 1 125 ? 5.537 -15.825 -16.665 1.00 33.39 126 PRO A C 1
ATOM 2242 O O . PRO B 1 125 ? 5.271 -16.995 -16.391 1.00 31.16 126 PRO A O 1
ATOM 2246 N N . GLU B 1 126 ? 5.329 -15.292 -17.871 1.00 33.25 127 GLU A N 1
ATOM 2247 C CA . GLU B 1 126 ? 4.841 -16.115 -18.975 1.00 35.85 127 GLU A CA 1
ATOM 2248 C C . GLU B 1 126 ? 5.771 -17.296 -19.245 1.00 36.25 127 GLU A C 1
ATOM 2249 O O . GLU B 1 126 ? 5.313 -18.431 -19.435 1.00 34.69 127 GLU A O 1
ATOM 2255 N N . ILE B 1 127 ? 7.080 -17.057 -19.229 1.00 32.33 128 ILE A N 1
ATOM 2256 C CA . ILE B 1 127 ? 8.088 -18.075 -19.496 1.00 27.17 128 ILE A CA 1
ATOM 2257 C C . ILE B 1 127 ? 8.708 -18.509 -18.180 1.00 32.13 128 ILE A C 1
ATOM 2258 O O . ILE B 1 127 ? 9.003 -17.672 -17.313 1.00 32.10 128 ILE A O 1
ATOM 2263 N N . GLY B 1 128 ? 8.921 -19.810 -18.025 1.00 31.98 129 GLY A N 1
ATOM 2264 C CA . GLY B 1 128 ? 9.595 -20.298 -16.838 1.00 36.08 129 GLY A CA 1
ATOM 2265 C C . GLY B 1 128 ? 8.743 -20.341 -15.594 1.00 32.27 129 GLY A C 1
ATOM 2266 O O . GLY B 1 128 ? 9.289 -20.444 -14.489 1.00 30.71 129 GLY A O 1
ATOM 2267 N N . TRP B 1 129 ? 7.417 -20.266 -15.740 1.00 29.31 130 TRP A N 1
ATOM 2268 C CA . TRP B 1 129 ? 6.531 -20.371 -14.581 1.00 27.85 130 TRP A CA 1
ATOM 2269 C C . TRP B 1 129 ? 6.738 -21.696 -13.862 1.00 32.15 130 TRP A C 1
ATOM 2270 O O . TRP B 1 129 ? 6.611 -21.774 -12.637 1.00 30.41 130 TRP A O 1
ATOM 2281 N N . GLU B 1 130 ? 7.105 -22.744 -14.596 1.00 29.44 131 GLU A N 1
ATOM 2282 C CA . GLU B 1 130 ? 7.245 -24.046 -13.958 1.00 30.64 131 GLU A CA 1
ATOM 2283 C C . GLU B 1 130 ? 8.427 -24.077 -12.987 1.00 32.54 131 GLU A C 1
ATOM 2284 O O . GLU B 1 130 ? 8.482 -24.952 -12.113 1.00 30.93 131 GLU A O 1
ATOM 2290 N N . ASN B 1 131 ? 9.371 -23.140 -13.122 1.00 32.03 132 ASN A N 1
ATOM 2291 C CA . ASN B 1 131 ? 10.484 -23.057 -12.185 1.00 34.12 132 ASN A CA 1
ATOM 2292 C C . ASN B 1 131 ? 10.020 -22.694 -10.780 1.00 31.64 132 ASN A C 1
ATOM 2293 O O . ASN B 1 131 ? 10.747 -22.957 -9.813 1.00 32.70 132 ASN A O 1
ATOM 2298 N N . TYR B 1 132 ? 8.824 -22.136 -10.651 1.00 30.82 133 TYR A N 1
ATOM 2299 C CA . TYR B 1 132 ? 8.234 -21.770 -9.371 1.00 28.68 133 TYR A CA 1
ATOM 2300 C C . TYR B 1 132 ? 7.268 -22.812 -8.858 1.00 31.73 133 TYR A C 1
ATOM 2301 O O . TYR B 1 132 ? 6.638 -22.590 -7.824 1.00 30.43 133 TYR A O 1
ATOM 2310 N N . TYR B 1 133 ? 7.106 -23.911 -9.580 1.00 28.77 134 TYR A N 1
ATOM 2311 C CA . TYR B 1 133 ? 6.070 -24.900 -9.315 1.00 28.35 134 TYR A CA 1
ATOM 2312 C C . TYR B 1 133 ? 6.765 -26.161 -8.821 1.00 26.93 134 TYR A C 1
ATOM 2313 O O . TYR B 1 133 ? 7.487 -26.820 -9.579 1.00 31.90 134 TYR A O 1
ATOM 2322 N N . TYR B 1 134 ? 6.567 -26.477 -7.549 1.00 29.56 135 TYR A N 1
ATOM 2323 C CA . TYR B 1 134 ? 7.257 -27.581 -6.898 1.00 29.22 135 TYR A CA 1
ATOM 2324 C C . TYR B 1 134 ? 6.301 -28.754 -6.778 1.00 30.32 135 TYR A C 1
ATOM 2325 O O . TYR B 1 134 ? 5.144 -28.563 -6.391 1.00 30.52 135 TYR A O 1
ATOM 2334 N N . THR B 1 135 ? 6.782 -29.960 -7.122 1.00 30.16 136 THR A N 1
ATOM 2335 C CA . THR B 1 135 ? 5.916 -31.139 -7.119 1.00 29.47 136 THR A CA 1
ATOM 2336 C C . THR B 1 135 ? 6.328 -32.188 -6.100 1.00 31.82 136 THR A C 1
ATOM 2337 O O . THR B 1 135 ? 5.707 -33.260 -6.050 1.00 30.61 136 THR A O 1
ATOM 2341 N N . SER B 1 136 ? 7.311 -31.898 -5.250 1.00 28.60 137 SER A N 1
ATOM 2342 C CA . SER B 1 136 ? 7.648 -32.809 -4.158 1.00 29.98 137 SER A CA 1
ATOM 2343 C C . SER B 1 136 ? 8.385 -32.021 -3.082 1.00 32.96 137 SER A C 1
ATOM 2344 O O . SER B 1 136 ? 9.012 -30.990 -3.366 1.00 32.38 137 SER A O 1
ATOM 2347 N N . VAL B 1 137 ? 8.291 -32.514 -1.843 1.00 32.65 138 VAL A N 1
ATOM 2348 C CA . VAL B 1 137 ? 8.998 -31.857 -0.750 1.00 36.16 138 VAL A CA 1
ATOM 2349 C C . VAL B 1 137 ? 10.493 -31.888 -1.024 1.00 34.35 138 VAL A C 1
ATOM 2350 O O . VAL B 1 137 ? 11.203 -30.900 -0.795 1.00 34.67 138 VAL A O 1
ATOM 2354 N N . ASP B 1 138 ? 10.963 -32.979 -1.647 1.00 33.60 139 ASP A N 1
ATOM 2355 C CA . ASP B 1 138 ? 12.382 -33.147 -1.951 1.00 39.38 139 ASP A CA 1
ATOM 2356 C C . ASP B 1 138 ? 12.891 -32.110 -2.934 1.00 40.94 139 ASP A C 1
ATOM 2357 O O . ASP B 1 138 ? 14.084 -31.805 -2.934 1.00 45.15 139 ASP A O 1
ATOM 2362 N N . GLU B 1 139 ? 12.014 -31.573 -3.781 1.00 34.98 140 GLU A N 1
ATOM 2363 C CA . GLU B 1 139 ? 12.402 -30.593 -4.790 1.00 33.90 140 GLU A CA 1
ATOM 2364 C C . GLU B 1 139 ? 12.622 -29.194 -4.213 1.00 35.29 140 GLU A C 1
ATOM 2365 O O . GLU B 1 139 ? 13.202 -28.344 -4.896 1.00 32.67 140 GLU A O 1
ATOM 2371 N N . ILE B 1 140 ? 12.151 -28.926 -2.993 1.00 32.43 141 ILE A N 1
ATOM 2372 C CA . ILE B 1 140 ? 12.196 -27.562 -2.466 1.00 31.83 141 ILE A CA 1
ATOM 2373 C C . ILE B 1 140 ? 13.638 -27.046 -2.425 1.00 34.98 141 ILE A C 1
ATOM 2374 O O . ILE B 1 140 ? 13.912 -25.882 -2.753 1.00 37.92 141 ILE A O 1
ATOM 2379 N N . GLN B 1 141 ? 14.582 -27.909 -2.063 1.00 40.85 142 GLN A N 1
ATOM 2380 C CA . GLN B 1 141 ? 15.973 -27.490 -1.936 1.00 45.93 142 GLN A CA 1
ATOM 2381 C C . GLN B 1 141 ? 16.689 -27.318 -3.273 1.00 43.79 142 GLN A C 1
ATOM 2382 O O . GLN B 1 141 ? 17.874 -26.958 -3.270 1.00 41.19 142 GLN A O 1
ATOM 2388 N N . SER B 1 142 ? 16.025 -27.559 -4.404 1.00 37.64 143 SER A N 1
ATOM 2389 C CA . SER B 1 142 ? 16.738 -27.641 -5.677 1.00 42.31 143 SER A CA 1
ATOM 2390 C C . SER B 1 142 ? 17.383 -26.311 -6.040 1.00 36.14 143 SER A C 1
ATOM 2391 O O . SER B 1 142 ? 16.723 -25.271 -6.062 1.00 36.94 143 SER A O 1
ATOM 2394 N N . HIS B 1 143 ? 18.672 -26.355 -6.377 1.00 39.74 144 HIS A N 1
ATOM 2395 C CA . HIS B 1 143 ? 19.341 -25.126 -6.794 1.00 35.91 144 HIS A CA 1
ATOM 2396 C C . HIS B 1 143 ? 18.914 -24.660 -8.179 1.00 40.60 144 HIS A C 1
ATOM 2397 O O . HIS B 1 143 ? 19.294 -23.552 -8.584 1.00 42.67 144 HIS A O 1
ATOM 2404 N N . ASP B 1 144 ? 18.168 -25.476 -8.919 1.00 39.87 145 ASP A N 1
ATOM 2405 C CA . ASP B 1 144 ? 17.696 -25.102 -10.241 1.00 40.63 145 ASP A CA 1
ATOM 2406 C C . ASP B 1 144 ? 16.342 -24.411 -10.208 1.00 40.47 145 ASP A C 1
ATOM 2407 O O . ASP B 1 144 ? 15.922 -23.877 -11.238 1.00 42.21 145 ASP A O 1
ATOM 2412 N N . LYS B 1 145 ? 15.672 -24.371 -9.056 1.00 35.19 146 LYS A N 1
ATOM 2413 C CA . LYS B 1 145 ? 14.315 -23.855 -8.958 1.00 31.04 146 LYS A CA 1
ATOM 2414 C C . LYS B 1 145 ? 14.287 -22.465 -8.322 1.00 33.35 146 LYS A C 1
ATOM 2415 O O . LYS B 1 145 ? 15.273 -21.968 -7.776 1.00 33.10 146 LYS A O 1
ATOM 2421 N N . ALA B 1 146 ? 13.109 -21.841 -8.371 1.00 29.52 147 ALA A N 1
ATOM 2422 C CA . ALA B 1 146 ? 13.036 -20.393 -8.190 1.00 30.04 147 ALA A CA 1
ATOM 2423 C C . ALA B 1 146 ? 13.355 -19.953 -6.762 1.00 29.71 147 ALA A C 1
ATOM 2424 O O . ALA B 1 146 ? 13.890 -18.862 -6.571 1.00 29.92 147 ALA A O 1
ATOM 2426 N N . LEU B 1 147 ? 13.020 -20.753 -5.741 1.00 31.43 148 LEU A N 1
ATOM 2427 C CA . LEU B 1 147 ? 13.373 -20.348 -4.378 1.00 29.46 148 LEU A CA 1
ATOM 2428 C C . LEU B 1 147 ? 14.870 -20.091 -4.257 1.00 30.18 148 LEU A C 1
ATOM 2429 O O . LEU B 1 147 ? 15.304 -19.079 -3.684 1.00 31.60 148 LEU A O 1
ATOM 2434 N N . TYR B 1 148 ? 15.677 -21.010 -4.781 1.00 32.10 149 TYR A N 1
ATOM 2435 C CA . TYR B 1 148 ? 17.122 -20.866 -4.667 1.00 32.22 149 TYR A CA 1
ATOM 2436 C C . TYR B 1 148 ? 17.633 -19.688 -5.487 1.00 34.08 149 TYR A C 1
ATOM 2437 O O . TYR B 1 148 ? 18.482 -18.925 -5.019 1.00 35.27 149 TYR A O 1
ATOM 2446 N N . LYS B 1 149 ? 17.122 -19.523 -6.708 1.00 32.42 150 LYS A N 1
ATOM 2447 C CA . LYS B 1 149 ? 17.516 -18.381 -7.530 1.00 32.12 150 LYS A CA 1
ATOM 2448 C C . LYS B 1 149 ? 17.171 -17.066 -6.846 1.00 31.20 150 LYS A C 1
ATOM 2449 O O . LYS B 1 149 ? 17.948 -16.107 -6.887 1.00 33.05 150 LYS A O 1
ATOM 2455 N N . TRP B 1 150 ? 16.001 -17.014 -6.208 1.00 31.47 151 TRP A N 1
ATOM 2456 C CA . TRP B 1 150 ? 15.599 -15.830 -5.463 1.00 32.09 151 TRP A CA 1
ATOM 2457 C C . TRP B 1 150 ? 16.628 -15.486 -4.398 1.00 30.50 151 TRP A C 1
ATOM 2458 O O . TRP B 1 150 ? 17.086 -14.336 -4.298 1.00 34.01 151 TRP A O 1
ATOM 2469 N N . LEU B 1 151 ? 17.037 -16.491 -3.625 1.00 33.29 152 LEU A N 1
ATOM 2470 C CA . LEU B 1 151 ? 17.970 -16.281 -2.526 1.00 31.79 152 LEU A CA 1
ATOM 2471 C C . LEU B 1 151 ? 19.374 -15.926 -3.003 1.00 35.78 152 LEU A C 1
ATOM 2472 O O . LEU B 1 151 ? 20.128 -15.294 -2.261 1.00 40.73 152 LEU A O 1
ATOM 2477 N N . THR B 1 152 ? 19.769 -16.358 -4.200 1.00 36.27 153 THR A N 1
ATOM 2478 C CA . THR B 1 152 ? 21.106 -16.075 -4.703 1.00 36.71 153 THR A CA 1
ATOM 2479 C C . THR B 1 152 ? 21.121 -14.951 -5.731 1.00 36.30 153 THR A C 1
ATOM 2480 O O . THR B 1 152 ? 22.171 -14.695 -6.327 1.00 41.21 153 THR A O 1
ATOM 2484 N N . GLY B 1 153 ? 19.986 -14.289 -5.959 1.00 35.20 154 GLY A N 1
ATOM 2485 C CA . GLY B 1 153 ? 19.959 -13.176 -6.895 1.00 40.01 154 GLY A CA 1
ATOM 2486 C C . GLY B 1 153 ? 20.203 -13.557 -8.338 1.00 34.78 154 GLY A C 1
ATOM 2487 O O . GLY B 1 153 ? 20.796 -12.772 -9.096 1.00 38.50 154 GLY A O 1
ATOM 2488 N N . MET B 1 154 ? 19.753 -14.741 -8.744 1.00 40.63 155 MET A N 1
ATOM 2489 C CA . MET B 1 154 ? 19.933 -15.188 -10.115 1.00 37.14 155 MET A CA 1
ATOM 2490 C C . MET B 1 154 ? 18.578 -15.352 -10.789 1.00 38.41 155 MET A C 1
ATOM 2491 O O . MET B 1 154 ? 17.530 -15.138 -10.157 1.00 36.87 155 MET A O 1
ATOM 2497 N N . LYS C 1 1 ? -44.396 -50.445 -19.208 1.00 65.47 2 LYS D N 1
ATOM 2498 C CA . LYS C 1 1 ? -44.121 -49.511 -18.115 1.00 65.88 2 LYS D CA 1
ATOM 2499 C C . LYS C 1 1 ? -42.941 -48.594 -18.431 1.00 63.58 2 LYS D C 1
ATOM 2500 O O . LYS C 1 1 ? -41.914 -49.046 -18.941 1.00 61.94 2 LYS D O 1
ATOM 2506 N N . ARG C 1 2 ? -43.080 -47.309 -18.109 1.00 61.42 3 ARG D N 1
ATOM 2507 C CA . ARG C 1 2 ? -42.030 -46.344 -18.409 1.00 53.71 3 ARG D CA 1
ATOM 2508 C C . ARG C 1 2 ? -40.804 -46.596 -17.541 1.00 50.37 3 ARG D C 1
ATOM 2509 O O . ARG C 1 2 ? -40.918 -46.852 -16.339 1.00 49.59 3 ARG D O 1
ATOM 2517 N N . LYS C 1 3 ? -39.624 -46.520 -18.150 1.00 42.20 4 LYS D N 1
ATOM 2518 C CA . LYS C 1 3 ? -38.401 -46.663 -17.375 1.00 40.15 4 LYS D CA 1
ATOM 2519 C C . LYS C 1 3 ? -38.227 -45.459 -16.460 1.00 46.51 4 LYS D C 1
ATOM 2520 O O . LYS C 1 3 ? -38.633 -44.337 -16.783 1.00 42.22 4 LYS D O 1
ATOM 2526 N N . ILE C 1 4 ? -37.645 -45.709 -15.291 1.00 35.34 5 ILE D N 1
ATOM 2527 C CA . ILE C 1 4 ? -37.479 -44.694 -14.259 1.00 34.74 5 ILE D CA 1
ATOM 2528 C C . ILE C 1 4 ? -36.017 -44.284 -14.208 1.00 39.50 5 ILE D C 1
ATOM 2529 O O . ILE C 1 4 ? -35.131 -45.139 -14.075 1.00 37.45 5 ILE D O 1
ATOM 2534 N N . ILE C 1 5 ? -35.772 -42.975 -14.309 1.00 36.19 6 ILE D N 1
ATOM 2535 C CA . ILE C 1 5 ? -34.445 -42.388 -14.160 1.00 34.42 6 ILE D CA 1
ATOM 2536 C C . ILE C 1 5 ? -34.414 -41.570 -12.875 1.00 39.49 6 ILE D C 1
ATOM 2537 O O . ILE C 1 5 ? -35.264 -40.691 -12.664 1.00 35.59 6 ILE D O 1
ATOM 2542 N N . TYR C 1 6 ? -33.437 -41.864 -12.018 1.00 33.41 7 TYR D N 1
ATOM 2543 C CA . TYR C 1 6 ? -33.129 -41.030 -10.864 1.00 32.37 7 TYR D CA 1
ATOM 2544 C C . TYR C 1 6 ? -32.174 -39.933 -11.313 1.00 33.42 7 TYR D C 1
ATOM 2545 O O . TYR C 1 6 ? -31.053 -40.226 -11.747 1.00 34.10 7 TYR D O 1
ATOM 2554 N N . LEU C 1 7 ? -32.613 -38.680 -11.206 1.00 30.13 8 LEU D N 1
ATOM 2555 C CA . LEU C 1 7 ? -31.840 -37.528 -11.677 1.00 30.58 8 LEU D CA 1
ATOM 2556 C C . LEU C 1 7 ? -31.056 -36.971 -10.500 1.00 31.10 8 LEU D C 1
ATOM 2557 O O . LEU C 1 7 ? -31.553 -36.143 -9.734 1.00 33.50 8 LEU D O 1
ATOM 2562 N N . ALA C 1 8 ? -29.809 -37.420 -10.360 1.00 28.36 9 ALA D N 1
ATOM 2563 C CA . ALA C 1 8 ? -28.955 -37.000 -9.259 1.00 30.48 9 ALA D CA 1
ATOM 2564 C C . ALA C 1 8 ? -28.207 -35.739 -9.654 1.00 29.54 9 ALA D C 1
ATOM 2565 O O . ALA C 1 8 ? -27.572 -35.696 -10.712 1.00 32.79 9 ALA D O 1
ATOM 2567 N N . SER C 1 9 ? -28.263 -34.720 -8.801 1.00 29.18 10 SER D N 1
ATOM 2568 C CA . SER C 1 9 ? -27.550 -33.485 -9.089 1.00 31.54 10 SER D CA 1
ATOM 2569 C C . SER C 1 9 ? -27.353 -32.714 -7.791 1.00 29.40 10 SER D C 1
ATOM 2570 O O . SER C 1 9 ? -28.046 -32.959 -6.797 1.00 33.43 10 SER D O 1
ATOM 2573 N N . PRO C 1 10 ? -26.435 -31.746 -7.781 1.00 29.97 11 PRO D N 1
ATOM 2574 C CA . PRO C 1 10 ? -26.364 -30.773 -6.686 1.00 30.48 11 PRO D CA 1
ATOM 2575 C C . PRO C 1 10 ? -27.113 -29.478 -6.962 1.00 30.23 11 PRO D C 1
ATOM 2576 O O . PRO C 1 10 ? -26.940 -28.513 -6.211 1.00 31.79 11 PRO D O 1
ATOM 2580 N N . TYR C 1 11 ? -27.939 -29.442 -8.008 1.00 29.79 12 TYR D N 1
ATOM 2581 C CA . TYR C 1 11 ? -28.559 -28.184 -8.412 1.00 33.04 12 TYR D CA 1
ATOM 2582 C C . TYR C 1 11 ? -29.637 -27.729 -7.437 1.00 33.63 12 TYR D C 1
ATOM 2583 O O . TYR C 1 11 ? -30.000 -26.544 -7.436 1.00 36.99 12 TYR D O 1
ATOM 2592 N N . GLY C 1 12 ? -30.124 -28.622 -6.577 1.00 32.56 13 GLY D N 1
ATOM 2593 C CA . GLY C 1 12 ? -31.097 -28.219 -5.577 1.00 31.90 13 GLY D CA 1
ATOM 2594 C C . GLY C 1 12 ? -30.517 -27.392 -4.448 1.00 30.48 13 GLY D C 1
ATOM 2595 O O . GLY C 1 12 ? -31.288 -26.798 -3.688 1.00 35.65 13 GLY D O 1
ATOM 2596 N N . PHE C 1 13 ? -29.188 -27.336 -4.321 1.00 34.09 14 PHE D N 1
ATOM 2597 C CA . PHE C 1 13 ? -28.571 -26.595 -3.224 1.00 30.91 14 PHE D CA 1
ATOM 2598 C C . PHE C 1 13 ? -28.556 -25.092 -3.456 1.00 34.36 14 PHE D C 1
ATOM 2599 O O . PHE C 1 13 ? -28.468 -24.334 -2.483 1.00 37.60 14 PHE D O 1
ATOM 2607 N N . SER C 1 14 ? -28.642 -24.644 -4.704 1.00 34.08 15 SER D N 1
ATOM 2608 C CA . SER C 1 14 ? -28.609 -23.225 -5.034 1.00 33.12 15 SER D CA 1
ATOM 2609 C C . SER C 1 14 ? -29.973 -22.812 -5.555 1.00 37.12 15 SER D C 1
ATOM 2610 O O . SER C 1 14 ? -30.512 -23.443 -6.470 1.00 36.26 15 SER D O 1
ATOM 2613 N N . GLN C 1 15 ? -30.520 -21.741 -4.986 1.00 35.21 16 GLN D N 1
ATOM 2614 C CA . GLN C 1 15 ? -31.869 -21.328 -5.349 1.00 34.98 16 GLN D CA 1
ATOM 2615 C C . GLN C 1 15 ? -31.994 -21.102 -6.848 1.00 37.88 16 GLN D C 1
ATOM 2616 O O . GLN C 1 15 ? -32.945 -21.574 -7.483 1.00 36.46 16 GLN D O 1
ATOM 2622 N N . GLN C 1 16 ? -31.039 -20.376 -7.434 1.00 37.45 17 GLN D N 1
ATOM 2623 C CA . GLN C 1 16 ? -31.117 -20.065 -8.857 1.00 34.78 17 GLN D CA 1
ATOM 2624 C C . GLN C 1 16 ? -30.916 -21.314 -9.710 1.00 33.56 17 GLN D C 1
ATOM 2625 O O . GLN C 1 16 ? -31.617 -21.504 -10.715 1.00 35.71 17 GLN D O 1
ATOM 2631 N N . GLN C 1 17 ? -29.986 -22.188 -9.312 1.00 31.11 18 GLN D N 1
ATOM 2632 C CA . GLN C 1 17 ? -29.728 -23.396 -10.094 1.00 32.43 18 GLN D CA 1
ATOM 2633 C C . GLN C 1 17 ? -30.928 -24.332 -10.063 1.00 34.35 18 GLN D C 1
ATOM 2634 O O . GLN C 1 17 ? -31.268 -24.954 -11.076 1.00 33.35 18 GLN D O 1
ATOM 2640 N N . LYS C 1 18 ? -31.581 -24.437 -8.905 1.00 34.39 19 LYS D N 1
ATOM 2641 C CA . LYS C 1 18 ? -32.737 -25.312 -8.771 1.00 36.29 19 LYS D CA 1
ATOM 2642 C C . LYS C 1 18 ? -33.884 -24.834 -9.651 1.00 37.50 19 LYS D C 1
ATOM 2643 O O . LYS C 1 18 ? -34.555 -25.642 -10.308 1.00 39.44 19 LYS D O 1
ATOM 2649 N N . THR C 1 19 ? -34.087 -23.516 -9.701 1.00 36.59 20 THR D N 1
ATOM 2650 C CA . THR C 1 19 ? -35.159 -22.915 -10.483 1.00 38.04 20 THR D CA 1
ATOM 2651 C C . THR C 1 19 ? -34.892 -23.002 -11.980 1.00 34.74 20 THR D C 1
ATOM 2652 O O . THR C 1 19 ? -35.823 -23.217 -12.770 1.00 39.31 20 THR D O 1
ATOM 2656 N N . LEU C 1 20 ? -33.643 -22.811 -12.395 1.00 35.87 21 LEU D N 1
ATOM 2657 C CA . LEU C 1 20 ? -33.321 -22.601 -13.801 1.00 35.55 21 LEU D CA 1
ATOM 2658 C C . LEU C 1 20 ? -32.687 -23.795 -14.492 1.00 36.36 21 LEU D C 1
ATOM 2659 O O . LEU C 1 20 ? -32.972 -24.022 -15.669 1.00 37.13 21 LEU D O 1
ATOM 2664 N N . LEU C 1 21 ? -31.827 -24.559 -13.806 1.00 35.38 22 LEU D N 1
ATOM 2665 C CA . LEU C 1 21 ? -31.060 -25.614 -14.467 1.00 37.49 22 LEU D CA 1
ATOM 2666 C C . LEU C 1 21 ? -31.814 -26.932 -14.538 1.00 39.41 22 LEU D C 1
ATOM 2667 O O . LEU C 1 21 ? -31.716 -27.645 -15.542 1.00 34.26 22 LEU D O 1
ATOM 2672 N N . LEU C 1 22 ? -32.546 -27.277 -13.490 1.00 33.95 23 LEU D N 1
ATOM 2673 C CA . LEU C 1 22 ? -33.132 -28.608 -13.394 1.00 33.80 23 LEU D CA 1
ATOM 2674 C C . LEU C 1 22 ? -34.348 -28.794 -14.304 1.00 35.92 23 LEU D C 1
ATOM 2675 O O . LEU C 1 22 ? -34.451 -29.859 -14.931 1.00 37.58 23 LEU D O 1
ATOM 2680 N N . PRO C 1 23 ? -35.287 -27.843 -14.402 1.00 36.48 24 PRO D N 1
ATOM 2681 C CA . PRO C 1 23 ? -36.478 -28.078 -15.246 1.00 36.89 24 PRO D CA 1
ATOM 2682 C C . PRO C 1 23 ? -36.127 -28.407 -16.690 1.00 40.89 24 PRO D C 1
ATOM 2683 O O . PRO C 1 23 ? -36.731 -29.325 -17.270 1.00 40.60 24 PRO D O 1
ATOM 2687 N N . PRO C 1 24 ? -35.162 -27.719 -17.320 1.00 36.36 25 PRO D N 1
ATOM 2688 C CA . PRO C 1 24 ? -34.800 -28.126 -18.695 1.00 37.65 25 PRO D CA 1
ATOM 2689 C C . PRO C 1 24 ? -34.261 -29.544 -18.808 1.00 37.72 25 PRO D C 1
ATOM 2690 O O . PRO C 1 24 ? -34.517 -30.222 -19.814 1.00 37.66 25 PRO D O 1
ATOM 2694 N N . ILE C 1 25 ? -33.492 -30.010 -17.823 1.00 34.13 26 ILE D N 1
ATOM 2695 C CA . ILE C 1 25 ? -32.990 -31.376 -17.876 1.00 31.63 26 ILE D CA 1
ATOM 2696 C C . ILE C 1 25 ? -34.134 -32.357 -17.667 1.00 34.70 26 ILE D C 1
ATOM 2697 O O . ILE C 1 25 ? -34.248 -33.363 -18.380 1.00 34.94 26 ILE D O 1
ATOM 2702 N N . VAL C 1 26 ? -35.010 -32.068 -16.700 1.00 35.67 27 VAL D N 1
ATOM 2703 C CA . VAL C 1 26 ? -36.181 -32.911 -16.485 1.00 34.13 27 VAL D CA 1
ATOM 2704 C C . VAL C 1 26 ? -36.993 -33.015 -17.767 1.00 38.21 27 VAL D C 1
ATOM 2705 O O . VAL C 1 26 ? -37.431 -34.106 -18.160 1.00 37.58 27 VAL D O 1
ATOM 2709 N N . ARG C 1 27 ? -37.178 -31.890 -18.461 1.00 38.30 28 ARG D N 1
ATOM 2710 C CA . ARG C 1 27 ? -38.018 -31.915 -19.656 1.00 42.78 28 ARG D CA 1
ATOM 2711 C C . ARG C 1 27 ? -37.360 -32.704 -20.785 1.00 38.36 28 ARG D C 1
ATOM 2712 O O . ARG C 1 27 ? -38.054 -33.378 -21.560 1.00 43.09 28 ARG D O 1
ATOM 2720 N N . ALA C 1 28 ? -36.031 -32.635 -20.898 1.00 36.25 29 ALA D N 1
ATOM 2721 C CA . ALA C 1 28 ? -35.349 -33.409 -21.933 1.00 36.92 29 ALA D CA 1
ATOM 2722 C C . ALA C 1 28 ? -35.516 -34.901 -21.683 1.00 42.04 29 ALA D C 1
ATOM 2723 O O . ALA C 1 28 ? -35.836 -35.662 -22.605 1.00 42.26 29 ALA D O 1
ATOM 2725 N N . LEU C 1 29 ? -35.340 -35.329 -20.432 1.00 38.47 30 LEU D N 1
ATOM 2726 C CA . LEU C 1 29 ? -35.560 -36.728 -20.085 1.00 39.66 30 LEU D CA 1
ATOM 2727 C C . LEU C 1 29 ? -37.007 -37.143 -20.339 1.00 41.30 30 LEU D C 1
ATOM 2728 O O . LEU C 1 29 ? -37.268 -38.208 -20.915 1.00 40.93 30 LEU D O 1
ATOM 2733 N N . GLU C 1 30 ? -37.968 -36.314 -19.918 1.00 37.51 31 GLU D N 1
ATOM 2734 C CA . GLU C 1 30 ? -39.373 -36.705 -20.069 1.00 38.00 31 GLU D CA 1
ATOM 2735 C C . GLU C 1 30 ? -39.801 -36.741 -21.533 1.00 42.26 31 GLU D C 1
ATOM 2736 O O . GLU C 1 30 ? -40.702 -37.509 -21.896 1.00 45.61 31 GLU D O 1
ATOM 2742 N N . ALA C 1 31 ? -39.167 -35.934 -22.388 1.00 40.98 32 ALA D N 1
ATOM 2743 C CA . ALA C 1 31 ? -39.474 -35.974 -23.817 1.00 47.12 32 ALA D CA 1
ATOM 2744 C C . ALA C 1 31 ? -39.111 -37.322 -24.435 1.00 47.04 32 ALA D C 1
ATOM 2745 O O . ALA C 1 31 ? -39.703 -37.724 -25.442 1.00 45.13 32 ALA D O 1
ATOM 2747 N N . LEU C 1 32 ? -38.145 -38.030 -23.854 1.00 42.67 33 LEU D N 1
ATOM 2748 C CA . LEU C 1 32 ? -37.816 -39.385 -24.283 1.00 41.89 33 LEU D CA 1
ATOM 2749 C C . LEU C 1 32 ? -38.823 -40.416 -23.794 1.00 50.52 33 LEU D C 1
ATOM 2750 O O . LEU C 1 32 ? -38.718 -41.592 -24.168 1.00 44.32 33 LEU D O 1
ATOM 2755 N N . GLY C 1 33 ? -39.792 -40.008 -22.978 1.00 45.18 34 GLY D N 1
ATOM 2756 C CA . GLY C 1 33 ? -40.763 -40.935 -22.436 1.00 45.89 34 GLY D CA 1
ATOM 2757 C C . GLY C 1 33 ? -40.362 -41.548 -21.118 1.00 45.75 34 GLY D C 1
ATOM 2758 O O . GLY C 1 33 ? -40.919 -42.582 -20.735 1.00 49.61 34 GLY D O 1
ATOM 2759 N N . ILE C 1 34 ? -39.420 -40.943 -20.419 1.00 42.74 35 ILE D N 1
ATOM 2760 C CA . ILE C 1 34 ? -38.866 -41.454 -19.173 1.00 40.49 35 ILE D CA 1
ATOM 2761 C C . ILE C 1 34 ? -39.663 -40.883 -18.010 1.00 46.61 35 ILE D C 1
ATOM 2762 O O . ILE C 1 34 ? -40.101 -39.729 -18.054 1.00 44.31 35 ILE D O 1
ATOM 2767 N N . GLU C 1 35 ? -39.880 -41.688 -16.973 1.00 40.83 36 GLU D N 1
ATOM 2768 C CA . GLU C 1 35 ? -40.365 -41.159 -15.704 1.00 42.13 36 GLU D CA 1
ATOM 2769 C C . GLU C 1 35 ? -39.167 -40.689 -14.891 1.00 42.51 36 GLU D C 1
ATOM 2770 O O . GLU C 1 35 ? -38.283 -41.493 -14.571 1.00 41.45 36 GLU D O 1
ATOM 2776 N N . VAL C 1 36 ? -39.143 -39.399 -14.550 1.00 39.84 37 VAL D N 1
ATOM 2777 C CA . VAL C 1 36 ? -37.999 -38.774 -13.897 1.00 38.28 37 VAL D CA 1
ATOM 2778 C C . VAL C 1 36 ? -38.283 -38.626 -12.413 1.00 35.73 37 VAL D C 1
ATOM 2779 O O . VAL C 1 36 ? -39.287 -38.018 -12.016 1.00 39.79 37 VAL D O 1
ATOM 2783 N N . TRP C 1 37 ? -37.379 -39.149 -11.599 1.00 35.97 38 TRP D N 1
ATOM 2784 C CA . TRP C 1 37 ? -37.400 -38.997 -10.153 1.00 42.65 38 TRP D CA 1
ATOM 2785 C C . TRP C 1 37 ? -36.302 -38.012 -9.796 1.00 41.52 38 TRP D C 1
ATOM 2786 O O . TRP C 1 37 ? -35.118 -38.346 -9.880 1.00 39.24 38 TRP D O 1
ATOM 2797 N N . GLU C 1 38 ? -36.691 -36.807 -9.412 1.00 36.71 39 GLU D N 1
ATOM 2798 C CA . GLU C 1 38 ? -35.729 -35.780 -9.052 1.00 41.13 39 GLU D CA 1
ATOM 2799 C C . GLU C 1 38 ? -35.789 -35.568 -7.548 1.00 34.26 39 GLU D C 1
ATOM 2800 O O . GLU C 1 38 ? -36.852 -35.205 -7.020 1.00 37.54 39 GLU D O 1
ATOM 2806 N N . PRO C 1 39 ? -34.690 -35.811 -6.824 1.00 37.05 40 PRO D N 1
ATOM 2807 C CA . PRO C 1 39 ? -34.790 -35.954 -5.365 1.00 38.29 40 PRO D CA 1
ATOM 2808 C C . PRO C 1 39 ? -35.206 -34.691 -4.649 1.00 39.10 40 PRO D C 1
ATOM 2809 O O . PRO C 1 39 ? -35.887 -34.783 -3.623 1.00 39.20 40 PRO D O 1
ATOM 2813 N N . PHE C 1 40 ? -34.874 -33.532 -5.182 1.00 37.33 41 PHE D N 1
ATOM 2814 C CA . PHE C 1 40 ? -35.193 -32.299 -4.418 1.00 37.93 41 PHE D CA 1
ATOM 2815 C C . PHE C 1 40 ? -36.710 -32.071 -4.432 1.00 41.66 41 PHE D C 1
ATOM 2816 O O . PHE C 1 40 ? -37.268 -31.626 -3.438 1.00 45.83 41 PHE D O 1
ATOM 2824 N N . ALA C 1 41 ? -37.346 -32.428 -5.531 1.00 38.32 42 ALA D N 1
ATOM 2825 C CA . ALA C 1 41 ? -38.807 -32.284 -5.624 1.00 45.70 42 ALA D CA 1
ATOM 2826 C C . ALA C 1 41 ? -39.488 -33.402 -4.842 1.00 48.12 42 ALA D C 1
ATOM 2827 O O . ALA C 1 41 ? -40.450 -33.126 -4.145 1.00 49.82 42 ALA D O 1
ATOM 2829 N N . ARG C 1 42 ? -38.987 -34.617 -4.964 1.00 45.73 43 ARG D N 1
ATOM 2830 C CA . ARG C 1 42 ? -39.632 -35.780 -4.313 1.00 45.29 43 ARG D CA 1
ATOM 2831 C C . ARG C 1 42 ? -39.534 -35.663 -2.790 1.00 45.34 43 ARG D C 1
ATOM 2832 O O . ARG C 1 42 ? -40.396 -36.216 -2.111 1.00 53.82 43 ARG D O 1
ATOM 2840 N N . ASN C 1 43 ? -38.538 -34.944 -2.287 1.00 46.58 44 ASN D N 1
ATOM 2841 C CA . ASN C 1 43 ? -38.352 -34.823 -0.795 1.00 66.13 44 ASN D CA 1
ATOM 2842 C C . ASN C 1 43 ? -39.312 -33.811 -0.216 1.00 77.41 44 ASN D C 1
ATOM 2843 O O . ASN C 1 43 ? -39.403 -33.749 1.013 1.00 76.36 44 ASN D O 1
ATOM 2848 N N . ASN C 1 44 ? -40.038 -33.083 -1.055 1.00 89.53 45 ASN D N 1
ATOM 2849 C CA . ASN C 1 44 ? -41.032 -32.076 -0.549 1.00 95.94 45 ASN D CA 1
ATOM 2850 C C . ASN C 1 44 ? -41.861 -32.562 0.611 1.00 102.79 45 ASN D C 1
ATOM 2851 O O . ASN C 1 44 ? -41.959 -31.813 1.596 1.00 105.55 45 ASN D O 1
ATOM 2856 N N . GLN C 1 45 ? -42.457 -33.748 0.525 1.00 104.49 46 GLN D N 1
ATOM 2857 C CA . GLN C 1 45 ? -43.328 -34.143 1.630 1.00 108.78 46 GLN D CA 1
ATOM 2858 C C . GLN C 1 45 ? -42.552 -34.834 2.748 1.00 105.48 46 GLN D C 1
ATOM 2859 O O . GLN C 1 45 ? -42.884 -35.927 3.206 1.00 108.71 46 GLN D O 1
ATOM 2865 N N . ILE C 1 46 ? -41.487 -34.169 3.186 1.00 91.91 47 ILE D N 1
ATOM 2866 C CA . ILE C 1 46 ? -40.768 -34.504 4.407 1.00 77.06 47 ILE D CA 1
ATOM 2867 C C . ILE C 1 46 ? -40.919 -33.314 5.347 1.00 74.53 47 ILE D C 1
ATOM 2868 O O . ILE C 1 46 ? -40.730 -32.165 4.928 1.00 75.23 47 ILE D O 1
ATOM 2873 N N . ASP C 1 47 ? -41.291 -33.577 6.604 1.00 72.48 48 ASP D N 1
ATOM 2874 C CA . ASP C 1 47 ? -41.417 -32.482 7.566 1.00 78.44 48 ASP D CA 1
ATOM 2875 C C . ASP C 1 47 ? -40.021 -32.028 7.973 1.00 76.47 48 ASP D C 1
ATOM 2876 O O . ASP C 1 47 ? -39.309 -32.747 8.680 1.00 74.13 48 ASP D O 1
ATOM 2881 N N . PHE C 1 48 ? -39.619 -30.838 7.525 1.00 75.49 49 PHE D N 1
ATOM 2882 C CA . PHE C 1 48 ? -38.263 -30.347 7.747 1.00 73.80 49 PHE D CA 1
ATOM 2883 C C . PHE C 1 48 ? -38.088 -29.649 9.097 1.00 80.55 49 PHE D C 1
ATOM 2884 O O . PHE C 1 48 ? -37.046 -29.026 9.327 1.00 78.17 49 PHE D O 1
ATOM 2892 N N . SER C 1 49 ? -39.077 -29.742 9.991 1.00 92.32 50 SER D N 1
ATOM 2893 C CA . SER C 1 49 ? -38.932 -29.276 11.362 1.00 100.64 50 SER D CA 1
ATOM 2894 C C . SER C 1 49 ? -38.817 -30.411 12.370 1.00 103.16 50 SER D C 1
ATOM 2895 O O . SER C 1 49 ? -38.418 -30.164 13.512 1.00 109.68 50 SER D O 1
ATOM 2898 N N . GLN C 1 50 ? -39.159 -31.638 11.988 1.00 94.95 51 GLN D N 1
ATOM 2899 C CA . GLN C 1 50 ? -38.811 -32.792 12.805 1.00 93.96 51 GLN D CA 1
ATOM 2900 C C . GLN C 1 50 ? -37.306 -33.028 12.705 1.00 88.63 51 GLN D C 1
ATOM 2901 O O . GLN C 1 50 ? -36.732 -32.996 11.614 1.00 81.74 51 GLN D O 1
ATOM 2907 N N . ALA C 1 51 ? -36.657 -33.250 13.846 1.00 75.73 52 ALA D N 1
ATOM 2908 C CA . ALA C 1 51 ? -35.197 -33.222 13.897 1.00 74.98 52 ALA D CA 1
ATOM 2909 C C . ALA C 1 51 ? -34.549 -34.268 13.000 1.00 66.36 52 ALA D C 1
ATOM 2910 O O . ALA C 1 51 ? -33.385 -34.104 12.619 1.00 67.20 52 ALA D O 1
ATOM 2912 N N . ASP C 1 52 ? -35.271 -35.327 12.646 1.00 62.12 53 ASP D N 1
ATOM 2913 C CA . ASP C 1 52 ? -34.699 -36.440 11.905 1.00 64.80 53 ASP D CA 1
ATOM 2914 C C . ASP C 1 52 ? -34.843 -36.294 10.397 1.00 52.79 53 ASP D C 1
ATOM 2915 O O . ASP C 1 52 ? -34.701 -37.290 9.681 1.00 50.10 53 ASP D O 1
ATOM 2920 N N . TRP C 1 53 ? -35.119 -35.086 9.894 1.00 46.44 54 TRP D N 1
ATOM 2921 C CA . TRP C 1 53 ? -35.404 -34.947 8.467 1.00 48.79 54 TRP D CA 1
ATOM 2922 C C . TRP C 1 53 ? -34.222 -35.392 7.613 1.00 39.90 54 TRP D C 1
ATOM 2923 O O . TRP C 1 53 ? -34.412 -36.004 6.555 1.00 42.09 54 TRP D O 1
ATOM 2934 N N . ALA C 1 54 ? -32.994 -35.108 8.059 1.00 39.62 55 ALA D N 1
ATOM 2935 C CA . ALA C 1 54 ? -31.823 -35.482 7.267 1.00 38.33 55 ALA D CA 1
ATOM 2936 C C . ALA C 1 54 ? -31.736 -36.992 7.091 1.00 43.48 55 ALA D C 1
ATOM 2937 O O . ALA C 1 54 ? -31.457 -37.486 5.989 1.00 37.74 55 ALA D O 1
ATOM 2939 N N . TYR C 1 55 ? -31.996 -37.745 8.164 1.00 41.79 56 TYR D N 1
ATOM 2940 C CA . TYR C 1 55 ? -32.011 -39.198 8.060 1.00 39.53 56 TYR D CA 1
ATOM 2941 C C . TYR C 1 55 ? -33.120 -39.670 7.125 1.00 40.41 56 TYR D C 1
ATOM 2942 O O . TYR C 1 55 ? -32.897 -40.553 6.287 1.00 40.92 56 TYR D O 1
ATOM 2951 N N . ARG C 1 56 ? -34.313 -39.074 7.237 1.00 43.11 57 ARG D N 1
ATOM 2952 C CA . ARG C 1 56 ? -35.433 -39.464 6.379 1.00 47.60 57 ARG D CA 1
ATOM 2953 C C . ARG C 1 56 ? -35.122 -39.194 4.911 1.00 40.74 57 ARG D C 1
ATOM 2954 O O . ARG C 1 56 ? -35.387 -40.035 4.044 1.00 43.23 57 ARG D O 1
ATOM 2962 N N . VAL C 1 57 ? -34.580 -38.008 4.612 1.00 41.44 58 VAL D N 1
ATOM 2963 C CA . VAL C 1 57 ? -34.153 -37.709 3.247 1.00 35.22 58 VAL D CA 1
ATOM 2964 C C . VAL C 1 57 ? -33.178 -38.769 2.754 1.00 35.68 58 VAL D C 1
ATOM 2965 O O . VAL C 1 57 ? -33.314 -39.295 1.642 1.00 37.82 58 VAL D O 1
ATOM 2969 N N . ALA C 1 58 ? -32.178 -39.100 3.579 1.00 34.20 59 ALA D N 1
ATOM 2970 C CA . ALA C 1 58 ? -31.170 -40.079 3.177 1.00 35.87 59 ALA D CA 1
ATOM 2971 C C . ALA C 1 58 ? -31.804 -41.427 2.856 1.00 36.08 59 ALA D C 1
ATOM 2972 O O . ALA C 1 58 ? -31.476 -42.055 1.841 1.00 37.44 59 ALA D O 1
ATOM 2974 N N . GLN C 1 59 ? -32.706 -41.898 3.719 1.00 37.88 60 GLN D N 1
ATOM 2975 C CA . GLN C 1 59 ? -33.332 -43.194 3.483 1.00 37.31 60 GLN D CA 1
ATOM 2976 C C . GLN C 1 59 ? -34.237 -43.150 2.262 1.00 37.32 60 GLN D C 1
ATOM 2977 O O . GLN C 1 59 ? -34.296 -44.114 1.488 1.00 39.49 60 GLN D O 1
ATOM 2983 N N . ALA C 1 60 ? -34.953 -42.040 2.076 1.00 38.22 61 ALA D N 1
ATOM 2984 C CA . ALA C 1 60 ? -35.842 -41.923 0.926 1.00 38.15 61 ALA D CA 1
ATOM 2985 C C . ALA C 1 60 ? -35.051 -41.939 -0.377 1.00 37.32 61 ALA D C 1
ATOM 2986 O O . ALA C 1 60 ? -35.452 -42.596 -1.348 1.00 40.18 61 ALA D O 1
ATOM 2988 N N . ASP C 1 61 ? -33.917 -41.235 -0.414 1.00 36.81 62 ASP D N 1
ATOM 2989 C CA . ASP C 1 61 ? -33.107 -41.236 -1.624 1.00 32.43 62 ASP D CA 1
ATOM 2990 C C . ASP C 1 61 ? -32.500 -42.608 -1.873 1.00 38.15 62 ASP D C 1
ATOM 2991 O O . ASP C 1 61 ? -32.435 -43.063 -3.020 1.00 37.42 62 ASP D O 1
ATOM 2996 N N . LEU C 1 62 ? -32.048 -43.278 -0.809 1.00 33.92 63 LEU D N 1
ATOM 2997 C CA . LEU C 1 62 ? -31.568 -44.650 -0.927 1.00 38.79 63 LEU D CA 1
ATOM 2998 C C . LEU C 1 62 ? -32.623 -45.544 -1.575 1.00 39.14 63 LEU D C 1
ATOM 2999 O O . LEU C 1 62 ? -32.327 -46.319 -2.495 1.00 35.85 63 LEU D O 1
ATOM 3004 N N . GLN C 1 63 ? -33.870 -45.440 -1.112 1.00 37.45 64 GLN D N 1
ATOM 3005 C CA . GLN C 1 63 ? -34.937 -46.271 -1.667 1.00 39.04 64 GLN D CA 1
ATOM 3006 C C . GLN C 1 63 ? -35.205 -45.931 -3.129 1.00 36.10 64 GLN D C 1
ATOM 3007 O O . GLN C 1 63 ? -35.431 -46.830 -3.948 1.00 37.92 64 GLN D O 1
ATOM 3013 N N . ASP C 1 64 ? -35.142 -44.643 -3.485 1.00 37.89 65 ASP D N 1
ATOM 3014 C CA . ASP C 1 64 ? -35.385 -44.248 -4.869 1.00 37.53 65 ASP D CA 1
ATOM 3015 C C . ASP C 1 64 ? -34.317 -44.814 -5.802 1.00 39.11 65 ASP D C 1
ATOM 3016 O O . ASP C 1 64 ? -34.621 -45.209 -6.933 1.00 39.71 65 ASP D O 1
ATOM 3021 N N . VAL C 1 65 ? -33.057 -44.846 -5.358 1.00 37.45 66 VAL D N 1
ATOM 3022 C CA . VAL C 1 65 ? -32.016 -45.457 -6.180 1.00 31.18 66 VAL D CA 1
ATOM 3023 C C . VAL C 1 65 ? -32.261 -46.952 -6.308 1.00 35.68 66 VAL D C 1
ATOM 3024 O O . VAL C 1 65 ? -32.098 -47.533 -7.390 1.00 39.09 66 VAL D O 1
ATOM 3028 N N . LYS C 1 66 ? -32.685 -47.598 -5.214 1.00 37.30 67 LYS D N 1
ATOM 3029 C CA . LYS C 1 66 ? -32.975 -49.028 -5.264 1.00 39.96 67 LYS D CA 1
ATOM 3030 C C . LYS C 1 66 ? -34.102 -49.343 -6.239 1.00 36.99 67 LYS D C 1
ATOM 3031 O O . LYS C 1 66 ? -34.095 -50.401 -6.876 1.00 38.20 67 LYS D O 1
ATOM 3037 N N . ASN C 1 67 ? -35.056 -48.430 -6.394 1.00 37.48 68 ASN D N 1
ATOM 3038 C CA . ASN C 1 67 ? -36.258 -48.676 -7.181 1.00 39.27 68 ASN D CA 1
ATOM 3039 C C . ASN C 1 67 ? -36.237 -48.031 -8.562 1.00 35.74 68 ASN D C 1
ATOM 3040 O O . ASN C 1 67 ? -37.182 -48.232 -9.335 1.00 42.51 68 ASN D O 1
ATOM 3045 N N . CYS C 1 68 ? -35.201 -47.264 -8.898 1.00 36.30 69 CYS D N 1
ATOM 3046 C CA . CYS C 1 68 ? -35.124 -46.711 -10.241 1.00 37.04 69 CYS D CA 1
ATOM 3047 C C . CYS C 1 68 ? -34.644 -47.786 -11.216 1.00 38.43 69 CYS D C 1
ATOM 3048 O O . CYS C 1 68 ? -34.225 -48.875 -10.821 1.00 42.44 69 CYS D O 1
ATOM 3051 N N . ASP C 1 69 ? -34.712 -47.475 -12.509 1.00 36.63 70 ASP D N 1
ATOM 3052 C CA . ASP C 1 69 ? -34.095 -48.327 -13.517 1.00 36.55 70 ASP D CA 1
ATOM 3053 C C . ASP C 1 69 ? -32.713 -47.853 -13.927 1.00 36.99 70 ASP D C 1
ATOM 3054 O O . ASP C 1 69 ? -31.855 -48.689 -14.236 1.00 37.41 70 ASP D O 1
ATOM 3059 N N . GLY C 1 70 ? -32.495 -46.538 -13.953 1.00 35.83 71 GLY D N 1
ATOM 3060 C CA . GLY C 1 70 ? -31.189 -45.973 -14.240 1.00 33.06 71 GLY D CA 1
ATOM 3061 C C . GLY C 1 70 ? -30.974 -44.708 -13.435 1.00 31.51 71 GLY D C 1
ATOM 3062 O O . GLY C 1 70 ? -31.926 -44.106 -12.917 1.00 34.88 71 GLY D O 1
ATOM 3063 N N . ILE C 1 71 ? -29.709 -44.311 -13.323 1.00 29.17 72 ILE D N 1
ATOM 3064 C CA . ILE C 1 71 ? -29.351 -43.031 -12.727 1.00 28.28 72 ILE D CA 1
ATOM 3065 C C . ILE C 1 71 ? -28.818 -42.138 -13.835 1.00 31.79 72 ILE D C 1
ATOM 3066 O O . ILE C 1 71 ? -28.097 -42.598 -14.729 1.00 32.55 72 ILE D O 1
ATOM 3071 N N . PHE C 1 72 ? -29.217 -40.877 -13.798 1.00 28.52 73 PHE D N 1
ATOM 3072 C CA . PHE C 1 72 ? -28.679 -39.824 -14.651 1.00 28.35 73 PHE D CA 1
ATOM 3073 C C . PHE C 1 72 ? -28.013 -38.845 -13.690 1.00 31.15 73 PHE D C 1
ATOM 3074 O O . PHE C 1 72 ? -28.697 -38.075 -13.008 1.00 32.54 73 PHE D O 1
ATOM 3082 N N . ALA C 1 73 ? -26.689 -38.911 -13.599 1.00 28.62 74 ALA D N 1
ATOM 3083 C CA . ALA C 1 73 ? -25.948 -38.173 -12.585 1.00 25.35 74 ALA D CA 1
ATOM 3084 C C . ALA C 1 73 ? -25.317 -36.944 -13.213 1.00 28.30 74 ALA D C 1
ATOM 3085 O O . ALA C 1 73 ? -24.476 -37.062 -14.116 1.00 29.38 74 ALA D O 1
ATOM 3087 N N . VAL C 1 74 ? -25.699 -35.771 -12.709 1.00 26.81 75 VAL D N 1
ATOM 3088 C CA . VAL C 1 74 ? -25.056 -34.517 -13.079 1.00 28.82 75 VAL D CA 1
ATOM 3089 C C . VAL C 1 74 ? -23.750 -34.456 -12.298 1.00 34.13 75 VAL D C 1
ATOM 3090 O O . VAL C 1 74 ? -23.759 -34.301 -11.076 1.00 28.73 75 VAL D O 1
ATOM 3094 N N . VAL C 1 75 ? -22.624 -34.585 -12.997 1.00 26.79 76 VAL D N 1
ATOM 3095 C CA . VAL C 1 75 ? -21.331 -34.637 -12.318 1.00 27.90 76 VAL D CA 1
ATOM 3096 C C . VAL C 1 75 ? -20.502 -33.411 -12.690 1.00 32.20 76 VAL D C 1
ATOM 3097 O O . VAL C 1 75 ? -19.268 -33.470 -12.778 1.00 32.04 76 VAL D O 1
ATOM 3101 N N . ASN C 1 76 ? -21.178 -32.279 -12.870 1.00 27.21 77 ASN D N 1
ATOM 3102 C CA . ASN C 1 76 ? -20.501 -30.995 -12.982 1.00 30.21 77 ASN D CA 1
ATOM 3103 C C . ASN C 1 76 ? -19.816 -30.639 -11.674 1.00 33.03 77 ASN D C 1
ATOM 3104 O O . ASN C 1 76 ? -20.139 -31.163 -10.602 1.00 34.96 77 ASN D O 1
ATOM 3109 N N . GLY C 1 77 ? -18.841 -29.747 -11.781 1.00 29.99 78 GLY D N 1
ATOM 3110 C CA . GLY C 1 77 ? -18.154 -29.200 -10.634 1.00 35.15 78 GLY D CA 1
ATOM 3111 C C . GLY C 1 77 ? -16.786 -29.823 -10.439 1.00 35.14 78 GLY D C 1
ATOM 3112 O O . GLY C 1 77 ? -16.422 -30.836 -11.043 1.00 33.73 78 GLY D O 1
ATOM 3113 N N . THR C 1 78 ? -16.003 -29.190 -9.576 1.00 34.70 79 THR D N 1
ATOM 3114 C CA . THR C 1 78 ? -14.688 -29.718 -9.228 1.00 34.30 79 THR D CA 1
ATOM 3115 C C . THR C 1 78 ? -14.601 -29.769 -7.708 1.00 46.03 79 THR D C 1
ATOM 3116 O O . THR C 1 78 ? -14.423 -28.725 -7.058 1.00 51.10 79 THR D O 1
ATOM 3120 N N . PRO C 1 79 ? -14.776 -30.956 -7.096 1.00 37.10 80 PRO D N 1
ATOM 3121 C CA . PRO C 1 79 ? -15.118 -32.207 -7.766 1.00 33.61 80 PRO D CA 1
ATOM 3122 C C . PRO C 1 79 ? -16.631 -32.380 -7.917 1.00 35.70 80 PRO D C 1
ATOM 3123 O O . PRO C 1 79 ? -17.394 -31.536 -7.431 1.00 33.16 80 PRO D O 1
ATOM 3127 N N . PRO C 1 80 ? -17.065 -33.457 -8.568 1.00 29.36 81 PRO D N 1
ATOM 3128 C CA . PRO C 1 80 ? -18.493 -33.795 -8.542 1.00 27.74 81 PRO D CA 1
ATOM 3129 C C . PRO C 1 80 ? -18.984 -33.920 -7.109 1.00 30.33 81 PRO D C 1
ATOM 3130 O O . PRO C 1 80 ? -18.216 -34.225 -6.188 1.00 31.05 81 PRO D O 1
ATOM 3134 N N . ASP C 1 81 ? -20.282 -33.693 -6.943 1.00 28.64 82 ASP D N 1
ATOM 3135 C CA . ASP C 1 81 ? -20.915 -33.607 -5.634 1.00 29.00 82 ASP D CA 1
ATOM 3136 C C . ASP C 1 81 ? -20.876 -34.936 -4.882 1.00 27.29 82 ASP D C 1
ATOM 3137 O O . ASP C 1 81 ? -21.195 -35.989 -5.435 1.00 28.34 82 ASP D O 1
ATOM 3142 N N . GLU C 1 82 ? -20.549 -34.864 -3.584 1.00 29.62 83 GLU D N 1
ATOM 3143 C CA . GLU C 1 82 ? -20.337 -36.081 -2.800 1.00 32.24 83 GLU D CA 1
ATOM 3144 C C . GLU C 1 82 ? -21.616 -36.891 -2.626 1.00 31.17 83 GLU D C 1
ATOM 3145 O O . GLU C 1 82 ? -21.553 -38.121 -2.580 1.00 29.08 83 GLU D O 1
ATOM 3151 N N . GLY C 1 83 ? -22.778 -36.243 -2.522 1.00 30.44 84 GLY D N 1
ATOM 3152 C CA . GLY C 1 83 ? -24.018 -36.997 -2.414 1.00 31.56 84 GLY D CA 1
ATOM 3153 C C . GLY C 1 83 ? -24.404 -37.661 -3.723 1.00 32.15 84 GLY D C 1
ATOM 3154 O O . GLY C 1 83 ? -24.905 -38.793 -3.738 1.00 28.45 84 GLY D O 1
ATOM 3155 N N . VAL C 1 84 ? -24.180 -36.964 -4.841 1.00 29.76 85 VAL D N 1
ATOM 3156 C CA . VAL C 1 84 ? -24.376 -37.570 -6.153 1.00 30.73 85 VAL D CA 1
ATOM 3157 C C . VAL C 1 84 ? -23.458 -38.773 -6.303 1.00 27.44 85 VAL D C 1
ATOM 3158 O O . VAL C 1 84 ? -23.838 -39.807 -6.871 1.00 27.91 85 VAL D O 1
ATOM 3162 N N . MET C 1 85 ? -22.239 -38.665 -5.774 1.00 28.25 86 MET D N 1
ATOM 3163 C CA . MET C 1 85 ? -21.285 -39.758 -5.897 1.00 25.08 86 MET D CA 1
ATOM 3164 C C . MET C 1 85 ? -21.712 -40.973 -5.081 1.00 28.03 86 MET D C 1
ATOM 3165 O O . MET C 1 85 ? -21.584 -42.106 -5.553 1.00 27.74 86 MET D O 1
ATOM 3170 N N . VAL C 1 86 ? -22.214 -40.762 -3.860 1.00 27.79 87 VAL D N 1
ATOM 3171 C CA . VAL C 1 86 ? -22.741 -41.882 -3.073 1.00 27.58 87 VAL D CA 1
ATOM 3172 C C . VAL C 1 86 ? -23.875 -42.561 -3.827 1.00 32.19 87 VAL D C 1
ATOM 3173 O O . VAL C 1 86 ? -23.928 -43.789 -3.934 1.00 29.42 87 VAL D O 1
ATOM 3177 N N . GLU C 1 87 ? -24.794 -41.763 -4.375 1.00 28.67 88 GLU D N 1
ATOM 3178 C CA . GLU C 1 87 ? -25.913 -42.338 -5.111 1.00 28.32 88 GLU D CA 1
ATOM 3179 C C . GLU C 1 87 ? -25.436 -43.075 -6.354 1.00 30.24 88 GLU D C 1
ATOM 3180 O O . GLU C 1 87 ? -26.012 -44.105 -6.735 1.00 30.67 88 GLU D O 1
ATOM 3186 N N . LEU C 1 88 ? -24.401 -42.548 -7.020 1.00 28.36 89 LEU D N 1
ATOM 3187 C CA . LEU C 1 88 ? -23.849 -43.236 -8.180 1.00 26.95 89 LEU D CA 1
ATOM 3188 C C . LEU C 1 88 ? -23.241 -44.569 -7.782 1.00 29.16 89 LEU D C 1
ATOM 3189 O O . LEU C 1 88 ? -23.420 -45.572 -8.480 1.00 30.74 89 LEU D O 1
ATOM 3194 N N . GLY C 1 89 ? -22.500 -44.596 -6.671 1.00 28.96 90 GLY D N 1
ATOM 3195 C CA . GLY C 1 89 ? -21.956 -45.859 -6.190 1.00 26.46 90 GLY D CA 1
ATOM 3196 C C . GLY C 1 89 ? -23.042 -46.863 -5.850 1.00 26.66 90 GLY D C 1
ATOM 3197 O O . GLY C 1 89 ? -22.920 -48.054 -6.152 1.00 29.88 90 GLY D O 1
ATOM 3198 N N . MET C 1 90 ? -24.128 -46.395 -5.228 1.00 28.78 91 MET D N 1
ATOM 3199 C CA . MET C 1 90 ? -25.263 -47.273 -4.984 1.00 29.85 91 MET D CA 1
ATOM 3200 C C . MET C 1 90 ? -25.786 -47.851 -6.291 1.00 29.80 91 MET D C 1
ATOM 3201 O O . MET C 1 90 ? -26.044 -49.058 -6.393 1.00 31.43 91 MET D O 1
ATOM 3206 N N . ALA C 1 91 ? -25.942 -46.999 -7.308 1.00 30.66 92 ALA D N 1
ATOM 3207 C CA . ALA C 1 91 ? -26.499 -47.447 -8.582 1.00 31.19 92 ALA D CA 1
ATOM 3208 C C . ALA C 1 91 ? -25.586 -48.464 -9.259 1.00 30.56 92 ALA D C 1
ATOM 3209 O O . ALA C 1 91 ? -26.061 -49.442 -9.854 1.00 31.50 92 ALA D O 1
ATOM 3211 N N . ILE C 1 92 ? -24.273 -48.249 -9.187 1.00 28.76 93 ILE D N 1
ATOM 3212 C CA . ILE C 1 92 ? -23.336 -49.225 -9.744 1.00 29.27 93 ILE D CA 1
ATOM 3213 C C . ILE C 1 92 ? -23.490 -50.568 -9.032 1.00 29.68 93 ILE D C 1
ATOM 3214 O O . ILE C 1 92 ? -23.645 -51.621 -9.670 1.00 32.66 93 ILE D O 1
ATOM 3219 N N . ALA C 1 93 ? -23.466 -50.545 -7.697 1.00 31.94 94 ALA D N 1
ATOM 3220 C CA . ALA C 1 93 ? -23.545 -51.778 -6.917 1.00 32.46 94 ALA D CA 1
ATOM 3221 C C . ALA C 1 93 ? -24.871 -52.492 -7.110 1.00 32.05 94 ALA D C 1
ATOM 3222 O O . ALA C 1 93 ? -24.943 -53.718 -6.934 1.00 34.67 94 ALA D O 1
ATOM 3224 N N . LEU C 1 94 ? -25.931 -51.753 -7.445 1.00 30.98 95 LEU D N 1
ATOM 3225 C CA . LEU C 1 94 ? -27.258 -52.333 -7.632 1.00 34.72 95 LEU D CA 1
ATOM 3226 C C . LEU C 1 94 ? -27.548 -52.672 -9.087 1.00 35.48 95 LEU D C 1
ATOM 3227 O O . LEU C 1 94 ? -28.690 -53.005 -9.420 1.00 37.36 95 LEU D O 1
ATOM 3232 N N . ASN C 1 95 ? -26.543 -52.571 -9.960 1.00 30.92 96 ASN D N 1
ATOM 3233 C CA . ASN C 1 95 ? -26.651 -52.967 -11.360 1.00 33.79 96 ASN D CA 1
ATOM 3234 C C . ASN C 1 95 ? -27.680 -52.142 -12.123 1.00 31.79 96 ASN D C 1
ATOM 3235 O O . ASN C 1 95 ? -28.323 -52.644 -13.055 1.00 34.21 96 ASN D O 1
ATOM 3240 N N . LYS C 1 96 ? -27.846 -50.877 -11.741 1.00 31.91 97 LYS D N 1
ATOM 3241 C CA . LYS C 1 96 ? -28.717 -49.977 -12.477 1.00 29.91 97 LYS D CA 1
ATOM 3242 C C . LYS C 1 96 ? -28.012 -49.452 -13.727 1.00 31.90 97 LYS D C 1
ATOM 3243 O O . LYS C 1 96 ? -26.783 -49.431 -13.815 1.00 32.45 97 LYS D O 1
ATOM 3249 N N . ALA C 1 97 ? -28.809 -49.012 -14.702 1.00 31.72 98 ALA D N 1
ATOM 3250 C CA . ALA C 1 97 ? -28.231 -48.302 -15.839 1.00 34.26 98 ALA D CA 1
ATOM 3251 C C . ALA C 1 97 ? -27.570 -47.011 -15.368 1.00 33.52 98 ALA D C 1
ATOM 3252 O O . ALA C 1 97 ? -28.061 -46.343 -14.453 1.00 31.78 98 ALA D O 1
ATOM 3254 N N . ILE C 1 98 ? -26.447 -46.657 -15.994 1.00 30.39 99 ILE D N 1
ATOM 3255 C CA . ILE C 1 98 ? -25.643 -45.508 -15.589 1.00 33.37 99 ILE D CA 1
ATOM 3256 C C . ILE C 1 98 ? -25.523 -44.553 -16.765 1.00 29.83 99 ILE D C 1
ATOM 3257 O O . ILE C 1 98 ? -25.065 -44.947 -17.845 1.00 31.60 99 ILE D O 1
ATOM 3262 N N . PHE C 1 99 ? -25.924 -43.301 -16.556 1.00 29.41 100 PHE D N 1
ATOM 3263 C CA . PHE C 1 99 ? -25.676 -42.220 -17.505 1.00 28.44 100 PHE D CA 1
ATOM 3264 C C . PHE C 1 99 ? -25.100 -41.028 -16.757 1.00 31.18 100 PHE D C 1
ATOM 3265 O O . PHE C 1 99 ? -25.568 -40.697 -15.663 1.00 30.60 100 PHE D O 1
ATOM 3273 N N . LEU C 1 100 ? -24.090 -40.376 -17.354 1.00 28.11 101 LEU D N 1
ATOM 3274 C CA . LEU C 1 100 ? -23.379 -39.271 -16.719 1.00 25.09 101 LEU D CA 1
ATOM 3275 C C . LEU C 1 100 ? -23.545 -38.015 -17.553 1.00 30.51 101 LEU D C 1
ATOM 3276 O O . LEU C 1 100 ? -23.571 -38.077 -18.786 1.00 32.80 101 LEU D O 1
ATOM 3281 N N . PHE C 1 101 ? -23.674 -36.875 -16.875 1.00 27.65 102 PHE D N 1
ATOM 3282 C CA . PHE C 1 101 ? -23.855 -35.596 -17.542 1.00 29.11 102 PHE D CA 1
ATOM 3283 C C . PHE C 1 101 ? -22.829 -34.616 -17.007 1.00 30.23 102 PHE D C 1
ATOM 3284 O O . PHE C 1 101 ? -22.771 -34.387 -15.797 1.00 31.72 102 PHE D O 1
ATOM 3292 N N . ARG C 1 102 ? -22.051 -34.016 -17.906 1.00 27.38 103 ARG D N 1
ATOM 3293 C CA . ARG C 1 102 ? -21.099 -32.985 -17.505 1.00 31.55 103 ARG D CA 1
ATOM 3294 C C . ARG C 1 102 ? -20.942 -32.006 -18.657 1.00 29.97 103 ARG D C 1
ATOM 3295 O O . ARG C 1 102 ? -20.320 -32.341 -19.667 1.00 30.38 103 ARG D O 1
ATOM 3303 N N . ASP C 1 103 ? -21.496 -30.807 -18.512 1.00 27.36 104 ASP D N 1
ATOM 3304 C CA . ASP C 1 103 ? -21.286 -29.753 -19.499 1.00 26.90 104 ASP D CA 1
ATOM 3305 C C . ASP C 1 103 ? -20.284 -28.710 -19.007 1.00 31.25 104 ASP D C 1
ATOM 3306 O O . ASP C 1 103 ? -20.138 -27.649 -19.619 1.00 32.01 104 ASP D O 1
ATOM 3311 N N . ASP C 1 104 ? -19.574 -29.040 -17.932 1.00 32.95 105 ASP D N 1
ATOM 3312 C CA . ASP C 1 104 ? -18.441 -28.304 -17.383 1.00 34.90 105 ASP D CA 1
ATOM 3313 C C . ASP C 1 104 ? -17.171 -28.735 -18.117 1.00 34.52 105 ASP D C 1
ATOM 3314 O O . ASP C 1 104 ? -16.804 -29.918 -18.079 1.00 35.29 105 ASP D O 1
ATOM 3319 N N . PHE C 1 105 ? -16.500 -27.798 -18.794 1.00 32.54 106 PHE D N 1
ATOM 3320 C CA . PHE C 1 105 ? -15.376 -28.196 -19.642 1.00 34.93 106 PHE D CA 1
ATOM 3321 C C . PHE C 1 105 ? -14.074 -28.415 -18.878 1.00 38.98 106 PHE D C 1
ATOM 3322 O O . PHE C 1 105 ? -13.103 -28.896 -19.475 1.00 39.80 106 PHE D O 1
ATOM 3330 N N . ARG C 1 106 ? -14.012 -28.088 -17.592 1.00 33.20 107 ARG D N 1
ATOM 3331 C CA . ARG C 1 106 ? -12.773 -28.310 -16.850 1.00 30.17 107 ARG D CA 1
ATOM 3332 C C . ARG C 1 106 ? -12.492 -29.804 -16.697 1.00 38.83 107 ARG D C 1
ATOM 3333 O O . ARG C 1 106 ? -13.408 -30.628 -16.598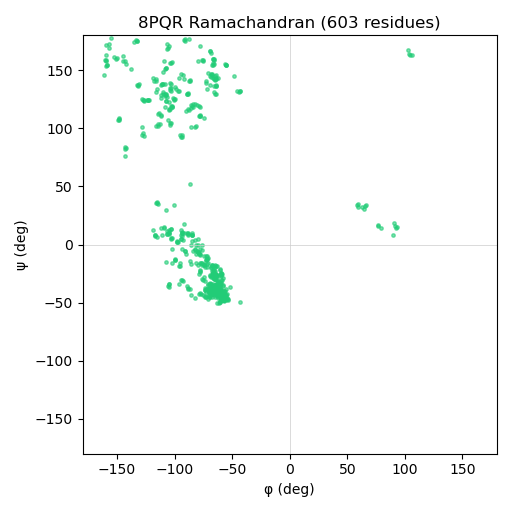 1.00 37.45 107 ARG D O 1
ATOM 3341 N N . ARG C 1 107 ? -11.204 -30.152 -16.691 1.00 33.57 108 ARG D N 1
ATOM 3342 C CA . ARG C 1 107 ? -10.784 -31.527 -16.464 1.00 35.56 108 ARG D CA 1
ATOM 3343 C C . ARG C 1 107 ? -10.372 -31.677 -15.007 1.00 34.42 108 ARG D C 1
ATOM 3344 O O . ARG C 1 107 ? -9.650 -30.832 -14.467 1.00 44.63 108 ARG D O 1
ATOM 3352 N N . CYS C 1 108 ? -10.858 -32.755 -14.365 1.00 32.80 109 CYS D N 1
ATOM 3353 C CA . CYS C 1 108 ? -10.705 -32.963 -12.923 1.00 37.85 109 CYS D CA 1
ATOM 3354 C C . CYS C 1 108 ? -10.486 -34.465 -12.751 1.00 36.64 109 CYS D C 1
ATOM 3355 O O . CYS C 1 108 ? -11.381 -35.196 -12.334 1.00 38.66 109 CYS D O 1
ATOM 3358 N N . SER C 1 109 ? -9.280 -34.923 -13.073 1.00 31.94 110 SER D N 1
ATOM 3359 C CA . SER C 1 109 ? -9.071 -36.338 -13.334 1.00 36.08 110 SER D CA 1
ATOM 3360 C C . SER C 1 109 ? -7.778 -36.836 -12.708 1.00 32.86 110 SER D C 1
ATOM 3361 O O . SER C 1 109 ? -6.797 -36.100 -12.566 1.00 36.99 110 SER D O 1
ATOM 3364 N N . ASP C 1 110 ? -7.783 -38.124 -12.359 1.00 41.62 111 ASP D N 1
ATOM 3365 C CA . ASP C 1 110 ? -6.601 -38.823 -11.879 1.00 42.51 111 ASP D CA 1
ATOM 3366 C C . ASP C 1 110 ? -5.986 -39.727 -12.943 1.00 48.30 111 ASP D C 1
ATOM 3367 O O . ASP C 1 110 ? -5.118 -40.540 -12.621 1.00 45.72 111 ASP D O 1
ATOM 3372 N N . ASN C 1 111 ? -6.393 -39.584 -14.202 1.00 37.49 112 ASN D N 1
ATOM 3373 C CA . ASN C 1 111 ? -5.978 -40.522 -15.238 1.00 38.82 112 ASN D CA 1
ATOM 3374 C C . ASN C 1 111 ? -6.098 -39.838 -16.595 1.00 46.07 112 ASN D C 1
ATOM 3375 O O . ASN C 1 111 ? -6.686 -38.761 -16.719 1.00 46.37 112 ASN D O 1
ATOM 3380 N N . GLU C 1 112 ? -5.542 -40.482 -17.625 1.00 42.13 113 GLU D N 1
ATOM 3381 C CA . GLU C 1 112 ? -5.598 -39.885 -18.955 1.00 42.23 113 GLU D CA 1
ATOM 3382 C C . GLU C 1 112 ? -6.764 -40.381 -19.808 1.00 46.32 113 GLU D C 1
ATOM 3383 O O . GLU C 1 112 ? -7.109 -39.722 -20.797 1.00 53.93 113 GLU D O 1
ATOM 3389 N N . ARG C 1 113 ? -7.403 -41.495 -19.444 1.00 39.81 114 ARG D N 1
ATOM 3390 C CA . ARG C 1 113 ? -8.514 -41.998 -20.252 1.00 35.70 114 ARG D CA 1
ATOM 3391 C C . ARG C 1 113 ? -9.801 -41.224 -19.998 1.00 40.92 114 ARG D C 1
ATOM 3392 O O . ARG C 1 113 ? -10.536 -40.912 -20.942 1.00 46.42 114 ARG D O 1
ATOM 3400 N N . TYR C 1 114 ? -10.092 -40.914 -18.737 1.00 38.23 115 TYR D N 1
ATOM 3401 C CA . TYR C 1 114 ? -11.368 -40.313 -18.361 1.00 33.13 115 TYR D CA 1
ATOM 3402 C C . TYR C 1 114 ? -11.193 -38.865 -17.921 1.00 36.42 115 TYR D C 1
ATOM 3403 O O . TYR C 1 114 ? -10.167 -38.511 -17.330 1.00 36.74 115 TYR D O 1
ATOM 3412 N N . PRO C 1 115 ? -12.194 -38.012 -18.166 1.00 37.10 116 PRO D N 1
ATOM 3413 C CA . PRO C 1 115 ? -12.121 -36.610 -17.719 1.00 38.06 116 PRO D CA 1
ATOM 3414 C C . PRO C 1 115 ? -12.408 -36.413 -16.239 1.00 36.57 116 PRO D C 1
ATOM 3415 O O . PRO C 1 115 ? -12.308 -35.281 -15.752 1.00 38.75 116 PRO D O 1
ATOM 3419 N N . LEU C 1 116 ? -12.775 -37.474 -15.516 1.00 33.12 117 LEU D N 1
ATOM 3420 C CA . LEU C 1 116 ? -13.016 -37.411 -14.084 1.00 32.41 117 LEU D CA 1
ATOM 3421 C C . LEU C 1 116 ? -12.354 -38.609 -13.419 1.00 31.77 117 LEU D C 1
ATOM 3422 O O . LEU C 1 116 ? -11.847 -39.512 -14.091 1.00 31.69 117 LEU D O 1
ATOM 3427 N N . ASN C 1 117 ? -12.392 -38.617 -12.084 1.00 29.81 118 ASN D N 1
ATOM 3428 C CA . ASN C 1 117 ? -11.925 -39.761 -11.297 1.00 32.14 118 ASN D CA 1
ATOM 3429 C C . ASN C 1 117 ? -12.422 -41.070 -11.903 1.00 33.74 118 ASN D C 1
ATOM 3430 O O . ASN C 1 117 ? -13.610 -41.213 -12.231 1.00 30.46 118 ASN D O 1
ATOM 3435 N N . LEU C 1 118 ? -11.496 -42.026 -12.065 1.00 32.09 119 LEU D N 1
ATOM 3436 C CA . LEU C 1 118 ? -11.818 -43.266 -12.773 1.00 32.09 119 LEU D CA 1
ATOM 3437 C C . LEU C 1 118 ? -12.972 -44.036 -12.126 1.00 29.37 119 LEU D C 1
ATOM 3438 O O . LEU C 1 118 ? -13.641 -44.827 -12.805 1.00 31.75 119 LEU D O 1
ATOM 3443 N N . MET C 1 119 ? -13.212 -43.853 -10.824 1.00 30.81 120 MET D N 1
ATOM 3444 C CA . MET C 1 119 ? -14.265 -44.635 -10.170 1.00 33.27 120 MET D CA 1
ATOM 3445 C C . MET C 1 119 ? -15.646 -44.300 -10.717 1.00 33.10 120 MET D C 1
ATOM 3446 O O . MET C 1 119 ? -16.538 -45.157 -10.694 1.00 34.53 120 MET D O 1
ATOM 3451 N N . LEU C 1 120 ? -15.845 -43.066 -11.189 1.00 29.64 121 LEU D N 1
ATOM 3452 C CA . LEU C 1 120 ? -17.143 -42.689 -11.733 1.00 30.99 121 LEU D CA 1
ATOM 3453 C C . LEU C 1 120 ? -17.527 -43.548 -12.927 1.00 29.52 121 LEU D C 1
ATOM 3454 O O . LEU C 1 120 ? -18.710 -43.631 -13.267 1.00 32.71 121 LEU D O 1
ATOM 3459 N N . PHE C 1 121 ? -16.557 -44.178 -13.575 1.00 29.59 122 PHE D N 1
ATOM 3460 C CA . PHE C 1 121 ? -16.809 -44.950 -14.779 1.00 34.66 122 PHE D CA 1
ATOM 3461 C C . PHE C 1 121 ? -16.766 -46.443 -14.528 1.00 37.23 122 PHE D C 1
ATOM 3462 O O . PHE C 1 121 ? -16.829 -47.225 -15.484 1.00 40.44 122 PHE D O 1
ATOM 3470 N N . ALA C 1 122 ? -16.703 -46.859 -13.257 1.00 34.91 123 ALA D N 1
ATOM 3471 C CA . ALA C 1 122 ? -16.539 -48.275 -12.955 1.00 34.57 123 ALA D CA 1
ATOM 3472 C C . ALA C 1 122 ? -17.736 -49.099 -13.408 1.00 33.10 123 ALA D C 1
ATOM 3473 O O . ALA C 1 122 ? -17.586 -50.294 -13.694 1.00 38.48 123 ALA D O 1
ATOM 3475 N N . GLY C 1 123 ? -18.918 -48.494 -13.477 1.00 33.96 124 GLY D N 1
ATOM 3476 C CA . GLY C 1 123 ? -20.121 -49.158 -13.931 1.00 35.29 124 GLY D CA 1
ATOM 3477 C C . GLY C 1 123 ? -20.411 -48.996 -15.402 1.00 35.44 124 GLY D C 1
ATOM 3478 O O . GLY C 1 123 ? -21.481 -49.409 -15.857 1.00 36.97 124 GLY D O 1
ATOM 3479 N N . LEU C 1 124 ? -19.493 -48.413 -16.162 1.00 35.70 125 LEU D N 1
ATOM 3480 C CA . LEU C 1 124 ? -19.632 -48.252 -17.595 1.00 32.91 125 LEU D CA 1
ATOM 3481 C C . LEU C 1 124 ? -18.672 -49.177 -18.324 1.00 36.61 125 LEU D C 1
ATOM 3482 O O . LEU C 1 124 ? -17.674 -49.630 -17.750 1.00 34.91 125 LEU D O 1
ATOM 3487 N N . PRO C 1 125 ? -18.951 -49.497 -19.586 1.00 38.55 126 PRO D N 1
ATOM 3488 C CA . PRO C 1 125 ? -18.072 -50.414 -20.323 1.00 40.35 126 PRO D CA 1
ATOM 3489 C C . PRO C 1 125 ? -16.691 -49.822 -20.567 1.00 42.50 126 PRO D C 1
ATOM 3490 O O . PRO C 1 125 ? -16.505 -48.602 -20.620 1.00 36.81 126 PRO D O 1
ATOM 3494 N N . GLU C 1 126 ? -15.713 -50.723 -20.722 1.00 45.13 127 GLU D N 1
ATOM 3495 C CA . GLU C 1 126 ? -14.341 -50.302 -20.996 1.00 43.31 127 GLU D CA 1
ATOM 3496 C C . GLU C 1 126 ? -14.258 -49.543 -22.310 1.00 41.67 127 GLU D C 1
ATOM 3497 O O . GLU C 1 126 ? -13.541 -48.542 -22.415 1.00 39.90 127 GLU D O 1
ATOM 3503 N N . ILE C 1 127 ? -14.986 -50.007 -23.320 1.00 44.36 128 ILE D N 1
ATOM 3504 C CA . ILE C 1 127 ? -15.027 -49.385 -24.636 1.00 40.68 128 ILE D CA 1
ATOM 3505 C C . ILE C 1 127 ? -16.439 -48.876 -24.862 1.00 40.19 128 ILE D C 1
ATOM 3506 O O . ILE C 1 127 ? -17.411 -49.600 -24.615 1.00 43.80 128 ILE D O 1
ATOM 3511 N N . GLY C 1 128 ? -16.553 -47.639 -25.337 1.00 42.07 129 GLY D N 1
ATOM 3512 C CA . GLY C 1 128 ? -17.846 -47.074 -25.646 1.00 42.46 129 GLY D CA 1
ATOM 3513 C C . GLY C 1 128 ? -18.512 -46.350 -24.500 1.00 41.79 129 GLY D C 1
ATOM 3514 O O . GLY C 1 128 ? -19.687 -45.978 -24.626 1.00 38.60 129 GLY D O 1
ATOM 3515 N N . TRP C 1 129 ? -17.801 -46.143 -23.386 1.00 34.80 130 TRP D N 1
ATOM 3516 C CA . TRP C 1 129 ? -18.374 -45.406 -22.260 1.00 35.21 130 TRP D CA 1
ATOM 3517 C C . TRP C 1 129 ? -18.775 -43.982 -22.642 1.00 34.99 130 TRP D C 1
ATOM 3518 O O . TRP C 1 129 ? -19.665 -43.401 -22.009 1.00 33.41 130 TRP D O 1
ATOM 3529 N N . GLU C 1 130 ? -18.132 -43.397 -23.656 1.00 36.44 131 GLU D N 1
ATOM 3530 C CA . GLU C 1 130 ? -18.472 -42.030 -24.054 1.00 35.19 131 GLU D CA 1
ATOM 3531 C C . GLU C 1 130 ? -19.923 -41.916 -24.509 1.00 35.58 131 GLU D C 1
ATOM 3532 O O . GLU C 1 130 ? -20.523 -40.836 -24.415 1.00 36.91 131 GLU D O 1
ATOM 3538 N N . ASN C 1 131 ? -20.503 -43.013 -25.008 1.00 34.12 132 ASN D N 1
ATOM 3539 C CA . ASN C 1 131 ? -21.887 -42.983 -25.463 1.00 35.06 132 ASN D CA 1
ATOM 3540 C C . ASN C 1 131 ? -22.863 -42.780 -24.310 1.00 32.99 132 ASN D C 1
ATOM 3541 O O . ASN C 1 131 ? -24.011 -42.384 -24.542 1.00 35.39 132 ASN D O 1
ATOM 3546 N N . TYR C 1 132 ? -22.418 -43.024 -23.081 1.00 33.35 133 TYR D N 1
ATOM 3547 C CA . TYR C 1 132 ? -23.191 -42.827 -21.863 1.00 31.32 133 TYR D CA 1
ATOM 3548 C C . TYR C 1 132 ? -22.891 -41.499 -21.191 1.00 32.49 133 TYR D C 1
ATOM 3549 O O . TYR C 1 132 ? -23.434 -41.230 -20.120 1.00 31.27 133 TYR D O 1
ATOM 3558 N N . TYR C 1 133 ? -22.025 -40.691 -21.785 1.00 30.95 134 TYR D N 1
ATOM 3559 C CA . TYR C 1 133 ? -21.480 -39.478 -21.184 1.00 30.74 134 TYR D CA 1
ATOM 3560 C C . TYR C 1 133 ? -21.981 -38.293 -21.994 1.00 30.13 134 TYR D C 1
ATOM 3561 O O . TYR C 1 133 ? -21.576 -38.112 -23.146 1.00 34.76 134 TYR D O 1
ATOM 3570 N N . TYR C 1 134 ? -22.836 -37.485 -21.380 1.00 31.54 135 TYR D N 1
ATOM 3571 C CA . TYR C 1 134 ? -23.501 -36.374 -22.042 1.00 30.20 135 TYR D CA 1
ATOM 3572 C C . TYR C 1 134 ? -22.844 -35.064 -21.627 1.00 30.89 135 TYR D C 1
ATOM 3573 O O . TYR C 1 134 ? -22.602 -34.841 -20.440 1.00 32.06 135 TYR D O 1
ATOM 3582 N N . THR C 1 135 ? -22.555 -34.204 -22.604 1.00 31.74 136 THR D N 1
ATOM 3583 C CA . THR C 1 135 ? -21.835 -32.962 -22.341 1.00 31.96 136 THR D CA 1
ATOM 3584 C C . THR C 1 135 ? -22.656 -31.714 -22.649 1.00 36.58 136 THR D C 1
ATOM 3585 O O . THR C 1 135 ? -22.108 -30.605 -22.614 1.00 34.05 136 THR D O 1
ATOM 3589 N N . SER C 1 136 ? -23.947 -31.855 -22.948 1.00 32.69 137 SER D N 1
ATOM 3590 C CA . SER C 1 136 ? -24.818 -30.701 -23.147 1.00 36.32 137 SER D CA 1
ATOM 3591 C C . SER C 1 136 ? -26.263 -31.149 -23.011 1.00 35.30 137 SER D C 1
ATOM 3592 O O . SER C 1 136 ? -26.607 -32.278 -23.374 1.00 37.20 137 SER D O 1
ATOM 3595 N N . VAL C 1 137 ? -27.107 -30.259 -22.477 1.00 31.97 138 VAL D N 1
ATOM 3596 C CA . VAL C 1 137 ? -28.527 -30.589 -22.347 1.00 37.93 138 VAL D CA 1
ATOM 3597 C C . VAL C 1 137 ? -29.108 -30.981 -23.704 1.00 36.58 138 VAL D C 1
ATOM 3598 O O . VAL C 1 137 ? -29.919 -31.911 -23.803 1.00 37.59 138 VAL D O 1
ATOM 3602 N N . ASP C 1 138 ? -28.678 -30.296 -24.771 1.00 38.88 139 ASP D N 1
ATOM 3603 C CA . ASP C 1 138 ? -29.145 -30.579 -26.124 1.00 45.68 139 ASP D CA 1
ATOM 3604 C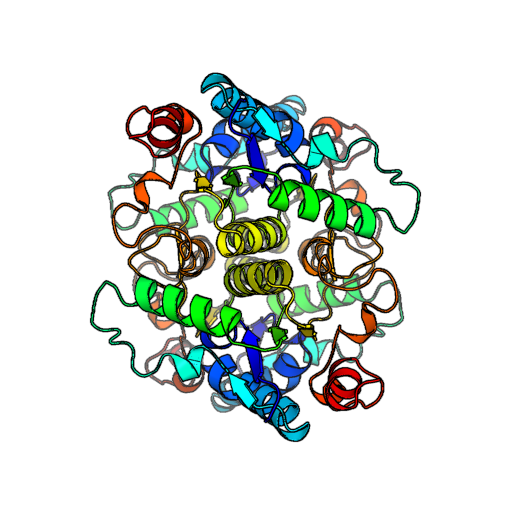 C . ASP C 1 138 ? -28.869 -32.014 -26.545 1.00 50.28 139 ASP D C 1
ATOM 3605 O O . ASP C 1 138 ? -29.600 -32.555 -27.380 1.00 48.43 139 ASP D O 1
ATOM 3610 N N . GLU C 1 139 ? -27.813 -32.632 -26.010 1.00 41.40 140 GLU D N 1
ATOM 3611 C CA . GLU C 1 139 ? -27.404 -33.978 -26.409 1.00 43.05 140 GLU D CA 1
ATOM 3612 C C . GLU C 1 139 ? -28.294 -35.073 -25.827 1.00 37.96 140 GLU D C 1
ATOM 3613 O O . GLU C 1 139 ? -28.258 -36.217 -26.310 1.00 37.00 140 GLU D O 1
ATOM 3619 N N . ILE C 1 140 ? -29.086 -34.747 -24.804 1.00 34.52 141 ILE D N 1
ATOM 3620 C CA . ILE C 1 140 ? -29.832 -35.767 -24.074 1.00 33.72 141 ILE D CA 1
ATOM 3621 C C . ILE C 1 140 ? -30.789 -36.501 -25.002 1.00 41.41 141 ILE D C 1
ATOM 3622 O O . ILE C 1 140 ? -31.013 -37.708 -24.847 1.00 43.91 141 ILE D O 1
ATOM 3627 N N A GLN C 1 141 ? -31.345 -35.812 -25.996 0.51 39.56 142 GLN D N 1
ATOM 3628 N N B GLN C 1 141 ? -31.333 -35.797 -25.997 0.49 39.07 142 GLN D N 1
ATOM 3629 C CA A GLN C 1 141 ? -32.313 -36.435 -26.894 0.51 39.02 142 GLN D CA 1
ATOM 3630 C CA B GLN C 1 141 ? -32.296 -36.338 -26.951 0.49 40.80 142 GLN D CA 1
ATOM 3631 C C A GLN C 1 141 ? -31.676 -37.156 -28.077 0.51 41.06 142 GLN D C 1
ATOM 3632 C C B GLN C 1 141 ? -31.674 -37.241 -28.009 0.49 40.82 142 GLN D C 1
ATOM 3633 O O A GLN C 1 141 ? -32.407 -37.633 -28.952 0.51 44.05 142 GLN D O 1
ATOM 3634 O O B GLN C 1 141 ? -32.418 -37.932 -28.716 0.49 43.96 142 GLN D O 1
ATOM 3645 N N . SER C 1 142 ? -30.349 -37.247 -28.138 1.00 42.24 143 SER D N 1
ATOM 3646 C CA . SER C 1 142 ? -29.695 -37.825 -29.309 1.00 45.49 143 SER D CA 1
ATOM 3647 C C . SER C 1 142 ? -30.017 -39.304 -29.474 1.00 44.57 143 SER D C 1
ATOM 3648 O O . SER C 1 142 ? -29.895 -40.094 -28.533 1.00 37.52 143 SER D O 1
ATOM 3651 N N . HIS C 1 143 ? -30.410 -39.683 -30.690 1.00 43.96 144 HIS D N 1
ATOM 3652 C CA . HIS C 1 143 ? -30.697 -41.085 -30.961 1.00 45.01 144 HIS D CA 1
ATOM 3653 C C . HIS C 1 143 ? -29.433 -41.927 -31.075 1.00 48.13 144 HIS D C 1
ATOM 3654 O O . HIS C 1 143 ? -29.530 -43.157 -31.119 1.00 48.45 144 HIS D O 1
ATOM 3661 N N . ASP C 1 144 ? -28.260 -41.298 -31.128 1.00 45.03 145 ASP D N 1
ATOM 3662 C CA . ASP C 1 144 ? -26.994 -42.010 -31.211 1.00 49.36 145 ASP D CA 1
ATOM 3663 C C . ASP C 1 144 ? -26.361 -42.251 -29.850 1.00 46.04 145 ASP D C 1
ATOM 3664 O O . ASP C 1 144 ? -25.310 -42.895 -29.780 1.00 46.63 145 ASP D O 1
ATOM 3669 N N . LYS C 1 145 ? -26.961 -41.748 -28.775 1.00 37.79 146 LYS D N 1
ATOM 3670 C CA . LYS C 1 145 ? -26.399 -41.865 -27.439 1.00 38.11 146 LYS D CA 1
ATOM 3671 C C . LYS C 1 145 ? -27.174 -42.908 -26.636 1.00 35.97 146 LYS D C 1
ATOM 3672 O O . LYS C 1 145 ? -28.245 -43.372 -27.035 1.00 37.50 146 LYS D O 1
ATOM 3678 N N . ALA C 1 146 ? -26.611 -43.270 -25.481 1.00 36.02 147 ALA D N 1
ATOM 3679 C CA . ALA C 1 146 ? -26.999 -44.518 -24.832 1.00 34.32 147 ALA D CA 1
ATOM 3680 C C . ALA C 1 146 ? -28.367 -44.439 -24.173 1.00 34.99 147 ALA D C 1
ATOM 3681 O O . ALA C 1 146 ? -29.041 -45.464 -24.037 1.00 37.15 147 ALA D O 1
ATOM 3683 N N . LEU C 1 147 ? -28.795 -43.254 -23.743 1.00 37.74 148 LEU D N 1
ATOM 3684 C CA . LEU C 1 147 ? -30.100 -43.162 -23.099 1.00 34.43 148 LEU D CA 1
ATOM 3685 C C . LEU C 1 147 ? -31.215 -43.541 -24.072 1.00 37.14 148 LEU D C 1
ATOM 3686 O O . LEU C 1 147 ? -32.064 -44.383 -23.765 1.00 35.86 148 LEU D O 1
ATOM 3691 N N . TYR C 1 148 ? -31.217 -42.937 -25.262 1.00 34.61 149 TYR D N 1
ATOM 3692 C CA . TYR C 1 148 ? -32.222 -43.284 -26.258 1.00 35.93 149 TYR D CA 1
ATOM 3693 C C . TYR C 1 148 ? -32.143 -44.764 -26.628 1.00 37.05 149 TYR D C 1
ATOM 3694 O O . TYR C 1 148 ? -33.171 -45.443 -26.719 1.00 37.08 149 TYR D O 1
ATOM 3703 N N . LYS C 1 149 ? -30.929 -45.285 -26.828 1.00 37.71 150 LYS D N 1
ATOM 3704 C CA . LYS C 1 149 ? -30.786 -46.688 -27.209 1.00 44.65 150 LYS D CA 1
ATOM 3705 C C . LYS C 1 149 ? -31.290 -47.619 -26.110 1.00 36.38 150 LYS D C 1
ATOM 3706 O O . LYS C 1 149 ? -31.894 -48.659 -26.396 1.00 38.83 150 LYS D O 1
ATOM 3712 N N . TRP C 1 150 ? -31.062 -47.251 -24.848 1.00 34.90 151 TRP D N 1
ATOM 3713 C CA . TRP C 1 150 ? -31.537 -48.042 -23.713 1.00 37.76 151 TRP D CA 1
ATOM 3714 C C . TRP C 1 150 ? -33.058 -48.177 -23.718 1.00 39.06 151 TRP D C 1
ATOM 3715 O O . TRP C 1 150 ? -33.604 -49.239 -23.380 1.00 39.95 151 TRP D O 1
ATOM 3726 N N . LEU C 1 151 ? -33.740 -47.159 -24.202 1.00 40.85 152 LEU D N 1
ATOM 3727 C CA . LEU C 1 151 ? -35.216 -47.215 -24.226 1.00 39.62 152 LEU D CA 1
ATOM 3728 C C . LEU C 1 151 ? -35.670 -48.294 -25.223 1.00 48.32 152 LEU D C 1
ATOM 3729 O O . LEU C 1 151 ? -36.805 -48.727 -25.087 1.00 49.75 152 LEU D O 1
ATOM 3734 N N . THR C 1 152 ? -34.806 -48.743 -26.139 1.00 49.87 153 THR D N 1
ATOM 3735 C CA . THR C 1 152 ? -35.123 -49.882 -27.046 1.00 60.77 153 THR D CA 1
ATOM 3736 C C . THR C 1 152 ? -34.166 -51.052 -26.821 1.00 56.20 153 THR D C 1
ATOM 3737 O O . THR C 1 152 ? -33.982 -51.849 -27.742 1.00 66.27 153 THR D O 1
ATOM 3741 N N . LYS D 1 1 ? -19.008 8.952 -13.961 1.00 71.91 2 LYS C N 1
ATOM 3742 C CA . LYS D 1 1 ? -18.570 7.630 -14.404 1.00 73.97 2 LYS C CA 1
ATOM 3743 C C . LYS D 1 1 ? -19.382 6.583 -13.577 1.00 64.63 2 LYS C C 1
ATOM 3744 O O . LYS D 1 1 ? -19.597 6.769 -12.387 1.00 59.13 2 LYS C O 1
ATOM 3750 N N . ARG D 1 2 ? -19.905 5.549 -14.243 1.00 56.85 3 ARG C N 1
ATOM 3751 C CA . ARG D 1 2 ? -20.592 4.464 -13.549 1.00 47.43 3 ARG C CA 1
ATOM 3752 C C . ARG D 1 2 ? -19.574 3.694 -12.715 1.00 47.57 3 ARG C C 1
ATOM 3753 O O . ARG D 1 2 ? -18.413 3.572 -13.112 1.00 47.52 3 ARG C O 1
ATOM 3761 N N . LYS D 1 3 ? -19.995 3.191 -11.548 1.00 44.45 4 LYS C N 1
ATOM 3762 C CA . LYS D 1 3 ? -19.151 2.240 -10.829 1.00 37.78 4 LYS C CA 1
ATOM 3763 C C . LYS D 1 3 ? -18.988 0.979 -11.666 1.00 39.94 4 LYS C C 1
ATOM 3764 O O . LYS D 1 3 ? -19.927 0.540 -12.337 1.00 42.34 4 LYS C O 1
ATOM 3770 N N . ILE D 1 4 ? -17.798 0.387 -11.618 1.00 36.27 5 ILE C N 1
ATOM 3771 C CA . ILE D 1 4 ? -17.496 -0.817 -12.391 1.00 37.31 5 ILE C CA 1
ATOM 3772 C C . ILE D 1 4 ? -17.420 -1.997 -11.435 1.00 39.79 5 ILE C C 1
ATOM 3773 O O . ILE D 1 4 ? -16.618 -1.983 -10.495 1.00 37.22 5 ILE C O 1
ATOM 3778 N N . ILE D 1 5 ? -18.236 -3.022 -11.688 1.00 35.81 6 ILE C N 1
ATOM 3779 C CA . ILE D 1 5 ? -18.203 -4.277 -10.938 1.00 33.25 6 ILE C CA 1
ATOM 3780 C C . ILE D 1 5 ? -17.599 -5.362 -11.818 1.00 32.23 6 ILE C C 1
ATOM 3781 O O . ILE D 1 5 ? -18.033 -5.560 -12.959 1.00 34.85 6 ILE C O 1
ATOM 3786 N N . TYR D 1 6 ? -16.601 -6.061 -11.283 1.00 31.16 7 TYR C N 1
ATOM 3787 C CA . TYR D 1 6 ? -16.086 -7.287 -11.879 1.00 27.91 7 TYR C CA 1
ATOM 3788 C C . TYR D 1 6 ? -16.883 -8.449 -11.300 1.00 30.58 7 TYR C C 1
ATOM 3789 O O . TYR D 1 6 ? -16.825 -8.695 -10.092 1.00 32.76 7 TYR C O 1
ATOM 3798 N N . LEU D 1 7 ? -17.641 -9.145 -12.158 1.00 31.14 8 LEU C N 1
ATOM 3799 C CA . LEU D 1 7 ? -18.530 -10.237 -11.745 1.00 31.12 8 LEU C CA 1
ATOM 3800 C C . LEU D 1 7 ? -17.762 -11.550 -11.877 1.00 32.94 8 LEU C C 1
ATOM 3801 O O . LEU D 1 7 ? -17.689 -12.154 -12.948 1.00 33.82 8 LEU C O 1
ATOM 3806 N N . ALA D 1 8 ? -17.155 -11.983 -10.773 1.00 29.93 9 ALA C N 1
ATOM 3807 C CA . ALA D 1 8 ? -16.333 -13.187 -10.747 1.00 30.75 9 ALA C CA 1
ATOM 3808 C C . ALA D 1 8 ? -17.212 -14.382 -10.420 1.00 33.24 9 ALA C C 1
ATOM 3809 O O . ALA D 1 8 ? -17.992 -14.341 -9.461 1.00 31.04 9 ALA C O 1
ATOM 3811 N N . SER D 1 9 ? -17.109 -15.436 -11.225 1.00 27.43 10 SER C N 1
ATOM 3812 C CA . SER D 1 9 ? -17.979 -16.587 -11.015 1.00 27.16 10 SER C CA 1
ATOM 3813 C C . SER D 1 9 ? -17.366 -17.792 -11.703 1.00 30.46 10 SER C C 1
ATOM 3814 O O . SER D 1 9 ? -16.540 -17.643 -12.607 1.00 30.07 10 SER C O 1
ATOM 3817 N N . PRO D 1 10 ? -17.747 -18.999 -11.279 1.00 30.18 11 PRO C N 1
ATOM 3818 C CA . PRO D 1 10 ? -17.417 -20.209 -12.057 1.00 27.63 11 PRO C CA 1
ATOM 3819 C C . PRO D 1 10 ? -18.447 -20.575 -13.112 1.00 29.55 11 PRO C C 1
ATOM 3820 O O . PRO D 1 10 ? -18.344 -21.653 -13.714 1.00 29.95 11 PRO C O 1
ATOM 3824 N N . TYR D 1 11 ? -19.426 -19.712 -13.357 1.00 30.46 12 TYR C N 1
ATOM 3825 C CA . TYR D 1 11 ? -20.565 -20.118 -14.163 1.00 29.57 12 TYR C CA 1
ATOM 3826 C C . TYR D 1 11 ? -20.220 -20.205 -15.642 1.00 33.24 12 TYR C C 1
ATOM 3827 O O . TYR D 1 11 ? -20.944 -20.858 -16.395 1.00 36.75 12 TYR C O 1
ATOM 3836 N N . GLY D 1 12 ? -19.118 -19.591 -16.070 1.00 32.93 13 GLY C N 1
ATOM 3837 C CA . GLY D 1 12 ? -18.703 -19.738 -17.454 1.00 28.85 13 GLY C CA 1
ATOM 3838 C C . GLY D 1 12 ? -18.165 -21.116 -17.817 1.00 28.97 13 GLY C C 1
ATOM 3839 O O . GLY D 1 12 ? -17.978 -21.390 -19.007 1.00 34.26 13 GLY C O 1
ATOM 3840 N N . PHE D 1 13 ? -17.896 -21.977 -16.831 1.00 30.48 14 PHE C N 1
ATOM 3841 C CA . PHE D 1 13 ? -17.325 -23.286 -17.133 1.00 31.42 14 PHE C CA 1
ATOM 3842 C C . PHE D 1 13 ? -18.368 -24.278 -17.626 1.00 33.92 14 PHE C C 1
ATOM 3843 O O . PHE D 1 13 ? -18.027 -25.213 -18.360 1.00 30.65 14 PHE C O 1
ATOM 3851 N N . SER D 1 14 ? -19.633 -24.088 -17.261 1.00 30.28 15 SER C N 1
ATOM 3852 C CA . SER D 1 14 ? -20.714 -24.988 -17.637 1.00 28.67 15 SER C CA 1
ATOM 3853 C C . SER D 1 14 ? -21.581 -24.300 -18.679 1.00 30.56 15 SER C C 1
ATOM 3854 O O . SER D 1 14 ? -22.005 -23.156 -18.477 1.00 32.01 15 SER C O 1
ATOM 3857 N N . GLN D 1 15 ? -21.846 -25.004 -19.786 1.00 30.66 16 GLN C N 1
ATOM 3858 C CA . GLN D 1 15 ? -22.592 -24.394 -20.882 1.00 33.05 16 GLN C CA 1
ATOM 3859 C C . GLN D 1 15 ? -23.949 -23.879 -20.411 1.00 34.55 16 GLN C C 1
ATOM 3860 O O . GLN D 1 15 ? -24.343 -22.751 -20.730 1.00 33.41 16 GLN C O 1
ATOM 3866 N N . GLN D 1 16 ? -24.674 -24.693 -19.635 1.00 32.65 17 GLN C N 1
ATOM 3867 C CA . GLN D 1 16 ? -26.009 -24.303 -19.182 1.00 34.26 17 GLN C CA 1
ATOM 3868 C C . GLN D 1 16 ? -25.951 -23.179 -18.159 1.00 33.03 17 GLN C C 1
ATOM 3869 O O . GLN D 1 16 ? -26.778 -22.255 -18.188 1.00 34.05 17 GLN C O 1
ATOM 3875 N N . GLN D 1 17 ? -24.987 -23.239 -17.241 1.00 29.31 18 GLN C N 1
ATOM 3876 C CA . GLN D 1 17 ? -24.867 -22.195 -16.236 1.00 28.02 18 GLN C CA 1
ATOM 3877 C C . GLN D 1 17 ? -24.480 -20.868 -16.874 1.00 31.19 18 GLN C C 1
ATOM 3878 O O . GLN D 1 17 ? -24.998 -19.812 -16.490 1.00 31.86 18 GLN C O 1
ATOM 3884 N N . LYS D 1 18 ? -23.590 -20.907 -17.866 1.00 32.09 19 LYS C N 1
ATOM 3885 C CA . LYS D 1 18 ? -23.195 -19.684 -18.557 1.00 30.08 19 LYS C CA 1
ATOM 3886 C C . LYS D 1 18 ? -24.395 -19.033 -19.229 1.00 35.86 19 LYS C C 1
ATOM 3887 O O . LYS D 1 18 ? -24.580 -17.808 -19.155 1.00 33.91 19 LYS C O 1
ATOM 3893 N N . THR D 1 19 ? -25.233 -19.851 -19.869 1.00 33.94 20 THR C N 1
ATOM 3894 C CA . THR D 1 19 ? -26.369 -19.350 -20.633 1.00 33.28 20 THR C CA 1
ATOM 3895 C C . THR D 1 19 ? -27.491 -18.846 -19.730 1.00 34.37 20 THR C C 1
ATOM 3896 O O . THR D 1 19 ? -28.135 -17.837 -20.042 1.00 37.01 20 THR C O 1
ATOM 3900 N N . LEU D 1 20 ? -27.755 -19.537 -18.620 1.00 36.14 21 LEU C N 1
ATOM 3901 C CA . LEU D 1 20 ? -28.957 -19.277 -17.838 1.00 33.46 21 LEU C CA 1
ATOM 3902 C C . LEU D 1 20 ? -28.723 -18.517 -16.540 1.00 30.57 21 LEU C C 1
ATOM 3903 O O . LEU D 1 20 ? -29.607 -17.755 -16.132 1.00 36.69 21 LEU C O 1
ATOM 3908 N N . LEU D 1 21 ? -27.591 -18.723 -15.859 1.00 32.88 22 LEU C N 1
ATOM 3909 C CA . LEU D 1 21 ? -27.409 -18.136 -14.533 1.00 32.76 22 LEU C CA 1
ATOM 3910 C C . LEU D 1 21 ? -26.795 -16.744 -14.573 1.00 35.48 22 LEU C C 1
ATOM 3911 O O . LEU D 1 21 ? -27.143 -15.893 -13.746 1.00 35.71 22 LEU C O 1
ATOM 3916 N N . LEU D 1 22 ? -25.873 -16.503 -15.507 1.00 31.95 23 LEU C N 1
ATOM 3917 C CA . LEU D 1 22 ? -25.154 -15.228 -15.506 1.00 31.74 23 LEU C CA 1
ATOM 3918 C C . LEU D 1 22 ? -26.008 -14.060 -15.988 1.00 32.12 23 LEU C C 1
ATOM 3919 O O . LEU D 1 22 ? -25.963 -12.988 -15.353 1.00 32.00 23 LEU C O 1
ATOM 3924 N N . PRO D 1 23 ? -26.770 -14.158 -17.074 1.00 35.01 24 PRO C N 1
ATOM 3925 C CA . PRO D 1 23 ? -27.516 -12.981 -17.553 1.00 37.23 24 PRO C CA 1
ATOM 3926 C C . PRO D 1 23 ? -28.421 -12.375 -16.488 1.00 36.29 24 PRO C C 1
ATOM 3927 O O . PRO D 1 23 ? -28.444 -11.146 -16.355 1.00 37.38 24 PRO C O 1
ATOM 3931 N N . PRO D 1 24 ? -29.173 -13.162 -15.693 1.00 38.00 25 PRO C N 1
ATOM 3932 C CA . PRO D 1 24 ? -29.984 -12.507 -14.638 1.00 36.19 25 PRO C CA 1
ATOM 3933 C C . PRO D 1 24 ? -29.159 -11.763 -13.598 1.00 35.50 25 PRO C C 1
ATOM 3934 O O . PRO D 1 24 ? -29.604 -10.713 -13.102 1.00 37.59 25 PRO C O 1
ATOM 3938 N N . ILE D 1 25 ? -27.980 -12.278 -13.235 1.00 32.67 26 ILE C N 1
ATOM 3939 C CA . ILE D 1 25 ? -27.136 -11.563 -12.277 1.00 31.08 26 ILE C CA 1
ATOM 3940 C C . ILE D 1 25 ? -26.572 -10.293 -12.905 1.00 34.21 26 ILE C C 1
ATOM 3941 O O . ILE D 1 25 ? -26.562 -9.222 -12.277 1.00 34.76 26 ILE C O 1
ATOM 3946 N N . VAL D 1 26 ? -26.082 -10.389 -14.145 1.00 33.99 27 VAL C N 1
ATOM 3947 C CA . VAL D 1 26 ? -25.639 -9.199 -14.876 1.00 33.76 27 VAL C CA 1
ATOM 3948 C C . VAL D 1 26 ? -26.746 -8.152 -14.911 1.00 35.40 27 VAL C C 1
ATOM 3949 O O . VAL D 1 26 ? -26.520 -6.971 -14.617 1.00 35.67 27 VAL C O 1
ATOM 3953 N N . ARG D 1 27 ? -27.966 -8.574 -15.253 1.00 38.12 28 ARG C N 1
ATOM 3954 C CA . ARG D 1 27 ? -29.064 -7.616 -15.382 1.00 41.47 28 ARG C CA 1
ATOM 3955 C C . ARG D 1 27 ? -29.413 -6.980 -14.044 1.00 40.29 28 ARG C C 1
ATOM 3956 O O . ARG D 1 27 ? -29.810 -5.812 -13.997 1.00 38.77 28 ARG C O 1
ATOM 3964 N N . ALA D 1 28 ? -29.341 -7.755 -12.957 1.00 39.40 29 ALA C N 1
ATOM 3965 C CA . ALA D 1 28 ? -29.638 -7.198 -11.641 1.00 39.90 29 ALA C CA 1
ATOM 3966 C C . ALA D 1 28 ? -28.640 -6.106 -11.279 1.00 40.24 29 ALA C C 1
ATOM 3967 O O . ALA D 1 28 ? -29.023 -5.042 -10.767 1.00 41.91 29 ALA C O 1
ATOM 3969 N N . LEU D 1 29 ? -27.356 -6.341 -11.561 1.00 33.90 30 LEU C N 1
ATOM 3970 C CA . LEU D 1 29 ? -26.329 -5.336 -11.301 1.00 35.00 30 LEU C CA 1
ATOM 3971 C C . LEU D 1 29 ? -26.490 -4.125 -12.218 1.00 40.86 30 LEU C C 1
ATOM 3972 O O . LEU D 1 29 ? -26.359 -2.975 -11.775 1.00 37.10 30 LEU C O 1
ATOM 3977 N N . GLU D 1 30 ? -26.787 -4.361 -13.499 1.00 41.71 31 GLU C N 1
ATOM 3978 C CA . GLU D 1 30 ? -26.964 -3.249 -14.427 1.00 40.98 31 GLU C CA 1
ATOM 3979 C C . GLU D 1 30 ? -28.176 -2.402 -14.064 1.00 46.75 31 GLU C C 1
ATOM 3980 O O . GLU D 1 30 ? -28.190 -1.194 -14.336 1.00 44.88 31 GLU C O 1
ATOM 3986 N N . ALA D 1 31 ? -29.199 -3.016 -13.454 1.00 39.25 32 ALA C N 1
ATOM 3987 C CA . ALA D 1 31 ? -30.390 -2.276 -13.048 1.00 39.84 32 ALA C CA 1
ATOM 3988 C C . ALA D 1 31 ? -30.104 -1.282 -11.932 1.00 39.64 32 ALA C C 1
ATOM 3989 O O . ALA D 1 31 ? -30.848 -0.303 -11.785 1.00 42.68 32 ALA C O 1
ATOM 3991 N N . LEU D 1 32 ? -29.033 -1.495 -11.163 1.00 36.84 33 LEU C N 1
ATOM 3992 C CA . LEU D 1 32 ? -28.592 -0.526 -10.171 1.00 40.77 33 LEU C CA 1
ATOM 3993 C C . LEU D 1 32 ? -27.810 0.623 -10.790 1.00 43.80 33 LEU C C 1
ATOM 3994 O O . LEU D 1 32 ? -27.509 1.596 -10.087 1.00 45.18 33 LEU C O 1
ATOM 3999 N N . GLY D 1 33 ? -27.506 0.544 -12.085 1.00 45.08 34 GLY C N 1
ATOM 4000 C CA . GLY D 1 33 ? -26.690 1.533 -12.759 1.00 47.09 34 GLY C CA 1
ATOM 4001 C C . GLY D 1 33 ? -25.212 1.218 -12.814 1.00 42.47 34 GLY C C 1
ATOM 4002 O O . GLY D 1 33 ? -24.414 2.113 -13.117 1.00 47.52 34 GLY C O 1
ATOM 4003 N N . ILE D 1 34 ? -24.829 -0.014 -12.535 1.00 39.42 35 ILE C N 1
ATOM 4004 C CA . ILE D 1 34 ? -23.436 -0.449 -12.506 1.00 38.56 35 ILE C CA 1
ATOM 4005 C C . ILE D 1 34 ? -23.009 -0.892 -13.900 1.00 41.40 35 ILE C C 1
ATOM 4006 O O . ILE D 1 34 ? -23.780 -1.535 -14.622 1.00 44.21 35 ILE C O 1
ATOM 4011 N N . GLU D 1 35 ? -21.773 -0.563 -14.283 1.00 37.67 36 GLU C N 1
ATOM 4012 C CA . GLU D 1 35 ? -21.154 -1.185 -15.453 1.00 41.46 36 GLU C CA 1
ATOM 4013 C C . GLU D 1 35 ? -20.559 -2.534 -15.046 1.00 43.77 36 GLU C C 1
ATOM 4014 O O . GLU D 1 35 ? -19.704 -2.594 -14.155 1.00 39.28 36 GLU C O 1
ATOM 4020 N N . VAL D 1 36 ? -21.015 -3.618 -15.684 1.00 38.34 37 VAL C N 1
ATOM 4021 C CA . VAL D 1 36 ? -20.629 -4.973 -15.299 1.00 34.96 37 VAL C CA 1
ATOM 4022 C C . VAL D 1 36 ? -19.541 -5.486 -16.236 1.00 35.53 37 VAL C C 1
ATOM 4023 O O . VAL D 1 36 ? -19.719 -5.516 -17.461 1.00 37.18 37 VAL C O 1
ATOM 4027 N N . TRP D 1 37 ? -18.421 -5.905 -15.653 1.00 32.59 38 TRP C N 1
ATOM 4028 C CA . TRP D 1 37 ? -17.345 -6.589 -16.373 1.00 36.55 38 TRP C CA 1
ATOM 4029 C C . TRP D 1 37 ? -17.441 -8.071 -16.036 1.00 41.49 38 TRP C C 1
ATOM 4030 O O . TRP D 1 37 ? -17.048 -8.496 -14.946 1.00 33.58 38 TRP C O 1
ATOM 4041 N N . GLU D 1 38 ? -17.949 -8.862 -16.976 1.00 36.07 39 GLU C N 1
ATOM 4042 C CA . GLU D 1 38 ? -18.071 -10.293 -16.764 1.00 39.31 39 GLU C CA 1
ATOM 4043 C C . GLU D 1 38 ? -16.964 -10.993 -17.538 1.00 39.31 39 GLU C C 1
ATOM 4044 O O . GLU D 1 38 ? -16.931 -10.889 -18.774 1.00 35.00 39 GLU C O 1
ATOM 4050 N N . PRO D 1 39 ? -16.039 -11.693 -16.868 1.00 34.61 40 PRO C N 1
ATOM 4051 C CA . PRO D 1 39 ? -14.798 -12.124 -17.547 1.00 36.38 40 PRO C CA 1
ATOM 4052 C C . PRO D 1 39 ? -14.999 -13.108 -18.686 1.00 34.28 40 PRO C C 1
ATOM 4053 O O . PRO D 1 39 ? -14.221 -13.078 -19.650 1.00 37.35 40 PRO C O 1
ATOM 4057 N N . PHE D 1 40 ? -15.974 -14.012 -18.597 1.00 35.51 41 PHE C N 1
ATOM 4058 C CA . PHE D 1 40 ? -16.147 -14.988 -19.672 1.00 38.33 41 PHE C CA 1
ATOM 4059 C C . PHE D 1 40 ? -16.591 -14.304 -20.957 1.00 43.98 41 PHE C C 1
ATOM 4060 O O . PHE D 1 40 ? -16.178 -14.698 -22.054 1.00 45.69 41 PHE C O 1
ATOM 4068 N N . ALA D 1 41 ? -17.433 -13.278 -20.837 1.00 35.72 42 ALA C N 1
ATOM 4069 C CA . ALA D 1 41 ? -17.824 -12.482 -21.997 1.00 42.61 42 ALA C CA 1
ATOM 4070 C C . ALA D 1 41 ? -16.682 -11.575 -22.455 1.00 44.45 42 ALA C C 1
ATOM 4071 O O . ALA D 1 41 ? -16.481 -11.369 -23.654 1.00 53.30 42 ALA C O 1
ATOM 4073 N N . ARG D 1 42 ? -15.919 -10.982 -21.543 1.00 39.47 43 ARG C N 1
ATOM 4074 C CA . ARG D 1 42 ? -14.896 -9.979 -21.954 1.00 43.44 43 ARG C CA 1
ATOM 4075 C C . ARG D 1 42 ? -13.685 -10.626 -22.631 1.00 50.87 43 ARG C C 1
ATOM 4076 O O . ARG D 1 42 ? -12.947 -9.924 -23.307 1.00 50.09 43 ARG C O 1
ATOM 4084 N N . ASN D 1 43 ? -13.490 -11.918 -22.433 1.00 54.18 44 ASN C N 1
ATOM 4085 C CA . ASN D 1 43 ? -12.308 -12.603 -22.996 1.00 58.22 44 ASN C CA 1
ATOM 4086 C C . ASN D 1 43 ? -12.684 -13.217 -24.347 1.00 70.41 44 ASN C C 1
ATOM 4087 O O . ASN D 1 43 ? -11.868 -13.954 -24.899 1.00 78.58 44 ASN C O 1
ATOM 4092 N N . ASN D 1 44 ? -13.853 -12.880 -24.874 1.00 74.85 45 ASN C N 1
ATOM 4093 C CA . ASN D 1 44 ? -14.332 -13.436 -26.169 1.00 84.63 45 ASN C CA 1
ATOM 4094 C C . ASN D 1 44 ? -13.306 -13.279 -27.299 1.00 86.01 45 ASN C C 1
ATOM 4095 O O . ASN D 1 44 ? -13.211 -14.210 -28.112 1.00 87.11 45 ASN C O 1
ATOM 4100 N N . GLN D 1 45 ? -12.554 -12.179 -27.343 1.00 86.08 46 GLN C N 1
ATOM 4101 C CA . GLN D 1 45 ? -11.635 -11.909 -28.484 1.00 93.74 46 GLN C CA 1
ATOM 4102 C C . GLN D 1 45 ? -10.252 -12.558 -28.364 1.00 87.57 46 GLN C C 1
ATOM 4103 O O . GLN D 1 45 ? -9.555 -12.602 -29.389 1.00 85.10 46 GLN C O 1
ATOM 4109 N N . ILE D 1 46 ? -9.840 -12.999 -27.177 1.00 80.12 47 ILE C N 1
ATOM 4110 C CA . ILE D 1 46 ? -8.538 -13.724 -27.076 1.00 68.72 47 ILE C CA 1
ATOM 4111 C C . ILE D 1 46 ? -8.512 -14.803 -28.165 1.00 65.51 47 ILE C C 1
ATOM 4112 O O . ILE D 1 46 ? -9.564 -15.382 -28.431 1.00 67.24 47 ILE C O 1
ATOM 4117 N N . ASP D 1 47 ? -7.344 -15.070 -28.754 1.00 60.46 48 ASP C N 1
ATOM 4118 C CA . ASP D 1 47 ? -7.245 -16.115 -29.773 1.00 64.73 48 ASP C CA 1
ATOM 4119 C C . ASP D 1 47 ? -7.024 -17.449 -29.061 1.00 67.01 48 ASP C C 1
ATOM 4120 O O . ASP D 1 47 ? -5.908 -17.776 -28.644 1.00 60.77 48 ASP C O 1
ATOM 4125 N N . PHE D 1 48 ? -8.094 -18.237 -28.929 1.00 63.08 49 PHE C N 1
ATOM 4126 C CA . PHE D 1 48 ? -8.018 -19.475 -28.159 1.00 56.79 49 PHE C CA 1
ATOM 4127 C C . PHE D 1 48 ? -7.413 -20.644 -28.929 1.00 56.80 49 PHE C C 1
ATOM 4128 O O . PHE D 1 48 ? -7.281 -21.733 -28.357 1.00 57.47 49 PHE C O 1
ATOM 4136 N N . SER D 1 49 ? -7.026 -20.452 -30.191 1.00 60.07 50 SER C N 1
ATOM 4137 C CA . SER D 1 49 ? -6.286 -21.487 -30.903 1.00 67.87 50 SER C CA 1
ATOM 4138 C C . SER D 1 49 ? -4.807 -21.503 -30.540 1.00 72.64 50 SER C C 1
ATOM 4139 O O . SER D 1 49 ? -4.133 -22.507 -30.799 1.00 72.50 50 SER C O 1
ATOM 4142 N N . GLN D 1 50 ? -4.288 -20.423 -29.956 1.00 68.56 51 GLN C N 1
ATOM 4143 C CA . GLN D 1 50 ? -2.870 -20.316 -29.640 1.00 58.68 51 GLN C CA 1
ATOM 4144 C C . GLN D 1 50 ? -2.600 -20.756 -28.208 1.00 57.09 51 GLN C C 1
ATOM 4145 O O . GLN D 1 50 ? -3.407 -20.529 -27.302 1.00 47.83 51 GLN C O 1
ATOM 4151 N N . ALA D 1 51 ? -1.423 -21.356 -28.011 1.00 56.89 52 ALA C N 1
ATOM 4152 C CA . ALA D 1 51 ? -1.133 -22.053 -26.764 1.00 59.19 52 ALA C CA 1
ATOM 4153 C C . ALA D 1 51 ? -1.058 -21.099 -25.578 1.00 51.61 52 ALA C C 1
ATOM 4154 O O . ALA D 1 51 ? -1.251 -21.523 -24.435 1.00 57.67 52 ALA C O 1
ATOM 4156 N N . ASP D 1 52 ? -0.762 -19.824 -25.816 1.00 46.06 53 ASP C N 1
ATOM 4157 C CA . ASP D 1 52 ? -0.630 -18.862 -24.728 1.00 41.76 53 ASP C CA 1
ATOM 4158 C C . ASP D 1 52 ? -1.965 -18.251 -24.280 1.00 33.99 53 ASP C C 1
ATOM 4159 O O . ASP D 1 52 ? -1.943 -17.303 -23.485 1.00 38.47 53 ASP C O 1
ATOM 4164 N N . TRP D 1 53 ? -3.116 -18.743 -24.767 1.00 38.81 54 TRP C N 1
ATOM 4165 C CA . TRP D 1 53 ? -4.380 -18.090 -24.426 1.00 35.66 54 TRP C CA 1
ATOM 4166 C C . TRP D 1 53 ? -4.618 -18.075 -22.924 1.00 33.11 54 TRP C C 1
ATOM 4167 O O . TRP D 1 53 ? -5.157 -17.095 -22.401 1.00 35.57 54 TRP C O 1
ATOM 4178 N N . ALA D 1 54 ? -4.185 -19.120 -22.207 1.00 32.85 55 ALA C N 1
ATOM 4179 C CA . ALA D 1 54 ? -4.422 -19.159 -20.767 1.00 39.18 55 ALA C CA 1
ATOM 4180 C C . ALA D 1 54 ? -3.632 -18.069 -20.057 1.00 37.85 55 ALA C C 1
ATOM 4181 O O . ALA D 1 54 ? -4.129 -17.460 -19.104 1.00 30.59 55 ALA C O 1
ATOM 4183 N N . TYR D 1 55 ? -2.401 -17.816 -20.503 1.00 34.36 56 TYR C N 1
ATOM 4184 C CA . TYR D 1 55 ? -1.641 -16.693 -19.955 1.00 33.79 56 TYR C CA 1
ATOM 4185 C C . TYR D 1 55 ? -2.299 -15.362 -20.310 1.00 36.80 56 TYR C C 1
ATOM 4186 O O . TYR D 1 55 ? -2.360 -14.438 -19.486 1.00 34.08 56 TYR C O 1
ATOM 4195 N N . ARG D 1 56 ? -2.879 -15.276 -21.502 1.00 32.99 57 ARG C N 1
ATOM 4196 C CA . ARG D 1 56 ? -3.431 -13.999 -21.922 1.00 39.45 57 ARG C CA 1
ATOM 4197 C C . ARG D 1 56 ? -4.749 -13.730 -21.201 1.00 39.10 57 ARG C C 1
ATOM 4198 O O . ARG D 1 56 ? -5.022 -12.588 -20.818 1.00 36.41 57 ARG C O 1
ATOM 4206 N N . VAL D 1 57 ? -5.495 -14.784 -20.855 1.00 34.54 58 VAL C N 1
ATOM 4207 C CA . VAL D 1 57 ? -6.697 -14.603 -20.048 1.00 32.37 58 VAL C CA 1
ATOM 4208 C C . VAL D 1 57 ? -6.322 -14.201 -18.628 1.00 31.96 58 VAL C C 1
ATOM 4209 O O . VAL D 1 57 ? -6.955 -13.315 -18.029 1.00 34.10 58 VAL C O 1
ATOM 4213 N N . ALA D 1 58 ? -5.301 -14.855 -18.060 1.00 32.08 59 ALA C N 1
ATOM 4214 C CA . ALA D 1 58 ? -4.874 -14.536 -16.701 1.00 34.55 59 ALA C CA 1
ATOM 4215 C C . ALA D 1 58 ? -4.512 -13.064 -16.581 1.00 33.58 59 ALA C C 1
ATOM 4216 O O . ALA D 1 58 ? -4.958 -12.377 -15.657 1.00 33.28 59 ALA C O 1
ATOM 4218 N N . GLN D 1 59 ? -3.725 -12.558 -17.529 1.00 30.31 60 GLN C N 1
ATOM 4219 C CA . GLN D 1 59 ? -3.285 -11.166 -17.450 1.00 34.68 60 GLN C CA 1
ATOM 4220 C C . GLN D 1 59 ? -4.438 -10.196 -17.694 1.00 39.87 60 GLN C C 1
ATOM 4221 O O . GLN D 1 59 ? -4.522 -9.144 -17.043 1.00 36.67 60 GLN C O 1
ATOM 4227 N N . ALA D 1 60 ? -5.324 -10.518 -18.641 1.00 32.31 61 ALA C N 1
ATOM 4228 C CA . ALA D 1 60 ? -6.482 -9.659 -18.883 1.00 36.47 61 ALA C CA 1
ATOM 4229 C C . ALA D 1 60 ? -7.373 -9.579 -17.649 1.00 36.16 61 ALA C C 1
ATOM 4230 O O . ALA D 1 60 ? -7.893 -8.506 -17.313 1.00 37.64 61 ALA C O 1
ATOM 4232 N N . ASP D 1 61 ? -7.575 -10.709 -16.969 1.00 36.36 62 ASP C N 1
ATOM 4233 C CA . ASP D 1 61 ? -8.412 -10.706 -15.775 1.00 34.10 62 ASP C CA 1
ATOM 4234 C C . ASP D 1 61 ? -7.736 -9.969 -14.627 1.00 35.27 62 ASP C C 1
ATOM 4235 O O . ASP D 1 61 ? -8.407 -9.284 -13.845 1.00 36.75 62 ASP C O 1
ATOM 4240 N N . LEU D 1 62 ? -6.417 -10.124 -14.485 1.00 36.30 63 LEU C N 1
ATOM 4241 C CA . LEU D 1 62 ? -5.708 -9.351 -13.472 1.00 34.77 63 LEU C CA 1
ATOM 4242 C C . LEU D 1 62 ? -5.878 -7.859 -13.726 1.00 39.03 63 LEU C C 1
ATOM 4243 O O . LEU D 1 62 ? -6.185 -7.091 -12.803 1.00 37.42 63 LEU C O 1
ATOM 4248 N N . GLN D 1 63 ? -5.734 -7.434 -14.982 1.00 35.90 64 GLN C N 1
ATOM 4249 C CA . GLN D 1 63 ? -5.910 -6.019 -15.292 1.00 35.83 64 GLN C CA 1
ATOM 4250 C C . GLN D 1 63 ? -7.338 -5.556 -14.997 1.00 38.46 64 GLN C C 1
ATOM 4251 O O . GLN D 1 63 ? -7.544 -4.441 -14.500 1.00 38.25 64 GLN C O 1
ATOM 4257 N N . ASP D 1 64 ? -8.336 -6.401 -15.273 1.00 37.53 65 ASP C N 1
ATOM 4258 C CA . ASP D 1 64 ? -9.717 -6.008 -15.001 1.00 36.39 65 ASP C CA 1
ATOM 4259 C C . ASP D 1 64 ? -9.963 -5.850 -13.505 1.00 36.97 65 ASP C C 1
ATOM 4260 O O . ASP D 1 64 ? -10.663 -4.924 -13.083 1.00 35.24 65 ASP C O 1
ATOM 4265 N N . VAL D 1 65 ? -9.382 -6.725 -12.680 1.00 35.22 66 VAL C N 1
ATOM 4266 C CA . VAL D 1 65 ? -9.547 -6.557 -11.240 1.00 34.94 66 VAL C CA 1
ATOM 4267 C C . VAL D 1 65 ? -8.830 -5.296 -10.760 1.00 37.88 66 VAL C C 1
ATOM 4268 O O . VAL D 1 65 ? -9.350 -4.553 -9.915 1.00 36.14 66 VAL C O 1
ATOM 4272 N N . LYS D 1 66 ? -7.653 -4.999 -11.323 1.00 37.50 67 LYS C N 1
ATOM 4273 C CA . LYS D 1 66 ? -6.973 -3.757 -10.966 1.00 39.39 67 LYS C CA 1
ATOM 4274 C C . LYS D 1 66 ? -7.792 -2.525 -11.347 1.00 38.19 67 LYS C C 1
ATOM 4275 O O . LYS D 1 66 ? -7.710 -1.497 -10.666 1.00 39.34 67 LYS C O 1
ATOM 4281 N N . ASN D 1 67 ? -8.586 -2.603 -12.416 1.00 33.82 68 ASN C N 1
ATOM 4282 C CA . ASN D 1 67 ? -9.254 -1.429 -12.976 1.00 35.58 68 ASN C CA 1
ATOM 4283 C C . ASN D 1 67 ? -10.715 -1.276 -12.571 1.00 36.32 68 ASN C C 1
ATOM 4284 O O . ASN D 1 67 ? -11.295 -0.220 -12.840 1.00 38.27 68 ASN C O 1
ATOM 4289 N N . CYS D 1 68 ? -11.327 -2.317 -11.998 1.00 35.13 69 CYS C N 1
ATOM 4290 C CA . CYS D 1 68 ? -12.685 -2.249 -11.463 1.00 36.82 69 CYS C CA 1
ATOM 4291 C C . CYS D 1 68 ? -12.738 -1.367 -10.218 1.00 35.57 69 CYS C C 1
ATOM 4292 O O . CYS D 1 68 ? -11.722 -1.005 -9.631 1.00 39.80 69 CYS C O 1
ATOM 4295 N N . ASP D 1 69 ? -13.960 -1.012 -9.823 1.00 34.72 70 ASP C N 1
ATOM 4296 C CA . ASP D 1 69 ? -14.195 -0.376 -8.533 1.00 36.97 70 ASP C CA 1
ATOM 4297 C C . ASP D 1 69 ? -14.575 -1.363 -7.438 1.00 36.21 70 ASP C C 1
ATOM 4298 O O . ASP D 1 69 ? -14.282 -1.112 -6.265 1.00 33.84 70 ASP C O 1
ATOM 4303 N N . GLY D 1 70 ? -15.244 -2.458 -7.786 1.00 31.60 71 GLY C N 1
ATOM 4304 C CA . GLY D 1 70 ? -15.638 -3.456 -6.809 1.00 25.72 71 GLY C CA 1
ATOM 4305 C C . GLY D 1 70 ? -15.681 -4.804 -7.496 1.00 33.46 71 GLY C C 1
ATOM 4306 O O . GLY D 1 70 ? -15.741 -4.886 -8.724 1.00 32.16 71 GLY C O 1
ATOM 4307 N N . ILE D 1 71 ? -15.634 -5.865 -6.694 1.00 28.77 72 ILE C N 1
ATOM 4308 C CA . ILE D 1 71 ? -15.831 -7.224 -7.186 1.00 28.10 72 ILE C CA 1
ATOM 4309 C C . ILE D 1 71 ? -17.152 -7.722 -6.625 1.00 31.54 72 ILE C C 1
ATOM 4310 O O . ILE D 1 71 ? -17.495 -7.429 -5.472 1.00 28.45 72 ILE C O 1
ATOM 4315 N N . PHE D 1 72 ? -17.923 -8.407 -7.467 1.00 29.24 73 PHE C N 1
ATOM 4316 C CA . PHE D 1 72 ? -19.122 -9.143 -7.064 1.00 28.74 73 PHE C CA 1
ATOM 4317 C C . PHE D 1 72 ? -18.772 -10.604 -7.319 1.00 29.32 73 PHE C C 1
ATOM 4318 O O . PHE D 1 72 ? -18.767 -11.055 -8.466 1.00 29.98 73 PHE C O 1
ATOM 4326 N N . ALA D 1 73 ? -18.450 -11.328 -6.256 1.00 25.63 74 ALA C N 1
ATOM 4327 C CA . ALA D 1 73 ? -17.900 -12.673 -6.373 1.00 24.61 74 ALA C CA 1
ATOM 4328 C C . ALA D 1 73 ? -18.980 -13.707 -6.078 1.00 30.68 74 ALA C C 1
ATOM 4329 O O . ALA D 1 73 ? -19.525 -13.742 -4.968 1.00 28.36 74 ALA C O 1
ATOM 4331 N N . VAL D 1 74 ? -19.282 -14.550 -7.065 1.00 29.06 75 VAL C N 1
ATOM 4332 C CA . VAL D 1 74 ? -20.199 -15.668 -6.871 1.00 29.32 75 VAL C CA 1
ATOM 4333 C C . VAL D 1 74 ? -19.408 -16.754 -6.154 1.00 28.33 75 VAL C C 1
ATOM 4334 O O . VAL D 1 74 ? -18.477 -17.326 -6.721 1.00 28.15 75 VAL C O 1
ATOM 4338 N N . VAL D 1 75 ? -19.742 -17.000 -4.894 1.00 26.69 76 VAL C N 1
ATOM 4339 C CA . VAL D 1 75 ? -18.974 -17.933 -4.081 1.00 27.94 76 VAL C CA 1
ATOM 4340 C C . VAL D 1 75 ? -19.844 -19.123 -3.701 1.00 31.81 76 VAL C C 1
ATOM 4341 O O . VAL D 1 75 ? -19.708 -19.691 -2.610 1.00 33.68 76 VAL C O 1
ATOM 4345 N N . ASN D 1 76 ? -20.716 -19.535 -4.625 1.00 28.01 77 ASN C N 1
ATOM 4346 C CA . ASN D 1 76 ? -21.393 -20.821 -4.519 1.00 27.41 77 ASN C CA 1
ATOM 4347 C C . ASN D 1 76 ? -20.407 -21.980 -4.645 1.00 31.67 77 ASN C C 1
ATOM 4348 O O . ASN D 1 76 ? -19.285 -21.834 -5.144 1.00 34.22 77 ASN C O 1
ATOM 4353 N N . GLY D 1 77 ? -20.838 -23.139 -4.158 1.00 31.52 78 GLY C N 1
ATOM 4354 C CA . GLY D 1 77 ? -20.071 -24.358 -4.296 1.00 37.22 78 GLY C CA 1
ATOM 4355 C C . GLY D 1 77 ? -19.380 -24.753 -3.002 1.00 31.64 78 GLY C C 1
ATOM 4356 O O . GLY D 1 77 ? -19.184 -23.948 -2.085 1.00 32.96 78 GLY C O 1
ATOM 4357 N N . THR D 1 78 ? -18.961 -26.014 -2.941 1.00 32.83 79 THR C N 1
ATOM 4358 C CA . THR D 1 78 ? -18.190 -26.503 -1.799 1.00 36.48 79 THR C CA 1
ATOM 4359 C C . THR D 1 78 ? -16.926 -27.159 -2.330 1.00 40.96 79 THR C C 1
ATOM 4360 O O . THR D 1 78 ? -16.957 -28.330 -2.751 1.00 48.91 79 THR C O 1
ATOM 4364 N N . PRO D 1 79 ? -15.805 -26.434 -2.379 1.00 37.65 80 PRO C N 1
ATOM 4365 C CA . PRO D 1 79 ? -15.660 -25.060 -1.898 1.00 31.97 80 PRO C CA 1
ATOM 4366 C C . PRO D 1 79 ? -15.926 -24.028 -2.994 1.00 31.51 80 PRO C C 1
ATOM 4367 O O . PRO D 1 79 ? -16.171 -24.410 -4.144 1.00 31.98 80 PRO C O 1
ATOM 4371 N N . PRO D 1 80 ? -15.899 -22.746 -2.636 1.00 31.76 81 PRO C N 1
ATOM 4372 C CA . PRO D 1 80 ? -15.921 -21.694 -3.665 1.00 28.01 81 PRO C CA 1
ATOM 4373 C C . PRO D 1 80 ? -14.786 -21.865 -4.674 1.00 29.45 81 PRO C C 1
ATOM 4374 O O . PRO D 1 80 ? -13.731 -22.429 -4.375 1.00 31.45 81 PRO C O 1
ATOM 4378 N N . ASP D 1 81 ? -15.014 -21.337 -5.875 1.00 30.96 82 ASP C N 1
ATOM 4379 C CA . ASP D 1 81 ? -14.109 -21.538 -7.003 1.00 31.83 82 ASP C CA 1
ATOM 4380 C C . ASP D 1 81 ? -12.735 -20.920 -6.759 1.00 30.47 82 ASP C C 1
ATOM 4381 O O . ASP D 1 81 ? -12.619 -19.774 -6.302 1.00 30.37 82 ASP C O 1
ATOM 4386 N N . GLU D 1 82 ? -11.689 -21.670 -7.124 1.00 29.43 83 GLU C N 1
ATOM 4387 C CA . GLU D 1 82 ? -10.330 -21.240 -6.804 1.00 30.80 83 GLU C CA 1
ATOM 4388 C C . GLU D 1 82 ? -9.922 -20.008 -7.598 1.00 32.20 83 GLU C C 1
ATOM 4389 O O . GLU D 1 82 ? -9.193 -19.172 -7.070 1.00 27.99 83 GLU C O 1
ATOM 4395 N N . GLY D 1 83 ? -10.379 -19.876 -8.846 1.00 28.26 84 GLY C N 1
ATOM 4396 C CA . GLY D 1 83 ? -10.102 -18.657 -9.603 1.00 28.52 84 GLY C CA 1
ATOM 4397 C C . GLY D 1 83 ? -10.813 -17.434 -9.052 1.00 30.92 84 GLY C C 1
ATOM 4398 O O . GLY D 1 83 ? -10.220 -16.353 -8.941 1.00 29.04 84 GLY C O 1
ATOM 4399 N N . VAL D 1 84 ? -12.095 -17.584 -8.701 1.00 27.38 85 VAL C N 1
ATOM 4400 C CA . VAL D 1 84 ? -12.816 -16.514 -8.025 1.00 28.20 85 VAL C CA 1
ATOM 4401 C C . VAL D 1 84 ? -12.083 -16.104 -6.753 1.00 28.05 85 VAL C C 1
ATOM 4402 O O . VAL D 1 84 ? -11.992 -14.913 -6.428 1.00 27.22 85 VAL C O 1
ATOM 4406 N N . MET D 1 85 ? -11.549 -17.083 -6.011 1.00 28.45 86 MET C N 1
ATOM 4407 C CA . MET D 1 85 ? -10.867 -16.758 -4.763 1.00 28.92 86 MET C CA 1
ATOM 4408 C C . MET D 1 85 ? -9.586 -15.977 -5.012 1.00 28.67 86 MET C C 1
ATOM 4409 O O . MET D 1 85 ? -9.251 -15.068 -4.246 1.00 27.75 86 MET C O 1
ATOM 4414 N N . VAL D 1 86 ? -8.833 -16.340 -6.052 1.00 25.96 87 VAL C N 1
ATOM 4415 C CA . VAL D 1 86 ? -7.644 -15.557 -6.382 1.00 29.27 87 VAL C CA 1
ATOM 4416 C C . VAL D 1 86 ? -8.042 -14.114 -6.692 1.00 29.29 87 VAL C C 1
ATOM 4417 O O . VAL D 1 86 ? -7.455 -13.161 -6.166 1.00 27.55 87 VAL C O 1
ATOM 4421 N N . GLU D 1 87 ? -9.085 -13.934 -7.511 1.00 28.24 88 GLU C N 1
ATOM 4422 C CA . GLU D 1 87 ? -9.538 -12.592 -7.865 1.00 26.65 88 GLU C CA 1
ATOM 4423 C C . GLU D 1 87 ? -10.049 -11.837 -6.640 1.00 27.29 88 GLU C C 1
ATOM 4424 O O . GLU D 1 87 ? -9.831 -10.625 -6.509 1.00 30.71 88 GLU C O 1
ATOM 4430 N N . LEU D 1 88 ? -10.704 -12.548 -5.716 1.00 28.54 89 LEU C N 1
ATOM 4431 C CA . LEU D 1 88 ? -11.149 -11.943 -4.464 1.00 29.05 89 LEU C CA 1
ATOM 4432 C C . LEU D 1 88 ? -9.968 -11.468 -3.621 1.00 28.87 89 LEU C C 1
ATOM 4433 O O . LEU D 1 88 ? -10.011 -10.374 -3.039 1.00 29.16 89 LEU C O 1
ATOM 4438 N N . GLY D 1 89 ? -8.919 -12.293 -3.521 1.00 26.80 90 GLY C N 1
ATOM 4439 C CA . GLY D 1 89 ? -7.726 -11.886 -2.789 1.00 25.97 90 GLY C CA 1
ATOM 4440 C C . GLY D 1 89 ? -7.064 -10.676 -3.416 1.00 29.30 90 GLY C C 1
ATOM 4441 O O . GLY D 1 89 ? -6.617 -9.765 -2.711 1.00 29.62 90 GLY C O 1
ATOM 4442 N N . MET D 1 90 ? -7.000 -10.647 -4.751 1.00 28.36 91 MET C N 1
ATOM 4443 C CA . MET D 1 90 ? -6.498 -9.462 -5.449 1.00 30.78 91 MET C CA 1
ATOM 4444 C C . MET D 1 90 ? -7.320 -8.234 -5.092 1.00 30.74 91 MET C C 1
ATOM 4445 O O . MET D 1 90 ? -6.768 -7.174 -4.775 1.00 31.12 91 MET C O 1
ATOM 4450 N N . ALA D 1 91 ? -8.649 -8.360 -5.146 1.00 30.19 92 ALA C N 1
ATOM 4451 C CA . ALA D 1 91 ? -9.521 -7.224 -4.849 1.00 30.25 92 ALA C CA 1
ATOM 4452 C C . ALA D 1 91 ? -9.317 -6.718 -3.424 1.00 31.97 92 ALA C C 1
ATOM 4453 O O . ALA D 1 91 ? -9.272 -5.505 -3.187 1.00 33.14 92 ALA C O 1
ATOM 4455 N N . ILE D 1 92 ? -9.196 -7.634 -2.459 1.00 32.97 93 ILE C N 1
ATOM 4456 C CA . ILE D 1 92 ? -8.974 -7.239 -1.071 1.00 31.36 93 ILE C CA 1
ATOM 4457 C C . ILE D 1 92 ? -7.675 -6.456 -0.944 1.00 33.20 93 ILE C C 1
ATOM 4458 O O . ILE D 1 92 ? -7.634 -5.370 -0.346 1.00 34.25 93 ILE C O 1
ATOM 4463 N N . ALA D 1 93 ? -6.591 -6.994 -1.514 1.00 31.57 94 ALA C N 1
ATOM 4464 C CA . 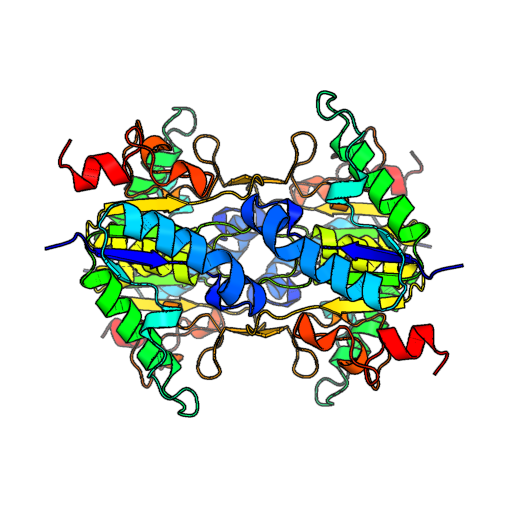ALA D 1 93 ? -5.294 -6.339 -1.385 1.00 34.73 94 ALA C CA 1
ATOM 4465 C C . ALA D 1 93 ? -5.269 -4.989 -2.088 1.00 34.28 94 ALA C C 1
ATOM 4466 O O . ALA D 1 93 ? -4.502 -4.102 -1.691 1.00 36.20 94 ALA C O 1
ATOM 4468 N N . LEU D 1 94 ? -6.072 -4.811 -3.134 1.00 29.65 95 LEU C N 1
ATOM 4469 C CA . LEU D 1 94 ? -6.096 -3.549 -3.861 1.00 33.30 95 LEU C CA 1
ATOM 4470 C C . LEU D 1 94 ? -7.171 -2.592 -3.349 1.00 32.18 95 LEU C C 1
ATOM 4471 O O . LEU D 1 94 ? -7.435 -1.580 -4.002 1.00 33.21 95 LEU C O 1
ATOM 4476 N N . ASN D 1 95 ? -7.800 -2.910 -2.212 1.00 33.29 96 ASN C N 1
ATOM 4477 C CA . ASN D 1 95 ? -8.800 -2.063 -1.554 1.00 31.90 96 ASN C CA 1
ATOM 4478 C C . ASN D 1 95 ? -10.000 -1.777 -2.442 1.00 36.85 96 ASN C C 1
ATOM 4479 O O . ASN D 1 95 ? -10.560 -0.682 -2.403 1.00 37.16 96 ASN C O 1
ATOM 4484 N N . LYS D 1 96 ? -10.392 -2.745 -3.261 1.00 32.09 97 LYS C N 1
ATOM 4485 C CA . LYS D 1 96 ? -11.634 -2.628 -4.003 1.00 29.27 97 LYS C CA 1
ATOM 4486 C C . LYS D 1 96 ? -12.815 -2.879 -3.070 1.00 31.37 97 LYS C C 1
ATOM 4487 O O . LYS D 1 96 ? -12.683 -3.520 -2.022 1.00 32.49 97 LYS C O 1
ATOM 4493 N N . ALA D 1 97 ? -13.985 -2.387 -3.469 1.00 30.36 98 ALA C N 1
ATOM 4494 C CA . ALA D 1 97 ? -15.215 -2.780 -2.794 1.00 31.36 98 ALA C CA 1
ATOM 4495 C C . ALA D 1 97 ? -15.465 -4.265 -3.014 1.00 34.87 98 ALA C C 1
ATOM 4496 O O . ALA D 1 97 ? -15.183 -4.800 -4.092 1.00 32.66 98 ALA C O 1
ATOM 4498 N N . ILE D 1 98 ? -15.974 -4.940 -1.983 1.00 30.19 99 ILE C N 1
ATOM 4499 C CA . ILE D 1 98 ? -16.114 -6.398 -1.983 1.00 27.22 99 ILE C CA 1
ATOM 4500 C C . ILE D 1 98 ? -17.569 -6.742 -1.727 1.00 33.24 99 ILE C C 1
ATOM 4501 O O . ILE D 1 98 ? -18.139 -6.325 -0.711 1.00 31.89 99 ILE C O 1
ATOM 4506 N N . PHE D 1 99 ? -18.164 -7.517 -2.627 1.00 30.70 100 PHE C N 1
ATOM 4507 C CA . PHE D 1 99 ? -19.514 -8.029 -2.440 1.00 30.03 100 PHE C CA 1
ATOM 4508 C C . PHE D 1 99 ? -19.512 -9.517 -2.748 1.00 29.45 100 PHE C C 1
ATOM 4509 O O . PHE D 1 99 ? -18.891 -9.954 -3.721 1.00 31.52 100 PHE C O 1
ATOM 4517 N N . LEU D 1 100 ? -20.192 -10.291 -1.903 1.00 27.69 101 LEU C N 1
ATOM 4518 C CA . LEU D 1 100 ? -20.192 -11.744 -1.980 1.00 26.59 101 LEU C CA 1
ATOM 4519 C C . LEU D 1 100 ? -21.600 -12.226 -2.278 1.00 30.65 101 LEU C C 1
ATOM 4520 O O . LEU D 1 100 ? -22.581 -11.675 -1.760 1.00 30.75 101 LEU C O 1
ATOM 4525 N N . PHE D 1 101 ? -21.705 -13.248 -3.123 1.00 26.65 102 PHE C N 1
ATOM 4526 C CA . PHE D 1 101 ? -23.002 -13.808 -3.483 1.00 28.86 102 PHE C CA 1
ATOM 4527 C C . PHE D 1 101 ? -22.970 -15.313 -3.256 1.00 30.59 102 PHE C C 1
ATOM 4528 O O . PHE D 1 101 ? -22.121 -16.010 -3.824 1.00 30.70 102 PHE C O 1
ATOM 4536 N N . ARG D 1 102 ? -23.905 -15.818 -2.451 1.00 31.62 103 ARG C N 1
ATOM 4537 C CA . ARG D 1 102 ? -24.016 -17.262 -2.247 1.00 30.49 103 ARG C CA 1
ATOM 4538 C C . ARG D 1 102 ? -25.479 -17.608 -2.012 1.00 32.08 103 ARG C C 1
ATOM 4539 O O . ARG D 1 102 ? -26.034 -17.297 -0.949 1.00 29.82 103 ARG C O 1
ATOM 4547 N N . ASP D 1 103 ? -26.117 -18.235 -3.001 1.00 31.94 104 ASP C N 1
ATOM 4548 C CA . ASP D 1 103 ? -27.485 -18.707 -2.808 1.00 31.27 104 ASP C CA 1
ATOM 4549 C C . ASP D 1 103 ? -27.527 -20.219 -2.625 1.00 35.92 104 ASP C C 1
ATOM 4550 O O . ASP D 1 103 ? -28.606 -20.814 -2.640 1.00 34.75 104 ASP C O 1
ATOM 4555 N N . ASP D 1 104 ? -26.355 -20.817 -2.440 1.00 33.43 105 ASP C N 1
ATOM 4556 C CA . ASP D 1 104 ? -26.132 -22.202 -2.039 1.00 35.47 105 ASP C CA 1
ATOM 4557 C C . ASP D 1 104 ? -26.350 -22.296 -0.530 1.00 36.66 105 ASP C C 1
ATOM 4558 O O . ASP D 1 104 ? -25.647 -21.629 0.238 1.00 40.93 105 ASP C O 1
ATOM 4563 N N . PHE D 1 105 ? -27.318 -23.108 -0.087 1.00 34.90 106 PHE C N 1
ATOM 4564 C CA . PHE D 1 105 ? -27.615 -23.102 1.343 1.00 40.55 106 PHE C CA 1
ATOM 4565 C C . PHE D 1 105 ? -26.675 -23.980 2.170 1.00 37.30 106 PHE C C 1
ATOM 4566 O O . PHE D 1 105 ? -26.759 -23.942 3.401 1.00 42.22 106 PHE C O 1
ATOM 4574 N N . ARG D 1 106 ? -25.769 -24.732 1.549 1.00 34.11 107 ARG C N 1
ATOM 4575 C CA . ARG D 1 106 ? -24.856 -25.562 2.326 1.00 33.43 107 ARG C CA 1
ATOM 4576 C C . ARG D 1 106 ? -23.871 -24.681 3.083 1.00 38.72 107 ARG C C 1
ATOM 4577 O O . ARG D 1 106 ? -23.432 -23.642 2.584 1.00 38.54 107 ARG C O 1
ATOM 4585 N N . ARG D 1 107 ? -23.506 -25.109 4.287 1.00 41.91 108 ARG C N 1
ATOM 4586 C CA . ARG D 1 107 ? -22.523 -24.390 5.081 1.00 45.46 108 ARG C CA 1
ATOM 4587 C C . ARG D 1 107 ? -21.171 -25.052 4.886 1.00 38.59 108 ARG C C 1
ATOM 4588 O O . ARG D 1 107 ? -21.047 -26.277 4.990 1.00 43.22 108 ARG C O 1
ATOM 4596 N N . CYS D 1 108 ? -20.152 -24.240 4.618 1.00 37.10 109 CYS C N 1
ATOM 4597 C CA . CYS D 1 108 ? -18.846 -24.791 4.285 1.00 37.18 109 CYS C CA 1
ATOM 4598 C C . CYS D 1 108 ? -17.828 -23.849 4.923 1.00 37.36 109 CYS C C 1
ATOM 4599 O O . CYS D 1 108 ? -17.279 -22.960 4.270 1.00 40.83 109 CYS C O 1
ATOM 4602 N N . SER D 1 109 ? -17.561 -24.068 6.211 1.00 35.66 110 SER C N 1
ATOM 4603 C CA . SER D 1 109 ? -16.907 -23.057 7.027 1.00 34.41 110 SER C CA 1
ATOM 4604 C C . SER D 1 109 ? -15.938 -23.679 8.023 1.00 33.66 110 SER C C 1
ATOM 4605 O O . SER D 1 109 ? -16.040 -24.853 8.381 1.00 38.05 110 SER C O 1
ATOM 4608 N N . ASP D 1 110 ? -14.982 -22.860 8.464 1.00 34.50 111 ASP C N 1
ATOM 4609 C CA . ASP D 1 110 ? -14.013 -23.225 9.492 1.00 38.26 111 ASP C CA 1
ATOM 4610 C C . ASP D 1 110 ? -14.223 -22.452 10.795 1.00 35.23 111 ASP C C 1
ATOM 4611 O O . ASP D 1 110 ? -13.326 -22.429 11.643 1.00 40.90 111 ASP C O 1
ATOM 4616 N N . ASN D 1 111 ? -15.376 -21.811 10.915 1.00 34.52 112 ASN C N 1
ATOM 4617 C CA . ASN D 1 111 ? -15.639 -20.937 12.081 1.00 31.00 112 ASN C CA 1
ATOM 4618 C C . ASN D 1 111 ? -17.143 -20.807 12.332 1.00 36.96 112 ASN C C 1
ATOM 4619 O O . ASN D 1 111 ? -17.919 -21.339 11.552 1.00 40.36 112 ASN C O 1
ATOM 4624 N N . GLU D 1 112 ? -17.522 -20.090 13.382 1.00 36.74 113 GLU C N 1
ATOM 4625 C CA . GLU D 1 112 ? -18.952 -19.977 13.761 1.00 38.07 113 GLU C CA 1
ATOM 4626 C C . GLU D 1 112 ? -19.550 -18.630 13.338 1.00 40.30 113 GLU C C 1
ATOM 4627 O O . GLU D 1 112 ? -20.768 -18.519 13.309 1.00 42.65 113 GLU C O 1
ATOM 4633 N N . ARG D 1 113 ? -18.708 -17.664 13.014 1.00 35.17 114 ARG C N 1
ATOM 4634 C CA . ARG D 1 113 ? -19.225 -16.321 12.679 1.00 35.93 114 ARG C CA 1
ATOM 4635 C C . ARG D 1 113 ? -19.611 -16.246 11.206 1.00 37.77 114 ARG C C 1
ATOM 4636 O O . ARG D 1 113 ? -20.679 -15.729 10.916 1.00 37.09 114 ARG C O 1
ATOM 4644 N N . TYR D 1 114 ? -18.773 -16.795 10.333 1.00 34.72 115 TYR C N 1
ATOM 4645 C CA . TYR D 1 114 ? -19.002 -16.628 8.913 1.00 31.63 115 TYR C CA 1
ATOM 4646 C C . TYR D 1 114 ? -19.480 -17.929 8.290 1.00 31.89 115 TYR C C 1
ATOM 4647 O O . TYR D 1 114 ? -19.118 -19.016 8.758 1.00 33.33 115 TYR C O 1
ATOM 4656 N N . PRO D 1 115 ? -20.263 -17.857 7.208 1.00 31.69 116 PRO C N 1
ATOM 4657 C CA . PRO D 1 115 ? -20.750 -19.085 6.563 1.00 32.84 116 PRO C CA 1
ATOM 4658 C C . PRO D 1 115 ? -19.716 -19.779 5.690 1.00 30.90 116 PRO C C 1
ATOM 4659 O O . PRO D 1 115 ? -19.954 -20.916 5.255 1.00 35.69 116 PRO C O 1
ATOM 4663 N N . LEU D 1 116 ? -18.574 -19.144 5.436 1.00 33.71 117 LEU C N 1
ATOM 4664 C CA . LEU D 1 116 ? -17.512 -19.712 4.611 1.00 35.15 117 LEU C CA 1
ATOM 4665 C C . LEU D 1 116 ? -16.174 -19.518 5.323 1.00 28.09 117 LEU C C 1
ATOM 4666 O O . LEU D 1 116 ? -16.104 -18.875 6.375 1.00 31.24 117 LEU C O 1
ATOM 4671 N N . ASN D 1 117 ? -15.109 -20.069 4.729 1.00 28.49 118 ASN C N 1
ATOM 4672 C CA . ASN D 1 117 ? -13.747 -19.857 5.216 1.00 32.28 118 ASN C CA 1
ATOM 4673 C C . ASN D 1 117 ? -13.525 -18.387 5.580 1.00 34.18 118 ASN C C 1
ATOM 4674 O O . ASN D 1 117 ? -13.875 -17.479 4.819 1.00 29.51 118 ASN C O 1
ATOM 4679 N N . LEU D 1 118 ? -12.962 -18.151 6.769 1.00 28.66 119 LEU C N 1
ATOM 4680 C CA . LEU D 1 118 ? -12.897 -16.791 7.291 1.00 31.07 119 LEU C CA 1
ATOM 4681 C C . LEU D 1 118 ? -12.114 -15.848 6.382 1.00 30.35 119 LEU C C 1
ATOM 4682 O O . LEU D 1 118 ? -12.358 -14.637 6.421 1.00 29.72 119 LEU C O 1
ATOM 4687 N N . MET D 1 119 ? -11.197 -16.373 5.557 1.00 31.44 120 MET C N 1
ATOM 4688 C CA . MET D 1 119 ? -10.376 -15.499 4.712 1.00 33.49 120 MET C CA 1
ATOM 4689 C C . MET D 1 119 ? -11.200 -14.742 3.683 1.00 31.38 120 MET C C 1
ATOM 4690 O O . MET D 1 119 ? -10.785 -13.661 3.239 1.00 34.79 120 MET C O 1
ATOM 4695 N N . LEU D 1 120 ? -12.327 -15.307 3.248 1.00 29.29 121 LEU C N 1
ATOM 4696 C CA . LEU D 1 120 ? -13.144 -14.645 2.240 1.00 29.41 121 LEU C CA 1
ATOM 4697 C C . LEU D 1 120 ? -13.692 -13.317 2.735 1.00 36.06 121 LEU C C 1
ATOM 4698 O O . LEU D 1 120 ? -14.115 -12.484 1.925 1.00 33.49 121 LEU C O 1
ATOM 4703 N N . PHE D 1 121 ? -13.702 -13.108 4.045 1.00 31.30 122 PHE C N 1
ATOM 4704 C CA . PHE D 1 121 ? -14.300 -11.925 4.645 1.00 28.12 122 PHE C CA 1
ATOM 4705 C C . PHE D 1 121 ? -13.255 -10.948 5.164 1.00 33.49 122 PHE C C 1
ATOM 4706 O O . PHE D 1 121 ? -13.605 -9.960 5.823 1.00 29.67 122 PHE C O 1
ATOM 4714 N N . ALA D 1 122 ? -11.984 -11.190 4.852 1.00 32.83 123 ALA C N 1
ATOM 4715 C CA . ALA D 1 122 ? -10.888 -10.401 5.388 1.00 31.51 123 ALA C CA 1
ATOM 4716 C C . ALA D 1 122 ? -10.903 -8.968 4.876 1.00 34.87 123 ALA C C 1
ATOM 4717 O O . ALA D 1 122 ? -10.336 -8.086 5.528 1.00 36.85 123 ALA C O 1
ATOM 4719 N N . GLY D 1 123 ? -11.511 -8.722 3.722 1.00 33.11 124 GLY C N 1
ATOM 4720 C CA . GLY D 1 123 ? -11.609 -7.381 3.183 1.00 32.22 124 GLY C CA 1
ATOM 4721 C C . GLY D 1 123 ? -12.880 -6.645 3.529 1.00 33.54 124 GLY C C 1
ATOM 4722 O O . GLY D 1 123 ? -13.091 -5.529 3.048 1.00 34.25 124 GLY C O 1
ATOM 4723 N N . LEU D 1 124 ? -13.738 -7.234 4.353 1.00 29.72 125 LEU C N 1
ATOM 4724 C CA . LEU D 1 124 ? -14.982 -6.633 4.802 1.00 31.43 125 LEU C CA 1
ATOM 4725 C C . LEU D 1 124 ? -14.813 -6.112 6.215 1.00 31.30 125 LEU C C 1
ATOM 4726 O O . LEU D 1 124 ? -13.928 -6.563 6.953 1.00 31.92 125 LEU C O 1
ATOM 4731 N N . PRO D 1 125 ? -15.630 -5.147 6.627 1.00 30.22 126 PRO C N 1
ATOM 4732 C CA . PRO D 1 125 ? -15.496 -4.620 7.985 1.00 30.40 126 PRO C CA 1
ATOM 4733 C C . PRO D 1 125 ? -15.841 -5.688 9.012 1.00 31.96 126 PRO C C 1
ATOM 4734 O O . PRO D 1 125 ? -16.579 -6.638 8.737 1.00 32.17 126 PRO C O 1
ATOM 4738 N N . GLU D 1 126 ? -15.276 -5.518 10.210 1.00 31.54 127 GLU C N 1
ATOM 4739 C CA . GLU D 1 126 ? -15.596 -6.410 11.319 1.00 34.69 127 GLU C CA 1
ATOM 4740 C C . GLU D 1 126 ? -17.096 -6.424 11.605 1.00 32.19 127 GLU C C 1
ATOM 4741 O O . GLU D 1 126 ? -17.687 -7.491 11.823 1.00 32.10 127 GLU C O 1
ATOM 4747 N N . ILE D 1 127 ? -17.727 -5.249 11.588 1.00 29.17 128 ILE C N 1
ATOM 4748 C CA . ILE D 1 127 ? -19.152 -5.092 11.849 1.00 26.95 128 ILE C CA 1
ATOM 4749 C C . ILE D 1 127 ? -19.864 -4.864 10.525 1.00 29.55 128 ILE C C 1
ATOM 4750 O O . ILE D 1 127 ? -19.358 -4.147 9.651 1.00 31.80 128 ILE C O 1
ATOM 4755 N N . GLY D 1 128 ? -21.027 -5.491 10.359 1.00 29.19 129 GLY C N 1
ATOM 4756 C CA . GLY D 1 128 ? -21.825 -5.271 9.164 1.00 35.21 129 GLY C CA 1
ATOM 4757 C C . GLY D 1 128 ? -21.342 -5.970 7.914 1.00 38.78 129 GLY C C 1
ATOM 4758 O O . GLY D 1 128 ? -21.749 -5.592 6.806 1.00 30.67 129 GLY C O 1
ATOM 4759 N N . TRP D 1 129 ? -20.459 -6.964 8.051 1.00 34.20 130 TRP C N 1
ATOM 4760 C CA . TRP D 1 129 ? -19.994 -7.708 6.888 1.00 30.29 130 TRP C CA 1
ATOM 4761 C C . TRP D 1 129 ? -21.148 -8.380 6.159 1.00 32.81 130 TRP C C 1
ATOM 4762 O O . TRP D 1 129 ? -21.086 -8.573 4.941 1.00 32.51 130 TRP C O 1
ATOM 4773 N N . GLU D 1 130 ? -22.206 -8.757 6.885 1.00 30.98 131 GLU C N 1
ATOM 4774 C CA . GLU D 1 130 ? -23.310 -9.475 6.265 1.00 31.84 131 GLU C CA 1
ATOM 4775 C C . GLU D 1 130 ? -24.085 -8.587 5.301 1.00 30.50 131 GLU C C 1
ATOM 4776 O O . GLU D 1 130 ? -24.792 -9.100 4.423 1.00 33.01 131 GLU C O 1
ATOM 4782 N N . ASN D 1 131 ? -23.957 -7.266 5.443 1.00 31.17 132 ASN C N 1
ATOM 4783 C CA . ASN D 1 131 ? -24.604 -6.350 4.514 1.00 36.49 132 ASN C CA 1
ATOM 4784 C C . ASN D 1 131 ? -24.041 -6.459 3.102 1.00 31.35 132 ASN C C 1
ATOM 4785 O O . ASN D 1 131 ? -24.698 -6.009 2.146 1.00 34.47 132 ASN C O 1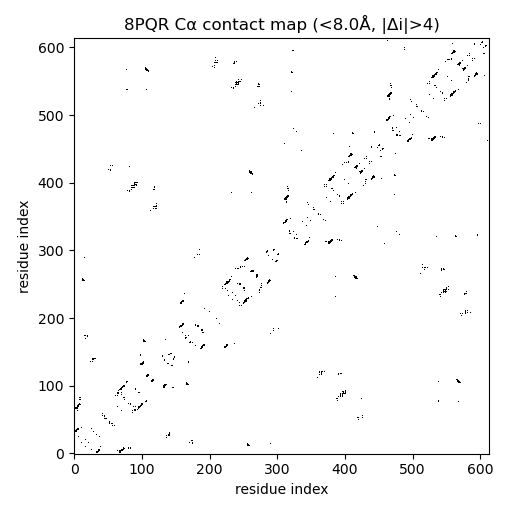
ATOM 4790 N N . TYR D 1 132 ? -22.851 -7.042 2.957 1.00 34.09 133 TYR C N 1
ATOM 4791 C CA . TYR D 1 132 ? -22.203 -7.252 1.673 1.00 32.04 133 TYR C CA 1
ATOM 4792 C C . TYR D 1 132 ? -22.424 -8.653 1.144 1.00 29.34 133 TYR C C 1
ATOM 4793 O O . TYR D 1 132 ? -21.870 -8.997 0.098 1.00 31.85 133 TYR C O 1
ATOM 4802 N N . TYR D 1 133 ? -23.197 -9.468 1.861 1.00 27.74 134 TYR C N 1
ATOM 4803 C CA . TYR D 1 133 ? -23.328 -10.898 1.603 1.00 30.31 134 TYR C CA 1
ATOM 4804 C C . TYR D 1 133 ? -24.741 -11.136 1.096 1.00 31.23 134 TYR C C 1
ATOM 4805 O O . TYR D 1 133 ? -25.716 -10.982 1.845 1.00 33.60 134 TYR C O 1
ATOM 4814 N N . TYR D 1 134 ? -24.854 -11.474 -0.178 1.00 31.53 135 TYR C N 1
ATOM 4815 C CA . TYR D 1 134 ? -26.148 -11.597 -0.838 1.00 30.38 135 TYR C CA 1
ATOM 4816 C C . TYR D 1 134 ? -26.493 -13.072 -0.992 1.00 30.50 135 TYR C C 1
ATOM 4817 O O . TYR D 1 134 ? -25.638 -13.856 -1.395 1.00 30.36 135 TYR C O 1
ATOM 4826 N N . THR D 1 135 ? -27.737 -13.454 -0.675 1.00 32.51 136 THR C N 1
ATOM 4827 C CA . THR D 1 135 ? -28.085 -14.875 -0.716 1.00 31.75 136 THR C CA 1
ATOM 4828 C C . THR D 1 135 ? -29.163 -15.205 -1.742 1.00 33.44 136 THR C C 1
ATOM 4829 O O . THR D 1 135 ? -29.642 -16.345 -1.769 1.00 35.81 136 THR C O 1
ATOM 4833 N N . SER D 1 136 ? -29.551 -14.249 -2.589 1.00 30.76 137 SER C N 1
ATOM 4834 C CA . SER D 1 136 ? -30.455 -14.542 -3.694 1.00 35.43 137 SER C CA 1
ATOM 4835 C C . SER D 1 136 ? -30.300 -13.456 -4.748 1.00 35.83 137 SER C C 1
ATOM 4836 O O . SER D 1 136 ? -29.904 -12.326 -4.437 1.00 32.92 137 SER C O 1
ATOM 4839 N N . VAL D 1 137 ? -30.623 -13.806 -5.997 1.00 33.16 138 VAL C N 1
ATOM 4840 C CA . VAL D 1 137 ? -30.526 -12.817 -7.064 1.00 38.92 138 VAL C CA 1
ATOM 4841 C C . VAL D 1 137 ? -31.496 -11.669 -6.798 1.00 37.87 138 VAL C C 1
ATOM 4842 O O . VAL D 1 137 ? -31.180 -10.504 -7.067 1.00 38.90 138 VAL C O 1
ATOM 4846 N N . ASP D 1 138 ? -32.657 -11.972 -6.202 1.00 41.74 139 ASP C N 1
ATOM 4847 C CA . ASP D 1 138 ? -33.663 -10.950 -5.905 1.00 41.97 139 ASP C CA 1
ATOM 4848 C C . ASP D 1 138 ? -33.166 -9.933 -4.890 1.00 42.76 139 ASP C C 1
ATOM 4849 O O . ASP D 1 138 ? -33.656 -8.798 -4.862 1.00 45.66 139 ASP C O 1
ATOM 4854 N N . GLU D 1 139 ? -32.216 -10.319 -4.039 1.00 38.60 140 GLU C N 1
ATOM 4855 C CA . GLU D 1 139 ? -31.690 -9.432 -3.006 1.00 37.61 140 GLU C CA 1
ATOM 4856 C C . GLU D 1 139 ? -30.723 -8.389 -3.550 1.00 41.45 140 GLU C C 1
ATOM 4857 O O . GLU D 1 139 ? -30.490 -7.379 -2.883 1.00 37.93 140 GLU C O 1
ATOM 4863 N N . ILE D 1 140 ? -30.182 -8.597 -4.752 1.00 35.74 141 ILE C N 1
ATOM 4864 C CA . ILE D 1 140 ? -29.149 -7.712 -5.280 1.00 36.29 141 ILE C CA 1
ATOM 4865 C C . ILE D 1 140 ? -29.658 -6.276 -5.352 1.00 42.70 141 ILE C C 1
ATOM 4866 O O . ILE D 1 140 ? -28.914 -5.322 -5.093 1.00 44.19 141 ILE C O 1
ATOM 4871 N N . GLN D 1 141 ? -30.938 -6.095 -5.670 1.00 39.03 142 GLN C N 1
ATOM 4872 C CA . GLN D 1 141 ? -31.452 -4.739 -5.827 1.00 42.27 142 GLN C CA 1
ATOM 4873 C C . GLN D 1 141 ? -31.818 -4.073 -4.506 1.00 48.12 142 GLN C C 1
ATOM 4874 O O . GLN D 1 141 ? -32.291 -2.931 -4.523 1.00 46.55 142 GLN C O 1
ATOM 4880 N N . SER D 1 142 ? -31.572 -4.723 -3.370 1.00 41.24 143 SER C N 1
ATOM 4881 C CA . SER D 1 142 ? -32.096 -4.240 -2.096 1.00 46.51 143 SER C CA 1
ATOM 4882 C C . SER D 1 142 ? -31.477 -2.900 -1.699 1.00 38.64 143 SER C C 1
ATOM 4883 O O . SER D 1 142 ? -30.255 -2.729 -1.708 1.00 39.10 143 SER C O 1
ATOM 4886 N N . HIS D 1 143 ? -32.331 -1.948 -1.331 1.00 42.39 144 HIS C N 1
ATOM 4887 C CA . HIS D 1 143 ? -31.834 -0.656 -0.873 1.00 41.12 144 HIS C CA 1
ATOM 4888 C C . HIS D 1 143 ? -31.186 -0.733 0.500 1.00 41.17 144 HIS C C 1
ATOM 4889 O O . HIS D 1 143 ? -30.505 0.220 0.903 1.00 45.11 144 HIS C O 1
ATOM 4896 N N . ASP D 1 144 ? -31.364 -1.839 1.216 1.00 38.10 145 ASP C N 1
ATOM 4897 C CA . ASP D 1 144 ? -30.788 -2.001 2.542 1.00 40.17 145 ASP C CA 1
ATOM 4898 C C . ASP D 1 144 ? -29.406 -2.642 2.538 1.00 41.99 145 ASP C C 1
ATOM 4899 O O . ASP D 1 144 ? -28.776 -2.704 3.595 1.00 40.27 145 ASP C O 1
ATOM 4904 N N . LYS D 1 145 ? -28.914 -3.095 1.391 1.00 39.01 146 LYS C N 1
ATOM 4905 C CA . LYS D 1 145 ? -27.664 -3.840 1.299 1.00 33.83 146 LYS C CA 1
ATOM 4906 C C . LYS D 1 145 ? -26.554 -2.989 0.693 1.00 36.22 146 LYS C C 1
ATOM 4907 O O . LYS D 1 145 ? -26.783 -1.890 0.183 1.00 34.41 146 LYS C O 1
ATOM 4913 N N . ALA D 1 146 ? -25.329 -3.536 0.719 1.00 32.39 147 ALA C N 1
ATOM 4914 C CA . ALA D 1 146 ? -24.146 -2.688 0.562 1.00 30.51 147 ALA C CA 1
ATOM 4915 C C . ALA D 1 146 ? -24.008 -2.112 -0.844 1.00 29.93 147 ALA C C 1
ATOM 4916 O O . ALA D 1 146 ? -23.514 -0.995 -0.991 1.00 30.93 147 ALA C O 1
ATOM 4918 N N . LEU D 1 147 ? -24.417 -2.845 -1.888 1.00 31.79 148 LEU C N 1
ATOM 4919 C CA . LEU D 1 147 ? -24.337 -2.288 -3.240 1.00 33.31 148 LEU C CA 1
ATOM 4920 C C . LEU D 1 147 ? -25.088 -0.963 -3.336 1.00 35.10 148 LEU C C 1
ATOM 4921 O O . LEU D 1 147 ? -24.593 0.016 -3.911 1.00 33.11 148 LEU C O 1
ATOM 4926 N N . TYR D 1 148 ? -26.312 -0.928 -2.808 1.00 34.58 149 TYR C N 1
ATOM 4927 C CA . TYR D 1 148 ? -27.107 0.289 -2.906 1.00 35.64 149 TYR C CA 1
ATOM 4928 C C . TYR D 1 148 ? -26.493 1.417 -2.084 1.00 39.83 149 TYR C C 1
ATOM 4929 O O . TYR D 1 148 ? -26.457 2.571 -2.535 1.00 38.33 149 TYR C O 1
ATOM 4938 N N . LYS D 1 149 ? -26.020 1.104 -0.875 1.00 34.93 150 LYS C N 1
ATOM 4939 C CA . LYS D 1 149 ? -25.360 2.108 -0.041 1.00 33.24 150 LYS C CA 1
ATOM 4940 C C . LYS D 1 149 ? -24.129 2.670 -0.737 1.00 32.17 150 LYS C C 1
ATOM 4941 O O . LYS D 1 149 ? -23.849 3.875 -0.669 1.00 35.94 150 LYS C O 1
ATOM 4947 N N . TRP D 1 150 ? -23.372 1.801 -1.406 1.00 32.14 151 TRP C N 1
ATOM 4948 C CA . TRP D 1 150 ? -22.197 2.229 -2.156 1.00 29.10 151 TRP C CA 1
ATOM 4949 C C . TRP D 1 150 ? -22.565 3.250 -3.222 1.00 32.13 151 TRP C C 1
ATOM 4950 O O . TRP D 1 150 ? -21.932 4.308 -3.342 1.00 38.44 151 TRP C O 1
ATOM 4961 N N . LEU D 1 151 ? -23.607 2.950 -3.999 1.00 35.46 152 LEU C N 1
ATOM 4962 C CA . LEU D 1 151 ? -24.010 3.825 -5.091 1.00 36.77 152 LEU C CA 1
ATOM 4963 C C . LEU D 1 151 ? -24.588 5.143 -4.595 1.00 42.62 152 LEU C C 1
ATOM 4964 O O . LEU D 1 151 ? -24.544 6.142 -5.320 1.00 44.46 152 LEU C O 1
ATOM 4969 N N . THR D 1 152 ? -25.155 5.166 -3.388 1.00 36.19 153 THR C N 1
ATOM 4970 C CA . THR D 1 152 ? -25.795 6.361 -2.852 1.00 37.09 153 THR C CA 1
ATOM 4971 C C . THR D 1 152 ? -24.937 7.089 -1.820 1.00 39.51 153 THR C C 1
ATOM 4972 O O . THR D 1 152 ? -25.416 8.052 -1.205 1.00 41.25 153 THR C O 1
ATOM 4976 N N . GLY D 1 153 ? -23.694 6.649 -1.614 1.00 40.44 154 GLY C N 1
ATOM 4977 C CA . GLY D 1 153 ? -22.795 7.321 -0.684 1.00 37.03 154 GLY C CA 1
ATOM 4978 C C . GLY D 1 153 ? -23.232 7.251 0.761 1.00 38.10 154 GLY C C 1
ATOM 4979 O O . GLY D 1 153 ? -22.998 8.197 1.525 1.00 40.14 154 GLY C O 1
ATOM 4980 N N . MET D 1 154 ? -23.867 6.151 1.156 1.00 40.86 155 MET C N 1
ATOM 4981 C CA . MET D 1 154 ? -24.350 5.982 2.515 1.00 43.39 155 MET C CA 1
ATOM 4982 C C . MET D 1 154 ? -23.630 4.823 3.187 1.00 39.47 155 MET C C 1
ATOM 4983 O O . MET D 1 154 ? -22.812 4.158 2.552 1.00 35.25 155 MET C O 1
#

Nearest PDB structures (foldseek):
  8pqq-assembly1_D  TM=1.004E+00  e=2.351E-30  Chroococcidiopsis thermalis PCC 7203
  8pqs-assembly1_A  TM=1.004E+00  e=1.222E-29  Chroococcidiopsis thermalis PCC 7203
  8qc0-assembly1_A  TM=9.963E-01  e=4.406E-29  Chroococcidiopsis thermalis PCC 7203
  8rh3-assembly1_A  TM=9.649E-01  e=8.624E-29  Chroococcidiopsis thermalis PCC 7203
  8pqp-assembly1_B  TM=9.744E-01  e=1.907E-28  Chroococcidiopsis thermalis PCC 7203